Protein AF-A0A9D4YRJ3-F1 (afdb_monomer_lite)

Secondary structure (DSSP, 8-state):
-------SEEEEEEE-TTT--EEEEEEEES--HHHHHSPPTTSTTHHHHHHH--------S-HHHHHHHHHHHHHHHHHHHHS----EEEESS-HHHHHHHHHTTTTTT-PPEEEE-HHHHHHHHHHHHHHHHHHS-SS-S--TTSBPPP-----------HHHHHHTT---SEEEEEEEEEE--GGGGGGTHHHHHHHHHHHHT--GGGEEEEEE--SBHHHHHHHHHHHT--GGGBSTT--HHHH---TTTHHHHHHHHHHHHSPTT-EEEEEEEETTTEEEEEEEEE---TT-S----EEEEEE-SS-HHHHHHHHHTTTTGGGSEEEEEETTSTT-HHHHHHHTTT-SEEEETTEEEEESS--HHHHHHHHHHHHH--

Sequence (382 aa):
MTQGRSSHIGVGCIIELYTGLVIDHVVYSNFCLGCALGPQPQDERYTDWLATHECQRNIECNSGRMEVEAALTMFQRSWAKHGLRYTTVLSDGDIRTFHALSEAEVYGFIQIDKKDCINHVHKRMDAALRNLVAKKKAQGTITAANASTLNDGAAACVLMTRQAADRLGVKPIARIVGFGDAAVEPVHFSIAPAYAMPKVLKAAGLKIEDVSMFEINEAFSSVVLCNMKHLKLDHSKVNIHGGAVSLGHPIGMSGARITGRMAMHLQPGQYGLAGICNGGGGASAILIQKLHTRESERSLPVLTLYTKHPCPLCDVAKDQLRELLPRVHLVEVDIEKPGNEAWRQCYRHDIPVFHLNGQFLMKHKANPHLLEERLAALASAS

InterPro domains:
  IPR002155 Thiolase [cd00751] (137-290)
  IPR008554 Glutaredoxin-like [PF05768] (303-375)
  IPR016039 Thiolase-like [G3DSA:3.40.47.10] (103-302)
  IPR016039 Thiolase-like [SSF53901] (132-169)
  IPR016039 Thiolase-like [SSF53901] (168-288)
  IPR020610 Thiolase, active site [PS00099] (272-285)
  IPR020613 Thiolase, conserved site [PS00737] (239-255)
  IPR020617 Thiolase, C-terminal [PF02803] (171-290)
  IPR036249 Thioredoxin-like superfamily [SSF52833] (296-377)
  IPR049012 Mutator-like transposase domain [PF20700] (3-139)

pLDDT: mean 87.42, std 11.52, range [29.67, 98.69]

Structure (mmCIF, N/CA/C/O backbone):
data_AF-A0A9D4YRJ3-F1
#
_entry.id   AF-A0A9D4YRJ3-F1
#
loop_
_atom_site.group_PDB
_atom_site.id
_atom_site.type_symbol
_atom_site.label_atom_id
_atom_site.label_alt_id
_atom_site.label_comp_id
_atom_site.label_asym_id
_atom_site.label_entity_id
_atom_site.label_seq_id
_atom_site.pdbx_PDB_ins_code
_atom_site.Cartn_x
_atom_site.Cartn_y
_atom_site.Cartn_z
_atom_site.occupancy
_atom_site.B_iso_or_equiv
_atom_site.auth_seq_id
_atom_site.auth_comp_id
_atom_site.auth_asym_id
_atom_site.auth_atom_id
_atom_site.pdbx_PDB_model_num
ATOM 1 N N . MET A 1 1 ? 18.822 20.285 -27.457 1.00 31.97 1 MET A N 1
ATOM 2 C CA . MET A 1 1 ? 19.786 19.362 -28.089 1.00 31.97 1 MET A CA 1
ATOM 3 C C . MET A 1 1 ? 20.952 19.150 -27.131 1.00 31.97 1 MET A C 1
ATOM 5 O O . MET A 1 1 ? 21.902 19.913 -27.162 1.00 31.97 1 MET A O 1
ATOM 9 N N . THR A 1 2 ? 20.874 18.164 -26.242 1.00 29.67 2 THR A N 1
ATOM 10 C CA . THR A 1 2 ? 22.047 17.649 -25.520 1.00 29.67 2 THR A CA 1
ATOM 11 C C . THR A 1 2 ? 22.409 16.336 -26.197 1.00 29.67 2 THR A C 1
ATOM 13 O O . THR A 1 2 ? 21.840 15.293 -25.892 1.00 29.67 2 THR A O 1
ATOM 16 N N . GLN A 1 3 ? 23.265 16.407 -27.218 1.00 34.56 3 GLN A N 1
ATOM 17 C CA . GLN A 1 3 ? 23.845 15.207 -27.815 1.00 34.56 3 GLN A CA 1
ATOM 18 C C . GLN A 1 3 ? 24.561 14.436 -26.701 1.00 34.56 3 GLN A C 1
ATOM 20 O O . GLN A 1 3 ? 25.446 14.981 -26.038 1.00 34.56 3 GLN A O 1
ATOM 25 N N . GLY A 1 4 ? 24.114 13.204 -26.450 1.00 40.56 4 GLY A N 1
ATOM 26 C CA . GLY A 1 4 ? 24.719 12.310 -25.475 1.00 40.56 4 GLY A CA 1
ATOM 27 C C . GLY A 1 4 ? 26.178 12.086 -25.838 1.00 40.56 4 GLY A C 1
ATOM 28 O O . GLY A 1 4 ? 26.477 11.465 -26.854 1.00 40.56 4 GLY A O 1
ATOM 29 N N . ARG A 1 5 ? 27.088 12.614 -25.020 1.00 45.50 5 ARG A N 1
ATOM 30 C CA . ARG A 1 5 ? 28.490 12.212 -25.085 1.00 45.50 5 ARG A CA 1
ATOM 31 C C . ARG A 1 5 ? 28.541 10.740 -24.682 1.00 45.50 5 ARG A C 1
ATOM 33 O O . ARG A 1 5 ? 28.083 10.389 -23.598 1.00 45.50 5 ARG A O 1
ATOM 40 N N . SER A 1 6 ? 29.046 9.882 -25.560 1.00 62.94 6 SER A N 1
ATOM 41 C CA . SER A 1 6 ? 29.358 8.498 -25.218 1.00 62.94 6 SER A CA 1
ATOM 42 C C . SER A 1 6 ? 30.490 8.503 -24.195 1.00 62.94 6 SER A C 1
ATOM 44 O O . SER A 1 6 ? 31.618 8.868 -24.521 1.00 62.94 6 SER A O 1
ATOM 46 N N . SER A 1 7 ? 30.188 8.149 -22.948 1.00 75.19 7 SER A N 1
ATOM 47 C CA . SER A 1 7 ? 31.211 8.008 -21.914 1.00 75.19 7 SER A CA 1
ATOM 48 C C . SER A 1 7 ? 32.045 6.761 -22.183 1.00 75.19 7 SER A C 1
ATOM 50 O O . SER A 1 7 ? 31.511 5.666 -22.328 1.00 75.19 7 SER A O 1
ATOM 52 N N . HIS A 1 8 ? 33.362 6.921 -22.242 1.00 86.50 8 HIS A N 1
ATOM 53 C CA . HIS A 1 8 ? 34.286 5.800 -22.411 1.00 86.50 8 HIS A CA 1
ATOM 54 C C . HIS A 1 8 ? 34.575 5.045 -21.113 1.00 86.50 8 HIS A C 1
ATOM 56 O O . HIS A 1 8 ? 35.042 3.910 -21.150 1.00 86.50 8 HIS A O 1
ATOM 62 N N . ILE A 1 9 ? 34.279 5.685 -19.980 1.00 86.44 9 ILE A N 1
ATOM 63 C CA . ILE A 1 9 ? 34.475 5.161 -18.635 1.00 86.44 9 ILE A CA 1
ATOM 64 C C . ILE A 1 9 ? 33.134 5.229 -17.902 1.00 86.44 9 ILE A C 1
ATOM 66 O O . ILE A 1 9 ? 32.451 6.257 -17.950 1.00 86.44 9 ILE A O 1
ATOM 70 N N . GLY A 1 10 ? 32.765 4.143 -17.233 1.00 86.75 10 GLY A N 1
ATOM 71 C CA . GLY A 1 10 ? 31.584 4.031 -16.385 1.00 86.75 10 GLY A CA 1
ATOM 72 C C . GLY A 1 10 ? 31.965 3.517 -15.002 1.00 86.75 10 GLY A C 1
ATOM 73 O O . GLY A 1 10 ? 32.812 2.635 -14.874 1.00 86.75 10 GLY A O 1
ATOM 74 N N . VAL A 1 11 ? 31.336 4.062 -13.964 1.00 88.88 11 VAL A N 1
ATOM 75 C CA . VAL A 1 11 ? 31.482 3.577 -12.588 1.00 88.88 11 VAL A CA 1
ATOM 76 C C . VAL A 1 11 ? 30.116 3.114 -12.108 1.00 88.88 11 VAL A C 1
ATOM 78 O O . VAL A 1 11 ? 29.157 3.883 -12.148 1.00 88.88 11 VAL A O 1
ATOM 81 N N . GLY A 1 12 ? 30.030 1.861 -11.673 1.00 89.31 12 GLY A N 1
ATOM 82 C CA . GLY A 1 12 ? 28.865 1.322 -10.978 1.00 89.31 12 GLY A CA 1
ATOM 83 C C . GLY A 1 12 ? 29.179 1.143 -9.500 1.00 89.31 12 GLY A C 1
ATOM 84 O O . GLY A 1 12 ? 30.267 0.679 -9.166 1.00 89.31 12 GLY A O 1
ATOM 85 N N . CYS A 1 13 ? 28.231 1.485 -8.628 1.00 91.44 13 CYS A N 1
ATOM 86 C CA . CYS A 1 13 ? 28.361 1.331 -7.178 1.00 91.44 13 CYS A CA 1
ATOM 87 C C . CYS A 1 13 ? 27.107 0.680 -6.583 1.00 91.44 13 CYS A C 1
ATOM 89 O O . CYS A 1 13 ? 25.993 0.973 -7.015 1.00 91.44 13 CYS A O 1
ATOM 91 N N . ILE A 1 14 ? 27.290 -0.139 -5.548 1.00 90.25 14 ILE A N 1
ATOM 92 C CA . ILE A 1 14 ? 26.230 -0.590 -4.640 1.00 90.25 14 ILE A CA 1
ATOM 93 C C . ILE A 1 14 ? 26.332 0.227 -3.360 1.00 90.25 14 ILE A C 1
ATOM 95 O O . ILE A 1 14 ? 27.360 0.197 -2.684 1.00 90.25 14 ILE A O 1
ATOM 99 N N . ILE A 1 15 ? 25.261 0.943 -3.034 1.00 89.50 15 ILE A N 1
ATOM 100 C CA . ILE A 1 15 ? 25.165 1.778 -1.838 1.00 89.50 15 ILE A CA 1
ATOM 101 C C . ILE A 1 15 ? 24.088 1.187 -0.934 1.00 89.50 15 ILE A C 1
ATOM 103 O O . ILE A 1 15 ? 22.972 0.920 -1.381 1.00 89.50 15 ILE A O 1
ATOM 107 N N . GLU A 1 16 ? 24.429 0.970 0.329 1.00 86.31 16 GLU A N 1
ATOM 108 C CA . GLU A 1 16 ? 23.490 0.498 1.339 1.00 86.31 16 GLU A CA 1
ATOM 109 C C . GLU A 1 16 ? 22.488 1.609 1.691 1.00 86.31 16 GLU A C 1
ATOM 111 O O . GLU A 1 16 ? 22.870 2.758 1.916 1.00 86.31 16 GLU A O 1
ATOM 116 N N . LEU A 1 17 ? 21.198 1.273 1.717 1.00 77.81 17 LEU A N 1
ATOM 117 C CA . LEU A 1 17 ? 20.117 2.256 1.779 1.00 77.81 17 LEU A CA 1
ATOM 118 C C . LEU A 1 17 ? 20.065 3.016 3.112 1.00 77.81 17 LEU A C 1
ATOM 120 O O . LEU A 1 17 ? 19.706 4.193 3.118 1.00 77.81 17 LEU A O 1
ATOM 124 N N . TYR A 1 18 ? 20.378 2.361 4.230 1.00 77.12 18 TYR A N 1
ATOM 125 C CA . TYR A 1 18 ? 20.191 2.930 5.568 1.00 77.12 18 TYR A CA 1
ATOM 126 C C . TYR A 1 18 ? 21.415 3.696 6.084 1.00 77.12 18 TYR A C 1
ATOM 128 O O . TYR A 1 18 ? 21.275 4.697 6.782 1.00 77.12 18 TYR A O 1
ATOM 136 N N . THR A 1 19 ? 22.611 3.242 5.734 1.00 84.88 19 THR A N 1
ATOM 137 C CA . THR A 1 19 ? 23.905 3.769 6.183 1.00 84.88 19 THR A CA 1
ATOM 138 C C . THR A 1 19 ? 24.561 4.664 5.138 1.00 84.88 19 THR A C 1
ATOM 140 O O . THR A 1 19 ? 25.441 5.448 5.485 1.00 84.88 19 THR A O 1
ATOM 143 N N . GLY A 1 20 ? 24.166 4.559 3.864 1.00 85.12 20 GLY A N 1
ATOM 144 C CA . GLY A 1 20 ? 24.782 5.299 2.760 1.00 85.12 20 GLY A CA 1
ATOM 145 C C . GLY A 1 20 ? 26.194 4.827 2.404 1.00 85.12 20 GLY A C 1
ATOM 146 O O . GLY A 1 20 ? 26.893 5.499 1.645 1.00 85.12 20 GLY A O 1
ATOM 147 N N . LEU A 1 21 ? 26.636 3.688 2.943 1.00 87.88 21 LEU A N 1
ATOM 148 C CA . LEU A 1 21 ? 27.966 3.146 2.685 1.00 87.88 21 LEU A CA 1
ATOM 149 C C . LEU A 1 21 ? 28.038 2.486 1.307 1.00 87.88 21 LEU A C 1
ATOM 151 O O . LEU A 1 21 ? 27.146 1.736 0.910 1.00 87.88 21 LEU A O 1
ATOM 155 N N . VAL A 1 22 ? 29.140 2.725 0.594 1.00 91.50 22 VAL A N 1
ATOM 156 C CA . VAL A 1 22 ? 29.460 2.004 -0.643 1.00 91.50 22 VAL A CA 1
ATOM 157 C C . VAL A 1 22 ? 29.941 0.603 -0.268 1.00 91.50 22 VAL A C 1
ATOM 159 O O . VAL A 1 22 ? 31.029 0.446 0.282 1.00 91.50 22 VAL A O 1
ATOM 162 N N . ILE A 1 23 ? 29.128 -0.411 -0.559 1.00 91.00 23 ILE A N 1
ATOM 163 C CA . ILE A 1 23 ? 29.449 -1.818 -0.285 1.00 91.00 23 ILE A CA 1
ATOM 164 C C . ILE A 1 23 ? 30.369 -2.369 -1.374 1.00 91.00 23 ILE A C 1
ATOM 166 O O . ILE A 1 23 ? 31.343 -3.064 -1.086 1.00 91.00 23 ILE A O 1
ATOM 170 N N . ASP A 1 24 ? 30.063 -2.055 -2.633 1.00 94.12 24 ASP A N 1
ATOM 171 C CA . ASP A 1 24 ? 30.800 -2.562 -3.783 1.00 94.12 24 ASP A CA 1
ATOM 172 C C . ASP A 1 24 ? 30.852 -1.529 -4.911 1.00 94.12 24 ASP A C 1
ATOM 174 O O . ASP A 1 24 ? 30.002 -0.643 -4.997 1.00 94.12 24 ASP A O 1
ATOM 178 N N . HIS A 1 25 ? 31.855 -1.641 -5.777 1.00 94.31 25 HIS A N 1
ATOM 179 C CA . HIS A 1 25 ? 31.975 -0.820 -6.975 1.00 94.31 25 HIS A CA 1
ATOM 180 C C . HIS A 1 25 ? 32.721 -1.548 -8.093 1.00 94.31 25 HIS A C 1
ATOM 182 O O . HIS A 1 25 ? 33.559 -2.425 -7.860 1.00 94.31 25 HIS A O 1
ATOM 188 N N . VAL A 1 26 ? 32.457 -1.146 -9.328 1.00 94.56 26 VAL A N 1
ATOM 189 C CA . VAL A 1 26 ? 33.199 -1.579 -10.509 1.00 94.56 26 VAL A CA 1
ATOM 190 C C . VAL A 1 26 ? 33.446 -0.385 -11.416 1.00 94.56 26 VAL A C 1
ATOM 192 O O . VAL A 1 26 ? 32.598 0.496 -11.556 1.00 94.56 26 VAL A O 1
ATOM 195 N N . VAL A 1 27 ? 34.631 -0.354 -12.016 1.00 92.75 27 VAL A N 1
ATOM 196 C CA . VAL A 1 27 ? 35.017 0.655 -12.998 1.00 92.75 27 VAL A CA 1
ATOM 197 C C . VAL A 1 27 ? 35.204 -0.050 -14.326 1.00 92.75 27 VAL A C 1
ATOM 199 O O . VAL A 1 27 ? 36.031 -0.956 -14.442 1.00 92.75 27 VAL A O 1
ATOM 202 N N . TYR A 1 28 ? 34.445 0.377 -15.324 1.00 92.94 28 TYR A N 1
ATOM 203 C CA . TYR A 1 28 ? 34.584 -0.091 -16.689 1.00 92.94 28 TYR A CA 1
ATOM 204 C C . TYR A 1 28 ? 35.144 0.989 -17.589 1.00 92.94 28 TYR A C 1
ATOM 206 O O . TYR A 1 28 ? 34.758 2.150 -17.494 1.00 92.94 28 TYR A O 1
ATOM 214 N N . SER A 1 29 ? 36.018 0.582 -18.497 1.00 91.44 29 SER A N 1
ATOM 215 C CA . SER A 1 29 ? 36.537 1.392 -19.582 1.00 91.44 29 SER A CA 1
ATOM 216 C C . SER A 1 29 ? 36.445 0.602 -20.879 1.00 91.44 29 SER A C 1
ATOM 218 O O . SER A 1 29 ? 37.017 -0.485 -20.993 1.00 91.44 29 SER A O 1
ATOM 220 N N . ASN A 1 30 ? 35.748 1.153 -21.874 1.00 90.25 30 ASN A N 1
ATOM 221 C CA . ASN A 1 30 ? 35.784 0.622 -23.241 1.00 90.25 30 ASN A CA 1
ATOM 222 C C . ASN A 1 30 ? 36.881 1.265 -24.100 1.00 90.25 30 ASN A C 1
ATOM 224 O O . ASN A 1 30 ? 36.963 1.004 -25.300 1.00 90.25 30 ASN A O 1
ATOM 228 N N . PHE A 1 31 ? 37.718 2.103 -23.489 1.00 89.94 31 PHE A N 1
ATOM 229 C CA . PHE A 1 31 ? 38.742 2.880 -24.163 1.00 89.94 31 PHE A CA 1
ATOM 230 C C . PHE A 1 31 ? 40.110 2.659 -23.526 1.00 89.94 31 PHE A C 1
ATOM 232 O O . PHE A 1 31 ? 40.252 2.571 -22.306 1.00 89.94 31 PHE A O 1
ATOM 239 N N . CYS A 1 32 ? 41.133 2.632 -24.369 1.00 88.62 32 CYS A N 1
ATOM 240 C CA . CYS A 1 32 ? 42.517 2.701 -23.943 1.00 88.62 32 CYS A CA 1
ATOM 241 C C . CYS A 1 32 ? 43.241 3.706 -24.836 1.00 88.62 32 CYS A C 1
ATOM 243 O O . CYS A 1 32 ? 43.242 3.560 -26.059 1.00 88.62 32 CYS A O 1
ATOM 245 N N . LEU A 1 33 ? 43.869 4.715 -24.224 1.00 86.69 33 LEU A N 1
ATOM 246 C CA . LEU A 1 33 ? 44.618 5.736 -24.957 1.00 86.69 33 LEU A CA 1
ATOM 247 C C . LEU A 1 33 ? 45.793 5.123 -25.730 1.00 86.69 33 LEU A C 1
ATOM 249 O O . LEU A 1 33 ? 46.049 5.514 -26.864 1.00 86.69 33 LEU A O 1
ATOM 253 N N . GLY A 1 34 ? 46.462 4.133 -25.130 1.00 86.50 34 GLY A N 1
ATOM 254 C CA . GLY A 1 34 ? 47.543 3.386 -25.768 1.00 86.50 34 GLY A CA 1
ATOM 255 C C . GLY A 1 34 ? 47.071 2.673 -27.032 1.00 86.50 34 GLY A C 1
ATOM 256 O O . GLY A 1 34 ? 47.678 2.860 -28.074 1.00 86.50 34 GLY A O 1
ATOM 257 N N . CYS A 1 35 ? 45.950 1.947 -26.988 1.00 86.69 35 CYS A N 1
ATOM 258 C CA . CYS A 1 35 ? 45.383 1.334 -28.195 1.00 86.69 35 CYS A CA 1
ATOM 259 C C . CYS A 1 35 ? 44.922 2.359 -29.240 1.00 86.69 35 CYS A C 1
ATOM 261 O O . CYS A 1 35 ? 44.971 2.076 -30.432 1.00 86.69 35 CYS A O 1
ATOM 263 N N . ALA A 1 36 ? 44.443 3.529 -28.810 1.00 87.06 36 ALA A N 1
ATOM 264 C CA . ALA A 1 36 ? 43.927 4.552 -29.717 1.00 87.06 36 ALA A CA 1
ATOM 265 C C . ALA A 1 36 ? 45.033 5.325 -30.456 1.00 87.06 36 ALA A C 1
ATOM 267 O O . ALA A 1 36 ? 44.820 5.748 -31.589 1.00 87.06 36 ALA A O 1
ATOM 268 N N . LEU A 1 37 ? 46.187 5.535 -29.813 1.00 87.38 37 LEU A N 1
ATOM 269 C CA . LEU A 1 37 ? 47.311 6.316 -30.352 1.00 87.38 37 LEU A CA 1
ATOM 270 C C . LEU A 1 37 ? 48.529 5.466 -30.738 1.00 87.38 37 LEU A C 1
ATOM 272 O O . LEU A 1 37 ? 49.475 5.984 -31.328 1.00 87.38 37 LEU A O 1
ATOM 276 N N . GLY A 1 38 ? 48.536 4.192 -30.353 1.00 85.88 38 GLY A N 1
ATOM 277 C CA . GLY A 1 38 ? 49.623 3.259 -30.605 1.00 85.88 38 GLY A CA 1
ATOM 278 C C . GLY A 1 38 ? 49.745 2.852 -32.076 1.00 85.88 38 GLY A C 1
ATOM 279 O O . GLY A 1 38 ? 48.857 3.145 -32.887 1.00 85.88 38 GLY A O 1
ATOM 280 N N . PRO A 1 39 ? 50.850 2.167 -32.422 1.00 86.88 39 PRO A N 1
ATOM 281 C CA . PRO A 1 39 ? 51.030 1.590 -33.747 1.00 86.88 39 PRO A CA 1
ATOM 282 C C . PRO A 1 39 ? 49.848 0.681 -34.103 1.00 86.88 39 PRO A C 1
ATOM 284 O O . PRO A 1 39 ? 49.278 0.007 -33.244 1.00 86.88 39 PRO A O 1
ATOM 287 N N . GLN A 1 40 ? 49.463 0.691 -35.371 1.00 88.25 40 GLN A N 1
ATOM 288 C CA . GLN A 1 40 ? 48.408 -0.161 -35.907 1.00 88.25 40 GLN A CA 1
ATOM 289 C C . GLN A 1 40 ? 48.976 -1.528 -36.301 1.00 88.25 40 GLN A C 1
ATOM 291 O O . GLN A 1 40 ? 50.179 -1.631 -36.516 1.00 88.25 40 GLN A O 1
ATOM 296 N N . PRO A 1 41 ? 48.144 -2.575 -36.464 1.00 88.06 41 PRO A N 1
ATOM 297 C CA . PRO A 1 41 ? 48.621 -3.915 -36.826 1.00 88.06 41 PRO A CA 1
ATOM 298 C C . PRO A 1 41 ? 49.504 -3.981 -38.084 1.00 88.06 41 PRO A C 1
ATOM 300 O O . PRO A 1 41 ? 50.289 -4.911 -38.229 1.00 88.06 41 PRO A O 1
ATOM 303 N N . GLN A 1 42 ? 49.383 -3.001 -38.985 1.00 89.19 42 GLN A N 1
ATOM 304 C CA . GLN A 1 42 ? 50.221 -2.863 -40.180 1.00 89.19 42 GLN A CA 1
ATOM 305 C C . GLN A 1 42 ? 51.606 -2.222 -39.950 1.00 89.19 42 GLN A C 1
ATOM 307 O O . GLN A 1 42 ? 52.412 -2.201 -40.877 1.00 89.19 42 GLN A O 1
ATOM 312 N N . ASP A 1 43 ? 51.892 -1.682 -38.764 1.00 87.94 43 ASP A N 1
ATOM 313 C CA . ASP A 1 43 ? 53.161 -1.015 -38.464 1.00 87.94 43 ASP A CA 1
ATOM 314 C C . ASP A 1 43 ? 54.223 -2.016 -37.984 1.00 87.94 43 ASP A C 1
ATOM 316 O O . ASP A 1 43 ? 53.960 -2.851 -37.121 1.00 87.94 43 ASP A O 1
ATOM 320 N N . GLU A 1 44 ? 55.470 -1.871 -38.444 1.00 87.25 44 GLU A N 1
ATOM 321 C CA . GLU A 1 44 ? 56.586 -2.766 -38.070 1.00 87.25 44 GLU A CA 1
ATOM 322 C C . GLU A 1 44 ? 56.838 -2.830 -36.552 1.00 87.25 44 GLU A C 1
ATOM 324 O O . GLU A 1 44 ? 57.248 -3.858 -36.024 1.00 87.25 44 GLU A O 1
ATOM 329 N N . ARG A 1 45 ? 56.541 -1.741 -35.831 1.00 88.56 45 ARG A N 1
ATOM 330 C CA . ARG A 1 45 ? 56.712 -1.632 -34.370 1.00 88.56 45 ARG A CA 1
ATOM 331 C C . ARG A 1 45 ? 55.531 -2.191 -33.569 1.00 88.56 45 ARG A C 1
ATOM 333 O O . ARG A 1 45 ? 55.559 -2.131 -32.341 1.00 88.56 45 ARG A O 1
ATOM 340 N N . TYR A 1 46 ? 54.480 -2.680 -34.229 1.00 89.31 46 TYR A N 1
ATOM 341 C CA . TYR A 1 46 ? 53.264 -3.142 -33.561 1.00 89.31 46 TYR A CA 1
ATOM 342 C C . TYR A 1 46 ? 53.519 -4.332 -32.644 1.00 89.31 46 TYR A C 1
ATOM 344 O O . TYR A 1 46 ? 53.059 -4.328 -31.509 1.00 89.31 46 TYR A O 1
ATOM 352 N N . THR A 1 47 ? 54.278 -5.323 -33.111 1.00 88.50 47 THR A N 1
ATOM 353 C CA . THR A 1 47 ? 54.536 -6.561 -32.363 1.00 88.50 47 THR A CA 1
ATOM 354 C C . THR A 1 47 ? 55.293 -6.287 -31.062 1.00 88.50 47 THR A C 1
ATOM 356 O O . THR A 1 47 ? 54.902 -6.782 -30.006 1.00 88.50 47 THR A O 1
ATOM 359 N N . ASP A 1 48 ? 56.314 -5.428 -31.117 1.00 89.75 48 ASP A N 1
ATOM 360 C CA . ASP A 1 48 ? 57.108 -5.037 -29.945 1.00 89.75 48 ASP A CA 1
ATOM 361 C C . ASP A 1 48 ? 56.305 -4.155 -28.978 1.00 89.75 48 ASP A C 1
ATOM 363 O O . ASP A 1 48 ? 56.391 -4.291 -27.753 1.00 89.75 48 ASP A O 1
ATOM 367 N N . TRP A 1 49 ? 55.473 -3.261 -29.521 1.00 91.38 49 TRP A N 1
ATOM 368 C CA . TRP A 1 49 ? 54.574 -2.433 -28.724 1.00 91.38 49 TRP A CA 1
ATOM 369 C C . TRP A 1 49 ? 53.497 -3.276 -28.033 1.00 91.38 49 TRP A C 1
ATOM 371 O O . TRP A 1 49 ? 53.288 -3.123 -26.834 1.00 91.38 49 TRP A O 1
ATOM 381 N N . LEU A 1 50 ? 52.858 -4.209 -28.744 1.00 88.50 50 LEU A N 1
ATOM 382 C CA . LEU A 1 50 ? 51.829 -5.095 -28.198 1.00 88.50 50 LEU A CA 1
ATOM 383 C C . LEU A 1 50 ? 52.386 -5.968 -27.067 1.00 88.50 50 LEU A C 1
ATOM 385 O O . LEU A 1 50 ? 51.701 -6.176 -26.071 1.00 88.50 50 LEU A O 1
ATOM 389 N N . ALA A 1 51 ? 53.636 -6.427 -27.189 1.00 88.00 51 ALA A N 1
ATOM 390 C CA . ALA A 1 51 ? 54.306 -7.213 -26.154 1.00 88.00 51 ALA A CA 1
ATOM 391 C C . ALA A 1 51 ? 54.554 -6.432 -24.849 1.00 88.00 51 ALA A C 1
ATOM 393 O O . ALA A 1 51 ? 54.688 -7.037 -23.787 1.00 88.00 51 ALA A O 1
ATOM 394 N N . THR A 1 52 ? 54.615 -5.099 -24.916 1.00 90.38 52 THR A N 1
ATOM 395 C CA . THR A 1 52 ? 54.879 -4.220 -23.762 1.00 90.38 52 THR A CA 1
ATOM 396 C C . THR A 1 52 ? 53.664 -3.394 -23.331 1.00 90.38 52 THR A C 1
ATOM 398 O O . THR A 1 52 ? 53.710 -2.718 -22.303 1.00 90.38 52 THR A O 1
ATOM 401 N N . HIS A 1 53 ? 52.565 -3.442 -24.086 1.00 90.25 53 HIS A N 1
ATOM 402 C CA . HIS A 1 53 ? 51.378 -2.636 -23.842 1.00 90.25 53 HIS A CA 1
ATOM 403 C C . HIS A 1 53 ? 50.403 -3.303 -22.865 1.00 90.25 53 HIS A C 1
ATOM 405 O O . HIS A 1 53 ? 49.845 -4.364 -23.135 1.00 90.25 53 HIS A O 1
ATOM 411 N N . GLU A 1 54 ? 50.102 -2.611 -21.766 1.00 89.00 54 GLU A N 1
ATOM 412 C CA . GLU A 1 54 ? 49.012 -2.975 -20.863 1.00 89.00 54 GLU A CA 1
ATOM 413 C C . GLU A 1 54 ? 47.714 -2.261 -21.271 1.00 89.00 54 GLU A C 1
ATOM 415 O O . GLU A 1 54 ? 47.543 -1.049 -21.090 1.00 89.00 54 GLU A O 1
ATOM 420 N N . CYS A 1 55 ? 46.790 -3.018 -21.862 1.00 87.50 55 CYS A N 1
ATOM 421 C CA . CYS A 1 55 ? 45.512 -2.483 -22.310 1.00 87.50 55 CYS A CA 1
ATOM 422 C C . CYS A 1 55 ? 44.611 -2.135 -21.115 1.00 87.50 55 CYS A C 1
ATOM 424 O O . CYS A 1 55 ? 44.257 -2.988 -20.307 1.00 87.50 55 CYS A O 1
ATOM 426 N N . GLN A 1 56 ? 44.173 -0.876 -21.045 1.00 87.31 56 GLN A N 1
ATOM 427 C CA . GLN A 1 56 ? 43.264 -0.388 -19.997 1.00 87.31 56 GLN A CA 1
ATOM 428 C C . GLN A 1 56 ? 41.781 -0.642 -20.306 1.00 87.31 56 GLN A C 1
ATOM 430 O O . GLN A 1 56 ? 40.912 -0.350 -19.482 1.00 87.31 56 GLN A O 1
ATOM 435 N N . ARG A 1 57 ? 41.467 -1.152 -21.503 1.00 90.31 57 ARG A N 1
ATOM 436 C CA . ARG A 1 57 ? 40.101 -1.528 -21.867 1.00 90.31 57 ARG A CA 1
ATOM 437 C C . ARG A 1 57 ? 39.753 -2.828 -21.151 1.00 90.31 57 ARG A C 1
ATOM 439 O O . ARG A 1 57 ? 40.404 -3.841 -21.369 1.00 90.31 57 ARG A O 1
ATOM 446 N N . ASN A 1 58 ? 38.699 -2.804 -20.344 1.00 91.25 58 ASN A N 1
ATOM 447 C CA . ASN A 1 58 ? 38.236 -3.968 -19.584 1.00 91.25 58 ASN A CA 1
ATOM 448 C C . ASN A 1 58 ? 36.781 -4.357 -19.898 1.00 91.25 58 ASN A C 1
ATOM 450 O O . ASN A 1 58 ? 36.253 -5.291 -19.300 1.00 91.25 58 ASN A O 1
ATOM 454 N N . ILE A 1 59 ? 36.133 -3.654 -20.833 1.00 89.38 59 ILE A N 1
ATOM 455 C CA . ILE A 1 59 ? 34.811 -4.012 -21.340 1.00 89.38 59 ILE A CA 1
ATOM 456 C C . ILE A 1 59 ? 34.686 -3.699 -22.831 1.00 89.38 59 ILE A C 1
ATOM 458 O O . ILE A 1 59 ? 35.295 -2.759 -23.355 1.00 89.38 59 ILE A O 1
ATOM 462 N N . GLU A 1 60 ? 33.860 -4.472 -23.532 1.00 87.31 60 GLU A N 1
ATOM 463 C CA . GLU A 1 60 ? 33.625 -4.261 -24.960 1.00 87.31 60 GLU A CA 1
ATOM 464 C C . GLU A 1 60 ? 32.355 -3.473 -25.279 1.00 87.31 60 GLU A C 1
ATOM 466 O O . GLU A 1 60 ? 32.225 -2.944 -26.382 1.00 87.31 60 GLU A O 1
ATOM 471 N N . CYS A 1 61 ? 31.430 -3.361 -24.326 1.00 84.69 61 CYS A N 1
ATOM 472 C CA . CYS A 1 61 ? 30.130 -2.762 -24.570 1.00 84.69 61 CYS A CA 1
ATOM 473 C C . CYS A 1 61 ? 30.178 -1.225 -24.669 1.00 84.69 61 CYS A C 1
ATOM 475 O O . CYS A 1 61 ? 31.104 -0.543 -24.218 1.00 84.6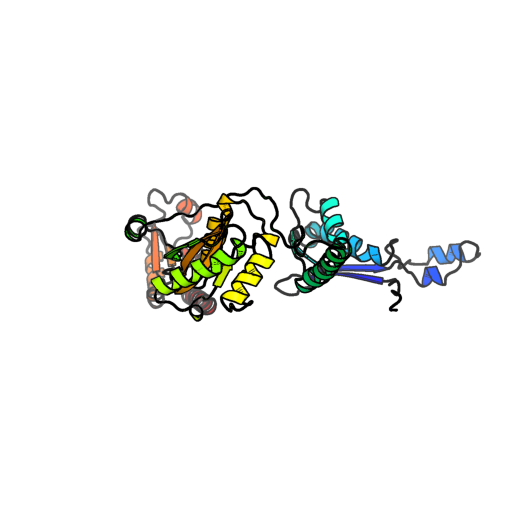9 61 CYS A O 1
ATOM 477 N N . ASN A 1 62 ? 29.125 -0.656 -25.258 1.00 85.00 62 ASN A N 1
ATOM 478 C CA . ASN A 1 62 ? 28.930 0.790 -25.273 1.00 85.00 62 ASN A CA 1
ATOM 479 C C . ASN A 1 62 ? 28.522 1.317 -23.885 1.00 85.00 62 ASN A C 1
ATOM 481 O O . ASN A 1 62 ? 28.110 0.559 -23.004 1.00 85.00 62 ASN A O 1
ATOM 485 N N . SER A 1 63 ? 28.586 2.638 -23.720 1.00 80.00 63 SER A N 1
ATOM 486 C CA . SER A 1 63 ? 28.260 3.324 -22.464 1.00 80.00 63 SER A CA 1
ATOM 487 C C . SER A 1 63 ? 26.845 3.032 -21.954 1.00 80.00 63 SER A C 1
ATOM 489 O O . SER A 1 63 ? 26.628 2.990 -20.751 1.00 80.00 63 SER A O 1
ATOM 491 N N . GLY A 1 64 ? 25.886 2.795 -22.857 1.00 76.69 64 GLY A N 1
ATOM 492 C CA . GLY A 1 64 ? 24.498 2.490 -22.502 1.00 76.69 64 GLY A CA 1
ATOM 493 C C . GLY A 1 64 ? 24.289 1.090 -21.919 1.00 76.69 64 GLY A C 1
ATOM 494 O O . GLY A 1 64 ? 23.267 0.857 -21.284 1.00 76.69 64 GLY A O 1
ATOM 495 N N . ARG A 1 65 ? 25.233 0.161 -22.123 1.00 84.94 65 ARG A N 1
ATOM 496 C CA . ARG A 1 65 ? 25.208 -1.182 -21.517 1.00 84.94 65 ARG A CA 1
ATOM 497 C C . ARG A 1 65 ? 26.102 -1.322 -20.289 1.00 84.94 65 ARG A C 1
ATOM 499 O O . ARG A 1 65 ? 25.868 -2.236 -19.509 1.00 84.94 65 ARG A O 1
ATOM 506 N N . MET A 1 66 ? 27.069 -0.423 -20.084 1.00 88.06 66 MET A N 1
ATOM 507 C CA . MET A 1 66 ? 27.997 -0.500 -18.944 1.00 88.06 66 MET A CA 1
ATOM 508 C C . MET A 1 66 ? 27.280 -0.522 -17.590 1.00 88.06 66 MET A C 1
ATOM 510 O O . MET A 1 66 ? 27.753 -1.182 -16.675 1.00 88.06 66 MET A O 1
ATOM 514 N N . GLU A 1 67 ? 26.140 0.165 -17.465 1.00 86.12 67 GLU A N 1
ATOM 515 C CA . GLU A 1 67 ? 25.322 0.145 -16.246 1.00 86.12 67 GLU A CA 1
ATOM 516 C C . GLU A 1 67 ? 24.806 -1.267 -15.925 1.00 86.12 67 GLU A C 1
ATOM 518 O O . GLU A 1 67 ? 24.940 -1.744 -14.798 1.00 86.12 67 GLU A O 1
ATOM 523 N N . VAL A 1 68 ? 24.266 -1.952 -16.935 1.00 88.94 68 VAL A N 1
ATOM 524 C CA . VAL A 1 68 ? 23.703 -3.299 -16.801 1.00 88.94 68 VAL A CA 1
ATOM 525 C C . VAL A 1 68 ? 24.797 -4.303 -16.444 1.00 88.94 68 VAL A C 1
ATOM 527 O O . VAL A 1 68 ? 24.646 -5.072 -15.496 1.00 88.94 68 VAL A O 1
ATOM 530 N N . GLU A 1 69 ? 25.925 -4.256 -17.157 1.00 91.38 69 GLU A N 1
ATOM 531 C CA . GLU A 1 69 ? 27.071 -5.141 -16.903 1.00 91.38 69 GLU A CA 1
ATOM 532 C C . GLU A 1 69 ? 27.677 -4.901 -15.510 1.00 91.38 69 GLU A C 1
ATOM 534 O O . GLU A 1 69 ? 28.103 -5.840 -14.832 1.00 91.38 69 GLU A O 1
ATOM 539 N N . ALA A 1 70 ? 27.667 -3.646 -15.045 1.00 91.31 70 ALA A N 1
ATOM 540 C CA . ALA A 1 70 ? 28.165 -3.293 -13.720 1.00 91.31 70 ALA A CA 1
ATOM 541 C C . ALA A 1 70 ? 27.284 -3.877 -12.623 1.00 91.31 70 ALA A C 1
ATOM 543 O O . ALA A 1 70 ? 27.798 -4.472 -11.672 1.00 91.31 70 ALA A O 1
ATOM 544 N N . ALA A 1 71 ? 25.965 -3.754 -12.773 1.00 90.81 71 ALA A N 1
ATOM 545 C CA . ALA A 1 71 ? 25.020 -4.360 -11.851 1.00 90.81 71 ALA A CA 1
ATOM 546 C C . ALA A 1 71 ? 25.169 -5.886 -11.827 1.00 90.81 71 ALA A C 1
ATOM 548 O O . ALA A 1 71 ? 25.347 -6.449 -10.750 1.00 90.81 71 ALA A O 1
ATOM 549 N N . LEU A 1 72 ? 25.182 -6.550 -12.988 1.00 92.50 72 LEU A N 1
ATOM 550 C CA . LEU A 1 72 ? 25.360 -8.004 -13.075 1.00 92.50 72 LEU A CA 1
ATOM 551 C C . LEU A 1 72 ? 26.626 -8.463 -12.348 1.00 92.50 72 LEU A C 1
ATOM 553 O O . LEU A 1 72 ? 26.555 -9.330 -11.478 1.00 92.50 72 LEU A O 1
ATOM 557 N N . THR A 1 73 ? 27.762 -7.824 -12.626 1.00 94.25 73 THR A N 1
ATOM 558 C CA . THR A 1 73 ? 29.049 -8.183 -12.017 1.00 94.25 73 THR A CA 1
ATOM 559 C C . THR A 1 73 ? 29.040 -8.021 -10.501 1.00 94.25 73 THR A C 1
ATOM 561 O O . THR A 1 73 ? 29.498 -8.911 -9.781 1.00 94.25 73 THR A O 1
ATOM 564 N N . MET A 1 74 ? 28.510 -6.905 -9.990 1.00 94.50 74 MET A N 1
ATOM 565 C CA . MET A 1 74 ? 28.445 -6.658 -8.545 1.00 94.50 74 MET A CA 1
ATOM 566 C C . MET A 1 74 ? 27.466 -7.609 -7.840 1.00 94.50 74 MET A C 1
ATOM 568 O O . MET A 1 74 ? 27.761 -8.065 -6.736 1.00 94.50 74 MET A O 1
ATOM 572 N N . PHE A 1 75 ? 26.337 -7.955 -8.467 1.00 94.00 75 PHE A N 1
ATOM 573 C CA . PHE A 1 75 ? 25.353 -8.887 -7.903 1.00 94.00 75 PHE A CA 1
ATOM 574 C C . PHE A 1 75 ? 25.861 -10.328 -7.898 1.00 94.00 75 PHE A C 1
ATOM 576 O O . PHE A 1 75 ? 25.768 -11.001 -6.874 1.00 94.00 75 PHE A O 1
ATOM 583 N N . GLN A 1 76 ? 26.458 -10.789 -8.999 1.00 94.12 76 GLN A N 1
ATOM 584 C CA . GLN A 1 76 ? 26.996 -12.149 -9.111 1.00 94.12 76 GLN A CA 1
ATOM 585 C C . GLN A 1 76 ? 28.108 -12.413 -8.091 1.00 94.12 76 GLN A C 1
ATOM 587 O O . GLN A 1 76 ? 28.161 -13.484 -7.486 1.00 94.12 76 GLN A O 1
ATOM 592 N N . ARG A 1 77 ? 28.986 -11.431 -7.848 1.00 95.00 77 ARG A N 1
ATOM 593 C CA . ARG A 1 77 ? 30.085 -11.584 -6.882 1.00 95.00 77 ARG A CA 1
ATOM 594 C C . ARG A 1 77 ? 29.708 -11.236 -5.444 1.00 95.00 77 ARG A C 1
ATOM 596 O O . ARG A 1 77 ? 30.535 -11.438 -4.556 1.00 95.00 77 ARG A O 1
ATOM 603 N N . SER A 1 78 ? 28.504 -10.714 -5.190 1.00 94.19 78 SER A N 1
ATOM 604 C CA . SER A 1 78 ? 28.132 -10.167 -3.877 1.00 94.19 78 SER A CA 1
ATOM 605 C C . SER A 1 78 ? 28.255 -11.200 -2.758 1.00 94.19 78 SER A C 1
ATOM 607 O O . SER A 1 78 ? 28.766 -10.897 -1.680 1.00 94.19 78 SER A O 1
ATOM 609 N N . TRP A 1 79 ? 27.841 -12.441 -3.027 1.00 90.75 79 TRP A N 1
ATOM 610 C CA . TRP A 1 79 ? 27.899 -13.524 -2.052 1.00 90.75 79 TRP A CA 1
ATOM 611 C C . TRP A 1 79 ? 29.344 -13.904 -1.731 1.00 90.75 79 TRP A C 1
ATOM 613 O O . TRP A 1 79 ? 29.720 -13.965 -0.566 1.00 90.75 79 TRP A O 1
ATOM 623 N N . ALA A 1 80 ? 30.169 -14.097 -2.760 1.00 92.81 80 ALA A N 1
ATOM 624 C CA . ALA A 1 80 ? 31.568 -14.475 -2.587 1.00 92.81 80 ALA A CA 1
ATOM 625 C C . ALA A 1 80 ? 32.397 -13.365 -1.922 1.00 92.81 80 ALA A C 1
ATOM 627 O O . ALA A 1 80 ? 33.269 -13.652 -1.107 1.00 92.81 80 ALA A O 1
ATOM 628 N N . LYS A 1 81 ? 32.127 -12.099 -2.261 1.00 93.25 81 LYS A N 1
ATOM 629 C CA . LYS A 1 81 ? 32.912 -10.951 -1.794 1.00 93.25 81 LYS A CA 1
ATOM 630 C C . LYS A 1 81 ? 32.461 -10.425 -0.431 1.00 93.25 81 LYS A C 1
ATOM 632 O O . LYS A 1 81 ? 33.299 -9.995 0.355 1.00 93.25 81 LYS A O 1
ATOM 637 N N . HIS A 1 82 ? 31.158 -10.438 -0.156 1.00 90.06 82 HIS A N 1
ATOM 638 C CA . HIS A 1 82 ? 30.582 -9.774 1.017 1.00 90.06 82 HIS A CA 1
ATOM 639 C C . HIS A 1 82 ? 29.717 -10.690 1.890 1.00 90.06 82 HIS A C 1
ATOM 641 O O . HIS A 1 82 ? 29.316 -10.276 2.973 1.00 90.06 82 HIS A O 1
ATOM 647 N N . GLY A 1 83 ? 29.391 -11.910 1.447 1.00 90.81 83 GLY A N 1
ATOM 648 C CA . GLY A 1 83 ? 28.426 -12.771 2.143 1.00 90.81 83 GLY A CA 1
ATOM 649 C C . GLY A 1 83 ? 26.993 -12.227 2.110 1.00 90.81 83 GLY A C 1
ATOM 650 O O . GLY A 1 83 ? 26.163 -12.620 2.926 1.00 90.81 83 GLY A O 1
ATOM 651 N N . LEU A 1 84 ? 26.697 -11.306 1.184 1.00 89.81 84 LEU A N 1
ATOM 652 C CA . LEU A 1 84 ? 25.414 -10.611 1.084 1.00 89.81 84 LEU A CA 1
ATOM 653 C C . LEU A 1 84 ? 24.699 -10.957 -0.222 1.00 89.81 84 LEU A C 1
ATOM 655 O O . LEU A 1 84 ? 25.323 -11.138 -1.270 1.00 89.81 84 LEU A O 1
ATOM 659 N N . ARG A 1 85 ? 23.366 -10.998 -0.162 1.00 91.25 85 ARG A N 1
ATOM 660 C CA . ARG A 1 85 ? 22.485 -11.016 -1.336 1.00 91.25 85 ARG A CA 1
ATOM 661 C C . ARG A 1 85 ? 21.709 -9.710 -1.372 1.00 91.25 85 ARG A C 1
ATOM 663 O O . ARG A 1 85 ? 21.072 -9.352 -0.384 1.00 91.25 85 ARG A O 1
ATOM 670 N N . TYR A 1 86 ? 21.759 -9.007 -2.493 1.00 90.50 86 TYR A N 1
ATOM 671 C CA . TYR A 1 86 ? 21.055 -7.741 -2.661 1.00 90.50 86 TYR A CA 1
ATOM 672 C C . TYR A 1 86 ? 19.630 -8.018 -3.150 1.00 90.50 86 TYR A C 1
ATOM 674 O O . TYR A 1 86 ? 19.370 -8.116 -4.344 1.00 90.50 86 TYR A O 1
ATOM 682 N N . THR A 1 87 ? 18.696 -8.198 -2.220 1.00 88.19 87 THR A N 1
ATOM 683 C CA . THR A 1 87 ? 17.309 -8.584 -2.541 1.00 88.19 87 THR A CA 1
ATOM 684 C C . THR A 1 87 ? 16.399 -7.397 -2.845 1.00 88.19 87 THR A C 1
ATOM 686 O O . THR A 1 87 ? 15.246 -7.591 -3.210 1.00 88.19 87 THR A O 1
ATOM 689 N N . THR A 1 88 ? 16.877 -6.159 -2.710 1.00 86.56 88 THR A N 1
ATOM 690 C CA . THR A 1 88 ? 16.109 -4.956 -3.048 1.00 86.56 88 THR A CA 1
ATOM 691 C C . THR A 1 88 ? 16.980 -3.964 -3.804 1.00 86.56 88 THR A C 1
ATOM 693 O O . THR A 1 88 ? 18.063 -3.607 -3.343 1.00 86.56 88 THR A O 1
ATOM 696 N N . VAL A 1 89 ? 16.484 -3.482 -4.941 1.00 84.88 89 VAL A N 1
ATOM 697 C CA . VAL A 1 89 ? 17.158 -2.504 -5.802 1.00 84.88 89 VAL A CA 1
ATOM 698 C C . VAL A 1 89 ? 16.332 -1.238 -5.890 1.00 84.88 89 VAL A C 1
ATOM 700 O O . VAL A 1 89 ? 15.181 -1.276 -6.315 1.00 84.88 89 VAL A O 1
ATOM 703 N N . LEU A 1 90 ? 16.940 -0.109 -5.530 1.00 80.69 90 LEU A N 1
ATOM 704 C CA . LEU A 1 90 ? 16.409 1.220 -5.807 1.00 80.69 90 LEU A CA 1
ATOM 705 C C . LEU A 1 90 ? 17.177 1.802 -6.997 1.00 80.69 90 LEU A C 1
ATOM 707 O O . LEU A 1 90 ? 18.345 2.150 -6.850 1.00 80.69 90 LEU A O 1
ATOM 711 N N . SER A 1 91 ? 16.545 1.897 -8.168 1.00 71.75 91 SER A N 1
ATOM 712 C CA . SER A 1 91 ? 17.184 2.453 -9.369 1.00 71.75 91 SER A CA 1
ATOM 713 C C . SER A 1 91 ? 16.374 3.586 -9.992 1.00 71.75 91 SER A C 1
ATOM 715 O O . SER A 1 91 ? 15.147 3.671 -9.857 1.00 71.75 91 SER A O 1
ATOM 717 N N . ASP A 1 92 ? 17.081 4.484 -10.680 1.00 66.62 92 ASP A N 1
ATOM 718 C CA . ASP A 1 92 ? 16.484 5.537 -11.494 1.00 66.62 92 ASP A CA 1
ATOM 719 C C . ASP A 1 92 ? 15.928 4.940 -12.790 1.00 66.62 92 ASP A C 1
ATOM 721 O O . ASP A 1 92 ? 16.529 5.027 -13.854 1.00 66.62 92 ASP A O 1
ATOM 725 N N . GLY A 1 93 ? 14.780 4.278 -12.674 1.00 56.31 93 GLY A N 1
ATOM 726 C CA . GLY A 1 93 ? 13.839 4.032 -13.756 1.00 56.31 93 GLY A CA 1
ATOM 727 C C . GLY A 1 93 ? 14.285 3.241 -14.987 1.00 56.31 93 GLY A C 1
ATOM 728 O O . GLY A 1 93 ? 13.403 2.858 -15.762 1.00 56.31 93 GLY A O 1
ATOM 729 N N . ASP A 1 94 ? 15.560 2.919 -15.178 1.00 64.75 94 ASP A N 1
ATOM 730 C CA . ASP A 1 94 ? 15.972 2.032 -16.254 1.00 64.75 94 ASP A CA 1
ATOM 731 C C . ASP A 1 94 ? 15.585 0.599 -15.879 1.00 64.75 94 ASP A C 1
ATOM 733 O O . ASP A 1 94 ? 16.083 -0.026 -14.940 1.00 64.75 94 ASP A O 1
ATOM 737 N N . ILE A 1 95 ? 14.579 0.111 -16.596 1.00 72.12 95 ILE A N 1
ATOM 738 C CA . ILE A 1 95 ? 14.013 -1.223 -16.445 1.00 72.12 95 ILE A CA 1
ATOM 739 C C . ILE A 1 95 ? 15.015 -2.294 -16.903 1.00 72.12 95 ILE A C 1
ATOM 741 O O . ILE A 1 95 ? 14.922 -3.438 -16.467 1.00 72.12 95 ILE A O 1
ATOM 745 N N . ARG A 1 96 ? 15.998 -1.925 -17.740 1.00 81.81 96 ARG A N 1
ATOM 746 C CA . ARG A 1 96 ? 16.947 -2.860 -18.360 1.00 81.81 96 ARG A CA 1
ATOM 747 C C . ARG A 1 96 ? 17.863 -3.521 -17.343 1.00 81.81 96 ARG A C 1
ATOM 749 O O . ARG A 1 96 ? 18.038 -4.730 -17.405 1.00 81.81 96 ARG A O 1
ATOM 756 N N . THR A 1 97 ? 18.382 -2.758 -16.384 1.00 84.75 97 THR A N 1
ATOM 757 C CA . THR A 1 97 ? 19.244 -3.286 -15.319 1.00 84.75 97 THR A CA 1
ATOM 758 C C . THR A 1 97 ? 18.494 -4.301 -14.458 1.00 84.75 97 THR A C 1
ATOM 760 O O . THR A 1 97 ? 19.000 -5.387 -14.196 1.00 84.75 97 THR A O 1
ATOM 763 N N . PHE A 1 98 ? 17.253 -3.986 -14.070 1.00 87.00 98 PHE A N 1
ATOM 764 C CA . PHE A 1 98 ? 16.427 -4.902 -13.284 1.00 87.00 98 PHE A CA 1
ATOM 765 C C . PHE A 1 98 ? 16.078 -6.178 -14.058 1.00 87.00 98 PHE A C 1
ATOM 767 O O . PHE A 1 98 ? 16.269 -7.269 -13.531 1.00 87.00 98 PHE A O 1
ATOM 774 N N . HIS A 1 99 ? 15.633 -6.053 -15.312 1.00 87.81 99 HIS A N 1
ATOM 775 C CA . HIS A 1 99 ? 15.334 -7.218 -16.146 1.00 87.81 99 HIS A CA 1
ATOM 776 C C . HIS A 1 99 ? 16.551 -8.112 -16.338 1.00 87.81 99 HIS A C 1
ATOM 778 O O . HIS A 1 99 ? 16.430 -9.313 -16.146 1.00 87.81 99 HIS A O 1
ATOM 784 N N . ALA A 1 100 ? 17.723 -7.541 -16.619 1.00 89.44 100 ALA A N 1
ATOM 785 C CA . ALA A 1 100 ? 18.945 -8.320 -16.761 1.00 89.44 100 ALA A CA 1
ATOM 786 C C . ALA A 1 100 ? 19.301 -9.087 -15.477 1.00 89.44 100 ALA A C 1
ATOM 788 O O . ALA A 1 100 ? 19.679 -10.250 -15.550 1.00 89.44 100 ALA A O 1
ATOM 789 N N . LEU A 1 101 ? 19.146 -8.469 -14.300 1.00 89.69 101 LEU A N 1
ATOM 790 C CA . LEU A 1 101 ? 19.367 -9.139 -13.013 1.00 89.69 101 LEU A CA 1
ATOM 791 C C . LEU A 1 101 ? 18.377 -10.288 -12.776 1.00 89.69 101 LEU A C 1
ATOM 793 O O . LEU A 1 101 ? 18.774 -11.337 -12.269 1.00 89.69 101 LEU A O 1
ATOM 797 N N . SER A 1 102 ? 17.103 -10.090 -13.129 1.00 87.31 102 SER A N 1
ATOM 798 C CA . SER A 1 102 ? 16.067 -11.120 -13.010 1.00 87.31 102 SER A CA 1
ATOM 799 C C . SER A 1 102 ? 16.278 -12.268 -13.998 1.00 87.31 102 SER A C 1
ATOM 801 O O . SER A 1 102 ? 16.203 -13.423 -13.600 1.00 87.31 102 SER A O 1
ATOM 803 N N . GLU A 1 103 ? 16.571 -11.962 -15.262 1.00 90.44 103 GLU A N 1
ATOM 804 C CA . GLU A 1 103 ? 16.817 -12.944 -16.327 1.00 90.44 103 GLU A CA 1
ATOM 805 C C . GLU A 1 103 ? 18.093 -13.753 -16.089 1.00 90.44 103 GLU A C 1
ATOM 807 O O . GLU A 1 103 ? 18.141 -14.935 -16.410 1.00 90.44 103 GLU A O 1
ATOM 812 N N . ALA A 1 104 ? 19.122 -13.135 -15.506 1.00 90.19 104 ALA A N 1
ATOM 813 C CA . ALA A 1 104 ? 20.363 -13.818 -15.160 1.00 90.19 104 ALA A CA 1
ATOM 814 C C . ALA A 1 104 ? 20.245 -14.707 -13.909 1.00 90.19 104 ALA A C 1
ATOM 816 O O . ALA A 1 104 ? 21.229 -15.359 -13.562 1.00 90.19 104 ALA A O 1
ATOM 817 N N . GLU A 1 105 ? 19.099 -14.696 -13.213 1.00 89.12 105 GLU A N 1
ATOM 818 C CA . GLU A 1 105 ? 18.837 -15.480 -11.998 1.00 89.12 105 GLU A CA 1
ATOM 819 C C . GLU A 1 105 ? 20.014 -15.444 -11.004 1.00 89.12 105 GLU A C 1
ATOM 821 O O . GLU A 1 105 ? 20.436 -16.464 -10.458 1.00 89.12 105 GLU A O 1
ATOM 826 N N . VAL A 1 106 ? 20.574 -14.252 -10.757 1.00 90.38 106 VAL A N 1
ATOM 827 C CA . VAL A 1 106 ? 21.845 -14.085 -10.016 1.00 90.38 106 VAL A CA 1
ATOM 828 C C . VAL A 1 106 ? 21.838 -14.689 -8.602 1.00 90.38 106 VAL A C 1
ATOM 830 O O . VAL A 1 106 ? 22.899 -14.978 -8.050 1.00 90.38 106 VAL A O 1
ATOM 833 N N . TYR A 1 107 ? 20.655 -14.915 -8.021 1.00 91.81 107 TYR A N 1
ATOM 834 C CA . TYR A 1 107 ? 20.460 -15.591 -6.734 1.00 91.81 107 TYR A CA 1
ATOM 835 C C . TYR A 1 107 ? 19.534 -16.821 -6.822 1.00 91.81 107 TYR A C 1
ATOM 837 O O . TYR A 1 107 ? 18.945 -17.230 -5.816 1.00 91.81 107 TYR A O 1
ATOM 845 N N . GLY A 1 108 ? 19.401 -17.421 -8.008 1.00 88.62 108 GLY A N 1
ATOM 846 C CA . GLY A 1 108 ? 18.516 -18.554 -8.276 1.00 88.62 108 GLY A CA 1
ATOM 847 C C . GLY A 1 108 ? 17.050 -18.199 -8.028 1.00 88.62 108 GLY A C 1
ATOM 848 O O . GLY A 1 108 ? 16.519 -17.260 -8.607 1.00 88.62 108 GLY A O 1
ATOM 849 N N . PHE A 1 109 ? 16.401 -18.925 -7.116 1.00 87.00 109 PHE A N 1
ATOM 850 C CA . PHE A 1 109 ? 14.981 -18.741 -6.788 1.00 87.00 109 PHE A CA 1
ATOM 851 C C . PHE A 1 109 ? 14.680 -17.508 -5.917 1.00 87.00 109 PHE A C 1
ATOM 853 O O . PHE A 1 109 ? 13.513 -17.214 -5.652 1.00 87.00 109 PHE A O 1
ATOM 860 N N . ILE A 1 110 ? 15.703 -16.811 -5.412 1.00 85.62 110 ILE A N 1
ATOM 861 C CA . ILE A 1 110 ? 15.504 -15.625 -4.574 1.00 85.62 110 ILE A CA 1
ATOM 862 C C . ILE A 1 110 ? 15.190 -14.438 -5.481 1.00 85.62 110 ILE A C 1
ATOM 864 O O . ILE A 1 110 ? 16.046 -13.973 -6.232 1.00 85.62 110 ILE A O 1
ATOM 868 N N . GLN A 1 111 ? 13.963 -13.930 -5.376 1.00 83.69 111 GLN A N 1
ATOM 869 C CA . GLN A 1 111 ? 13.532 -12.766 -6.138 1.00 83.69 111 GLN A CA 1
ATOM 870 C C . GLN A 1 111 ? 14.229 -11.491 -5.657 1.00 83.69 111 GLN A C 1
ATOM 872 O O . GLN A 1 111 ? 14.461 -11.284 -4.464 1.00 83.69 111 GLN A O 1
ATOM 877 N N . ILE A 1 112 ? 14.556 -10.634 -6.621 1.00 88.56 112 ILE A N 1
ATOM 878 C CA . ILE A 1 112 ? 15.041 -9.281 -6.378 1.00 88.56 112 ILE A CA 1
ATOM 879 C C . ILE A 1 112 ? 13.840 -8.353 -6.515 1.00 88.56 112 ILE A C 1
ATOM 881 O O . ILE A 1 112 ? 13.190 -8.329 -7.559 1.00 88.56 112 ILE A O 1
ATOM 885 N N . ASP A 1 113 ? 13.566 -7.570 -5.479 1.00 86.81 113 ASP A N 1
ATOM 886 C CA . ASP A 1 113 ? 12.511 -6.567 -5.493 1.00 86.81 113 ASP A CA 1
ATOM 887 C C . ASP A 1 113 ? 13.029 -5.253 -6.066 1.00 86.81 113 ASP A C 1
ATOM 889 O O . ASP A 1 113 ? 14.012 -4.679 -5.586 1.00 86.81 113 ASP A O 1
ATOM 893 N N . LYS A 1 114 ? 12.326 -4.715 -7.061 1.00 84.50 114 LYS A N 1
ATOM 894 C CA . LYS A 1 114 ? 12.589 -3.366 -7.558 1.00 84.50 114 LYS A CA 1
ATOM 895 C C . LYS A 1 114 ? 11.749 -2.345 -6.803 1.00 84.50 114 LYS A C 1
ATOM 897 O O . LYS A 1 114 ? 10.525 -2.447 -6.745 1.00 84.50 114 LYS A O 1
ATOM 902 N N . LYS A 1 115 ? 12.399 -1.298 -6.310 1.00 81.62 115 LYS A N 1
ATOM 903 C CA . LYS A 1 115 ? 11.760 -0.059 -5.866 1.00 81.62 115 LYS A CA 1
ATOM 904 C C . LYS A 1 115 ? 12.121 1.044 -6.855 1.00 81.62 115 LYS A C 1
ATOM 906 O O . LYS A 1 115 ? 13.283 1.227 -7.200 1.00 81.62 115 LYS A O 1
ATOM 911 N N . ASP A 1 116 ? 11.122 1.774 -7.331 1.00 73.06 116 ASP A N 1
ATOM 912 C CA . ASP A 1 116 ? 11.326 2.925 -8.210 1.00 73.06 116 ASP A CA 1
ATOM 913 C C . ASP A 1 116 ? 11.193 4.231 -7.414 1.00 73.06 116 ASP A C 1
ATOM 915 O O . ASP A 1 116 ? 10.365 4.359 -6.509 1.00 73.06 116 ASP A O 1
ATOM 919 N N . CYS A 1 117 ? 11.986 5.238 -7.783 1.00 70.88 117 CYS A N 1
ATOM 920 C CA . CYS A 1 117 ? 11.832 6.590 -7.254 1.00 70.88 117 CYS A CA 1
ATOM 921 C C . CYS A 1 117 ? 10.482 7.190 -7.684 1.00 70.88 117 CYS A C 1
ATOM 923 O O . CYS A 1 117 ? 10.173 7.233 -8.878 1.00 70.88 117 CYS A O 1
ATOM 925 N N . ILE A 1 118 ? 9.718 7.735 -6.730 1.00 68.31 118 ILE A N 1
ATOM 926 C CA . ILE A 1 118 ? 8.393 8.332 -6.974 1.00 68.31 118 ILE A CA 1
ATOM 927 C C . ILE A 1 118 ? 8.412 9.397 -8.083 1.00 68.31 118 ILE A C 1
ATOM 929 O O . ILE A 1 118 ? 7.549 9.397 -8.958 1.00 68.31 118 ILE A O 1
ATOM 933 N N . ASN A 1 119 ? 9.451 10.236 -8.130 1.00 69.31 119 ASN A N 1
ATOM 934 C CA . ASN A 1 119 ? 9.596 11.278 -9.151 1.00 69.31 119 ASN A CA 1
ATOM 935 C C . ASN A 1 119 ? 9.774 10.686 -10.557 1.00 69.31 119 ASN A C 1
ATOM 937 O O . ASN A 1 119 ? 9.213 11.191 -11.532 1.00 69.31 119 ASN A O 1
ATOM 941 N N . HIS A 1 120 ? 10.514 9.581 -10.667 1.00 67.38 120 HIS A N 1
ATOM 942 C CA . HIS A 1 120 ? 10.737 8.887 -11.934 1.00 67.38 120 HIS A CA 1
ATOM 943 C C . HIS A 1 120 ? 9.522 8.085 -12.391 1.00 67.38 120 HIS A C 1
ATOM 945 O O . HIS A 1 120 ? 9.286 7.982 -13.599 1.00 67.38 120 HIS A O 1
ATOM 951 N N . VAL A 1 121 ? 8.733 7.548 -11.457 1.00 67.44 121 VAL A N 1
ATOM 952 C CA . VAL A 1 121 ? 7.418 6.964 -11.759 1.00 67.44 121 VAL A CA 1
ATOM 953 C C . VAL A 1 121 ? 6.480 8.048 -12.284 1.00 67.44 121 VAL A C 1
ATOM 955 O O . VAL A 1 121 ? 5.946 7.896 -13.380 1.00 67.44 121 VAL A O 1
ATOM 958 N N . HIS A 1 122 ? 6.355 9.180 -11.583 1.00 67.50 122 HIS A N 1
ATOM 959 C CA . HIS A 1 122 ? 5.493 10.294 -11.993 1.00 67.50 122 HIS A CA 1
ATOM 960 C C . HIS A 1 122 ? 5.836 10.811 -13.394 1.00 67.50 122 HIS A C 1
ATOM 962 O O . HIS A 1 122 ? 4.951 10.927 -14.240 1.00 67.50 122 HIS A O 1
ATOM 968 N N . LYS A 1 123 ? 7.121 11.061 -13.679 1.00 70.00 123 LYS A N 1
ATOM 969 C CA . LYS A 1 123 ? 7.569 11.564 -14.988 1.00 70.00 123 LYS A CA 1
ATOM 970 C C . LYS A 1 123 ? 7.245 10.598 -16.132 1.00 70.00 123 LYS A C 1
ATOM 972 O O . LYS A 1 123 ? 6.790 11.027 -17.192 1.00 70.00 123 LYS A O 1
ATOM 977 N N . ARG A 1 124 ? 7.474 9.294 -15.933 1.00 68.88 124 ARG A N 1
ATOM 978 C CA . ARG A 1 124 ? 7.179 8.261 -16.943 1.00 68.88 124 ARG A CA 1
ATOM 979 C C . ARG A 1 124 ? 5.679 8.070 -17.136 1.00 68.88 124 ARG A C 1
ATOM 981 O O . ARG A 1 124 ? 5.222 8.020 -18.278 1.00 68.88 124 ARG A O 1
ATOM 988 N N . MET A 1 125 ? 4.921 8.001 -16.043 1.00 71.38 125 MET A N 1
ATOM 989 C CA . MET A 1 125 ? 3.469 7.853 -16.093 1.00 71.38 125 MET A CA 1
ATOM 990 C C . MET A 1 125 ? 2.804 9.042 -16.778 1.00 71.38 125 MET A C 1
ATOM 992 O O . MET A 1 125 ? 1.941 8.822 -17.619 1.00 71.38 125 MET A O 1
ATOM 996 N N . ASP A 1 126 ? 3.228 10.277 -16.502 1.00 73.44 126 ASP A N 1
ATOM 997 C CA . ASP A 1 126 ? 2.674 11.468 -17.157 1.00 73.44 126 ASP A CA 1
ATOM 998 C C . ASP A 1 126 ? 2.866 11.413 -18.683 1.00 73.44 126 ASP A C 1
ATOM 1000 O O . ASP A 1 126 ? 1.910 11.560 -19.446 1.00 73.44 126 ASP A O 1
ATOM 1004 N N . ALA A 1 127 ? 4.074 11.084 -19.156 1.00 74.94 127 ALA A N 1
ATOM 1005 C CA . ALA A 1 127 ? 4.332 10.926 -20.588 1.00 74.94 127 ALA A CA 1
ATOM 1006 C C . ALA A 1 127 ? 3.491 9.797 -21.221 1.00 74.94 127 ALA A C 1
ATOM 1008 O O . ALA A 1 127 ? 2.907 9.977 -22.294 1.00 74.94 127 ALA A O 1
ATOM 1009 N N . ALA A 1 128 ? 3.393 8.642 -20.557 1.00 73.88 128 ALA A N 1
ATOM 1010 C CA . ALA A 1 128 ? 2.598 7.509 -21.027 1.00 73.88 128 ALA A CA 1
ATOM 1011 C C . ALA A 1 128 ? 1.092 7.831 -21.071 1.00 73.88 128 ALA A C 1
ATOM 1013 O O . ALA A 1 128 ? 0.426 7.530 -22.065 1.00 73.88 128 ALA A O 1
ATOM 1014 N N . LEU A 1 129 ? 0.568 8.498 -20.039 1.00 75.56 129 LEU A N 1
ATOM 1015 C CA . LEU A 1 129 ? -0.825 8.938 -19.944 1.00 75.56 129 LEU A CA 1
ATOM 1016 C C . LEU A 1 129 ? -1.164 9.951 -21.038 1.00 75.56 129 LEU A C 1
ATOM 1018 O O . LEU A 1 129 ? -2.160 9.776 -21.741 1.00 75.56 129 LEU A O 1
ATOM 1022 N N . ARG A 1 130 ? -0.319 10.968 -21.248 1.00 77.25 130 ARG A N 1
ATOM 1023 C CA . ARG A 1 130 ? -0.504 11.954 -22.327 1.00 77.25 130 ARG A CA 1
ATOM 1024 C C . ARG A 1 130 ? -0.549 11.287 -23.697 1.00 77.25 130 ARG A C 1
ATOM 1026 O O . ARG A 1 130 ? -1.422 11.607 -24.499 1.00 77.25 130 ARG A O 1
ATOM 1033 N N . ASN A 1 131 ? 0.334 10.321 -23.945 1.00 78.94 131 ASN A N 1
ATOM 1034 C CA . ASN A 1 131 ? 0.337 9.556 -25.191 1.00 78.94 131 ASN A CA 1
ATOM 1035 C C . ASN A 1 131 ? -0.932 8.710 -25.360 1.00 78.94 131 ASN A C 1
ATOM 1037 O O . ASN A 1 131 ? -1.463 8.620 -26.467 1.00 78.94 131 ASN A O 1
ATOM 1041 N N . LEU A 1 132 ? -1.440 8.104 -24.283 1.00 75.69 132 LEU A N 1
ATOM 1042 C CA . LEU A 1 132 ? -2.676 7.320 -24.312 1.00 75.69 132 LEU A CA 1
ATOM 1043 C C . LEU A 1 132 ? -3.896 8.197 -24.632 1.00 75.69 132 LEU A C 1
ATOM 1045 O O . LEU A 1 132 ? -4.710 7.828 -25.479 1.00 75.69 132 LEU A O 1
ATOM 1049 N N . VAL A 1 133 ? -3.988 9.376 -24.009 1.00 73.69 133 VAL A N 1
ATOM 1050 C CA . VAL A 1 133 ? -5.041 10.369 -24.281 1.00 73.69 133 VAL A CA 1
ATOM 1051 C C . VAL A 1 133 ? -4.935 10.894 -25.714 1.00 73.69 133 VAL A C 1
ATOM 1053 O O . VAL A 1 133 ? -5.933 10.930 -26.429 1.00 73.69 133 VAL A O 1
ATOM 1056 N N . ALA A 1 134 ? -3.726 11.230 -26.173 1.00 76.06 134 ALA A N 1
ATOM 1057 C CA . ALA A 1 134 ? -3.491 11.718 -27.531 1.00 76.06 134 ALA A CA 1
ATOM 1058 C C . ALA A 1 134 ? -3.820 10.673 -28.612 1.00 76.06 134 ALA A C 1
ATOM 1060 O O . ALA A 1 134 ? -4.258 11.044 -29.700 1.00 76.06 134 ALA A O 1
ATOM 1061 N N . LYS A 1 135 ? -3.633 9.375 -28.325 1.00 73.88 135 LYS A N 1
ATOM 1062 C CA . LYS A 1 135 ? -4.023 8.269 -29.217 1.00 73.88 135 LYS A CA 1
ATOM 1063 C C . LYS A 1 135 ? -5.537 8.050 -29.254 1.00 73.88 135 LYS A C 1
ATOM 1065 O O . LYS A 1 135 ? -6.069 7.750 -30.318 1.00 73.88 135 LYS A O 1
ATOM 1070 N N . LYS A 1 136 ? -6.244 8.232 -28.134 1.00 67.56 136 LYS A N 1
ATOM 1071 C CA . LYS A 1 136 ? -7.713 8.128 -28.049 1.00 67.56 136 LYS A CA 1
ATOM 1072 C C . LYS A 1 136 ? -8.420 9.418 -28.496 1.00 67.56 136 LYS A C 1
ATOM 1074 O O . LYS A 1 136 ? -9.282 9.935 -27.786 1.00 67.56 136 LYS A O 1
ATOM 1079 N N . LYS A 1 137 ? -8.059 9.952 -29.672 1.00 54.56 137 LYS A N 1
ATOM 1080 C CA . LYS A 1 137 ? -8.736 11.118 -30.268 1.00 54.56 137 LYS A CA 1
ATOM 1081 C C . LYS A 1 137 ? -10.251 10.860 -30.334 1.00 54.56 137 LYS A C 1
ATOM 1083 O O . LYS A 1 137 ? -10.687 10.032 -31.121 1.00 54.56 137 LYS A O 1
ATOM 1088 N N . ALA A 1 138 ? -10.999 11.621 -29.530 1.00 54.88 138 ALA A N 1
ATOM 1089 C CA . ALA A 1 138 ? -12.460 11.691 -29.427 1.00 54.88 138 ALA A CA 1
ATOM 1090 C C . ALA A 1 138 ? -13.168 10.468 -28.797 1.00 54.88 138 ALA A C 1
ATOM 1092 O O . ALA A 1 138 ? -13.307 9.440 -29.443 1.00 54.88 138 ALA A O 1
ATOM 1093 N N . GLN A 1 139 ? -13.655 10.630 -27.549 1.00 64.06 139 GLN A N 1
ATOM 1094 C CA . GLN A 1 139 ? -14.972 10.178 -27.016 1.00 64.06 139 GLN A CA 1
ATOM 1095 C C . GLN A 1 139 ? -15.018 9.939 -25.485 1.00 64.06 139 GLN A C 1
ATOM 1097 O O . GLN A 1 139 ? -16.068 9.579 -24.962 1.00 64.06 139 GLN A O 1
ATOM 1102 N N . GLY A 1 140 ? -13.950 10.192 -24.715 1.00 72.81 140 GLY A N 1
ATOM 1103 C CA . GLY A 1 140 ? -14.044 10.111 -23.248 1.00 72.81 140 GLY A CA 1
ATOM 1104 C C . GLY A 1 140 ? -12.754 10.421 -22.491 1.00 72.81 140 GLY A C 1
ATOM 1105 O O . GLY A 1 140 ? -11.663 10.367 -23.052 1.00 72.81 140 GLY A O 1
ATOM 1106 N N . THR A 1 141 ? -12.886 10.745 -21.203 1.00 81.50 141 THR A N 1
ATOM 1107 C CA . THR A 1 141 ? -11.765 11.042 -20.286 1.00 81.50 141 THR A CA 1
ATOM 1108 C C . THR A 1 141 ? -11.307 9.822 -19.475 1.00 81.50 141 THR A C 1
ATOM 1110 O O . THR A 1 141 ? -10.245 9.853 -18.849 1.00 81.50 141 THR A O 1
ATOM 1113 N N . ILE A 1 142 ? -12.079 8.731 -19.500 1.00 86.88 142 ILE A N 1
ATOM 1114 C CA . ILE A 1 142 ? -11.757 7.471 -18.822 1.00 86.88 142 ILE A CA 1
ATOM 1115 C C . ILE A 1 142 ? -10.916 6.575 -19.740 1.00 86.88 142 ILE A C 1
ATOM 1117 O O . ILE A 1 142 ? -11.239 6.346 -20.908 1.00 86.88 142 ILE A O 1
ATOM 1121 N N . THR A 1 143 ? -9.816 6.056 -19.206 1.00 85.12 143 THR A N 1
ATOM 1122 C CA . THR A 1 143 ? -8.852 5.192 -19.891 1.00 85.12 143 THR A CA 1
ATOM 1123 C C . THR A 1 143 ? -8.486 4.012 -18.995 1.00 85.12 143 THR A C 1
ATOM 1125 O O . THR A 1 143 ? -8.657 4.076 -17.784 1.00 85.12 143 THR A O 1
ATOM 1128 N N . ALA A 1 144 ? -7.916 2.948 -19.567 1.00 82.81 144 ALA A N 1
ATOM 1129 C CA . ALA A 1 144 ? -7.435 1.810 -18.778 1.00 82.81 144 ALA A CA 1
ATOM 1130 C C . ALA A 1 144 ? -6.376 2.207 -17.730 1.00 82.81 144 ALA A C 1
ATOM 1132 O O . ALA A 1 144 ? -6.228 1.532 -16.725 1.00 82.81 144 ALA A O 1
ATOM 1133 N N . ALA A 1 145 ? -5.661 3.316 -17.947 1.00 83.69 145 ALA A N 1
ATOM 1134 C CA . ALA A 1 145 ? -4.631 3.794 -17.033 1.00 83.69 145 ALA A CA 1
ATOM 1135 C C . ALA A 1 145 ? -5.178 4.627 -15.856 1.00 83.69 145 ALA A C 1
ATOM 1137 O O . ALA A 1 145 ? -4.443 4.881 -14.908 1.00 83.69 145 ALA A O 1
ATOM 1138 N N . ASN A 1 146 ? -6.437 5.080 -15.915 1.00 86.88 146 ASN A N 1
ATOM 1139 C CA . ASN A 1 146 ? -7.101 5.816 -14.829 1.00 86.88 146 ASN A CA 1
ATOM 1140 C C . ASN A 1 146 ? -8.373 5.106 -14.325 1.00 86.88 146 ASN A C 1
ATOM 1142 O O . ASN A 1 146 ? -9.191 5.695 -13.617 1.00 86.88 146 ASN A O 1
ATOM 1146 N N . ALA A 1 147 ? -8.534 3.840 -14.703 1.00 88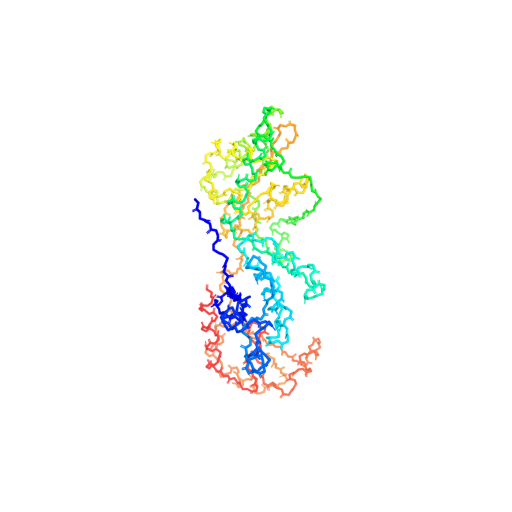.25 147 ALA A N 1
ATOM 1147 C CA . ALA A 1 147 ? -9.553 2.928 -14.218 1.00 88.25 147 ALA A CA 1
ATOM 1148 C C . ALA A 1 147 ? -8.883 1.853 -13.362 1.00 88.25 147 ALA A C 1
ATOM 1150 O O . ALA A 1 147 ? -7.733 1.489 -13.606 1.00 88.25 147 ALA A O 1
ATOM 1151 N N . SER A 1 148 ? -9.601 1.339 -12.370 1.00 89.31 148 SER A N 1
ATOM 1152 C CA . SER A 1 148 ? -9.166 0.118 -11.694 1.00 89.31 148 SER A CA 1
ATOM 1153 C C . SER A 1 148 ? -9.134 -1.068 -12.660 1.00 89.31 148 SER A C 1
ATOM 1155 O O . SER A 1 148 ? -9.879 -1.119 -13.643 1.00 89.31 148 SER A O 1
ATOM 1157 N N . THR A 1 149 ? -8.239 -2.015 -12.387 1.00 84.69 149 THR A N 1
ATOM 1158 C CA . THR A 1 149 ? -8.136 -3.257 -13.157 1.00 84.69 149 THR A CA 1
ATOM 1159 C C . THR A 1 149 ? -9.095 -4.317 -12.609 1.00 84.69 149 THR A C 1
ATOM 1161 O O . THR A 1 149 ? -9.629 -4.192 -11.505 1.00 84.69 149 THR A O 1
ATOM 1164 N N . LEU A 1 150 ? -9.360 -5.350 -13.412 1.00 83.75 150 LEU A N 1
ATOM 1165 C CA . LEU A 1 150 ? -9.985 -6.575 -12.920 1.00 83.75 150 LEU A CA 1
ATOM 1166 C C . LEU A 1 150 ? -8.907 -7.390 -12.215 1.00 83.75 150 LEU A C 1
ATOM 1168 O O . LEU A 1 150 ? -7.850 -7.645 -12.793 1.00 83.75 150 LEU A O 1
ATOM 1172 N N . ASN A 1 151 ? -9.163 -7.775 -10.971 1.00 86.31 151 ASN A N 1
ATOM 1173 C CA . ASN A 1 151 ? -8.190 -8.485 -10.156 1.00 86.31 151 ASN A CA 1
ATOM 1174 C C . ASN A 1 151 ? -8.875 -9.550 -9.315 1.00 86.31 151 ASN A C 1
ATOM 1176 O O . ASN A 1 151 ? -10.022 -9.383 -8.891 1.00 86.31 151 ASN A O 1
ATOM 1180 N N . ASP A 1 152 ? -8.093 -10.567 -8.982 1.00 87.62 152 ASP A N 1
ATOM 1181 C CA . ASP A 1 152 ? -8.448 -11.587 -8.012 1.00 87.62 152 ASP A CA 1
ATOM 1182 C C . ASP A 1 152 ? -7.813 -11.251 -6.661 1.00 87.62 152 ASP A C 1
ATOM 1184 O O . ASP A 1 152 ? -6.664 -10.812 -6.579 1.00 87.62 152 ASP A O 1
ATOM 1188 N N . GLY A 1 153 ? -8.567 -11.426 -5.578 1.00 88.69 153 GLY A N 1
ATOM 1189 C CA . GLY A 1 153 ? -8.052 -11.194 -4.233 1.00 88.69 153 GLY A CA 1
ATOM 1190 C C . GLY A 1 153 ? -9.106 -11.360 -3.148 1.00 88.69 153 GLY A C 1
ATOM 1191 O O . GLY A 1 153 ? -10.302 -11.192 -3.384 1.00 88.69 153 GLY A O 1
ATOM 1192 N N . ALA A 1 154 ? -8.640 -11.661 -1.937 1.00 91.75 154 ALA A N 1
ATOM 1193 C CA . ALA A 1 154 ? -9.462 -11.839 -0.745 1.00 91.75 154 ALA A CA 1
ATOM 1194 C C . ALA A 1 154 ? -8.903 -11.013 0.423 1.00 91.75 154 ALA A C 1
ATOM 1196 O O . ALA A 1 154 ? -7.702 -10.767 0.512 1.00 91.75 154 ALA A O 1
ATOM 1197 N N . ALA A 1 155 ? -9.787 -10.586 1.321 1.00 93.50 155 ALA A N 1
ATOM 1198 C CA . ALA A 1 155 ? -9.433 -9.907 2.559 1.00 93.50 155 ALA A CA 1
ATOM 1199 C C . ALA A 1 155 ? -10.396 -10.355 3.656 1.00 93.50 155 ALA A C 1
ATOM 1201 O O . ALA A 1 155 ? -11.578 -10.584 3.399 1.00 93.50 155 ALA A O 1
ATOM 1202 N N . ALA A 1 156 ? -9.883 -10.464 4.878 1.00 94.94 156 ALA A N 1
ATOM 1203 C CA . ALA A 1 156 ? -10.657 -10.849 6.046 1.00 94.94 156 ALA A CA 1
ATOM 1204 C C . ALA A 1 156 ? -10.391 -9.871 7.190 1.00 94.94 156 ALA A C 1
ATOM 1206 O O . ALA A 1 156 ? -9.261 -9.433 7.411 1.00 94.94 156 ALA A O 1
ATOM 1207 N N . CYS A 1 157 ? -11.443 -9.536 7.932 1.00 93.06 157 CYS A N 1
ATOM 1208 C CA . CYS A 1 157 ? -11.358 -8.754 9.157 1.00 93.06 157 CYS A CA 1
ATOM 1209 C C . CYS A 1 157 ? -12.085 -9.510 10.266 1.00 93.06 157 CYS A C 1
ATOM 1211 O O . CYS A 1 157 ? -13.209 -9.970 10.070 1.00 93.06 157 CYS A O 1
ATOM 1213 N N . VAL A 1 158 ? -11.453 -9.624 11.434 1.00 95.19 158 VAL A N 1
ATOM 1214 C CA . VAL A 1 158 ? -12.076 -10.225 12.616 1.00 95.19 158 VAL A CA 1
ATOM 1215 C C . VAL A 1 158 ? -12.750 -9.119 13.416 1.00 95.19 158 VAL A C 1
ATOM 1217 O O . VAL A 1 158 ? -12.097 -8.168 13.846 1.00 95.19 158 VAL A O 1
ATOM 1220 N N . LEU A 1 159 ? -14.061 -9.241 13.608 1.00 95.88 159 LEU A N 1
ATOM 1221 C CA . LEU A 1 159 ? -14.856 -8.316 14.407 1.00 95.88 159 LEU A CA 1
ATOM 1222 C C . LEU A 1 159 ? -15.264 -8.988 15.709 1.00 95.88 159 LEU A C 1
ATOM 1224 O O . LEU A 1 159 ? -15.665 -10.149 15.731 1.00 95.88 159 LEU A O 1
ATOM 1228 N N . MET A 1 160 ? -15.164 -8.242 16.802 1.00 94.06 160 MET A N 1
ATOM 1229 C CA . MET A 1 160 ? -15.496 -8.731 18.133 1.00 94.06 160 MET A CA 1
ATOM 1230 C C . MET A 1 160 ? -16.182 -7.622 18.914 1.00 94.06 160 MET A C 1
ATOM 1232 O O . MET A 1 160 ? -15.863 -6.442 18.759 1.00 94.06 160 MET A O 1
ATOM 1236 N N . THR A 1 161 ? -17.102 -8.001 19.796 1.00 94.69 161 THR A N 1
ATOM 1237 C CA . THR A 1 161 ? -17.553 -7.079 20.837 1.00 94.69 161 THR A CA 1
ATOM 1238 C C . THR A 1 161 ? -16.405 -6.818 21.806 1.00 94.69 161 THR A C 1
ATOM 1240 O O . THR A 1 161 ? -15.530 -7.669 21.996 1.00 94.69 161 THR A O 1
ATOM 1243 N N . ARG A 1 162 ? -16.424 -5.658 22.472 1.00 88.56 162 ARG A N 1
ATOM 1244 C CA . ARG A 1 162 ? -15.421 -5.335 23.494 1.00 88.56 162 ARG A CA 1
ATOM 1245 C C . ARG A 1 162 ? -15.331 -6.428 24.566 1.00 88.56 162 ARG A C 1
ATOM 1247 O O . ARG A 1 162 ? -14.240 -6.880 24.885 1.00 88.56 162 ARG A O 1
ATOM 1254 N N . GLN A 1 163 ? -16.482 -6.910 25.033 1.00 89.88 163 GLN A N 1
ATOM 1255 C CA . GLN A 1 163 ? -16.573 -7.966 26.040 1.00 89.88 163 GLN A CA 1
ATOM 1256 C C . GLN A 1 163 ? -15.945 -9.290 25.576 1.00 89.88 163 GLN A C 1
ATOM 1258 O O . GLN A 1 163 ? -15.273 -9.958 26.358 1.00 89.88 163 GLN A O 1
ATOM 1263 N N . ALA A 1 164 ? -16.145 -9.685 24.313 1.00 88.94 164 ALA A N 1
ATOM 1264 C CA . ALA A 1 164 ? -15.541 -10.902 23.776 1.00 88.94 164 ALA A CA 1
ATOM 1265 C C . ALA A 1 164 ? -14.020 -10.765 23.626 1.00 88.94 164 ALA A C 1
ATOM 1267 O O . ALA A 1 164 ? -13.300 -11.715 23.929 1.00 88.94 164 ALA A O 1
ATOM 1268 N N . ALA A 1 165 ? -13.544 -9.590 23.199 1.00 88.44 165 ALA A N 1
ATOM 1269 C CA . ALA A 1 165 ? -12.118 -9.298 23.109 1.00 88.44 165 ALA A CA 1
ATOM 1270 C C . ALA A 1 165 ? -11.441 -9.353 24.490 1.00 88.44 165 ALA A C 1
ATOM 1272 O O . ALA A 1 165 ? -10.409 -10.005 24.631 1.00 88.44 165 ALA A O 1
ATOM 1273 N N . ASP A 1 166 ? -12.069 -8.763 25.516 1.00 84.12 166 ASP A N 1
ATOM 1274 C CA . ASP A 1 166 ? -11.579 -8.809 26.900 1.00 84.12 166 ASP A CA 1
ATOM 1275 C C . ASP A 1 166 ? -11.556 -10.243 27.448 1.00 84.12 166 ASP A C 1
ATOM 1277 O O . ASP A 1 166 ? -10.549 -10.674 28.005 1.00 84.12 166 ASP A O 1
ATOM 1281 N N . ARG A 1 167 ? -12.632 -11.016 27.236 1.00 87.50 167 ARG A N 1
ATOM 1282 C CA . ARG A 1 167 ? -12.722 -12.421 27.672 1.00 87.50 167 ARG A CA 1
ATOM 1283 C C . ARG A 1 167 ? -11.631 -13.302 27.060 1.00 87.50 167 ARG A C 1
ATOM 1285 O O . ARG A 1 167 ? -11.184 -14.243 27.703 1.00 87.50 167 ARG A O 1
ATOM 1292 N N . LEU A 1 168 ? -11.246 -13.028 25.815 1.00 88.06 168 LEU A N 1
ATOM 1293 C CA . LEU A 1 168 ? -10.239 -13.795 25.078 1.00 88.06 168 LEU A CA 1
ATOM 1294 C C . LEU A 1 168 ? -8.826 -13.199 25.189 1.00 88.06 168 LEU A C 1
ATOM 1296 O O . LEU A 1 168 ? -7.897 -13.751 24.609 1.00 88.06 168 LEU A O 1
ATOM 1300 N N . GLY A 1 169 ? -8.652 -12.084 25.909 1.00 85.50 169 GLY A N 1
ATOM 1301 C CA . GLY A 1 169 ? -7.354 -11.433 26.099 1.00 85.50 169 GLY A CA 1
ATOM 1302 C C . GLY A 1 169 ? -6.728 -10.865 24.819 1.00 85.50 169 GLY A C 1
ATOM 1303 O O . GLY A 1 169 ? -5.521 -10.627 24.784 1.00 85.50 169 GLY A O 1
ATOM 1304 N N . VAL A 1 170 ? -7.512 -10.647 23.759 1.00 88.56 170 VAL A N 1
ATOM 1305 C CA . VAL A 1 170 ? -7.007 -10.131 22.477 1.00 88.56 170 VAL A CA 1
ATOM 1306 C C . VAL A 1 170 ? -7.038 -8.605 22.443 1.00 88.56 170 VAL A C 1
ATOM 1308 O O . VAL A 1 170 ? -7.961 -7.969 22.953 1.00 88.56 170 VAL A O 1
ATOM 1311 N N . LYS A 1 171 ? -6.025 -7.994 21.818 1.00 86.94 171 LYS A N 1
ATOM 1312 C CA . LYS A 1 171 ? -5.900 -6.534 21.711 1.00 86.94 171 LYS A CA 1
ATOM 1313 C C . LYS A 1 171 ? -6.582 -6.027 20.427 1.00 86.94 171 LYS A C 1
ATOM 1315 O O . LYS A 1 171 ? -6.057 -6.268 19.340 1.00 86.94 171 LYS A O 1
ATOM 1320 N N . PRO A 1 172 ? -7.719 -5.311 20.502 1.00 92.06 172 PRO A N 1
ATOM 1321 C CA . PRO A 1 172 ? -8.333 -4.718 19.318 1.00 92.06 172 PRO A CA 1
ATOM 1322 C C . PRO A 1 172 ? -7.484 -3.551 18.790 1.00 92.06 172 PRO A C 1
ATOM 1324 O O . PRO A 1 172 ? -7.024 -2.712 19.562 1.00 92.06 172 PRO A O 1
ATOM 1327 N N . ILE A 1 173 ? -7.311 -3.471 17.468 1.00 94.06 173 ILE A N 1
ATOM 1328 C CA . ILE A 1 173 ? -6.494 -2.426 16.822 1.00 94.06 173 ILE A CA 1
ATOM 1329 C C . ILE A 1 173 ? -7.278 -1.144 16.510 1.00 94.06 173 ILE A C 1
ATOM 1331 O O . ILE A 1 173 ? -6.703 -0.062 16.429 1.00 94.06 173 ILE A O 1
ATOM 1335 N N . ALA A 1 174 ? -8.590 -1.252 16.318 1.00 96.19 174 ALA A N 1
ATOM 1336 C CA . ALA A 1 174 ? -9.477 -0.150 15.970 1.00 96.19 174 ALA A CA 1
ATOM 1337 C C . ALA A 1 174 ? -10.899 -0.452 16.459 1.00 96.19 174 ALA A C 1
ATOM 1339 O O . ALA A 1 174 ? -11.243 -1.608 16.715 1.00 96.19 174 ALA A O 1
ATOM 1340 N N . ARG A 1 175 ? -11.733 0.584 16.564 1.00 96.25 175 ARG A N 1
ATOM 1341 C CA . ARG A 1 175 ? -13.177 0.459 16.794 1.00 96.25 175 ARG A CA 1
ATOM 1342 C C . ARG A 1 175 ? -13.959 1.039 15.625 1.00 96.25 175 ARG A C 1
ATOM 1344 O O . ARG A 1 175 ? -13.566 2.064 15.075 1.00 96.25 175 ARG A O 1
ATOM 1351 N N . ILE A 1 176 ? -15.082 0.413 15.287 1.00 98.06 176 ILE A N 1
ATOM 1352 C CA . ILE A 1 176 ? -16.067 0.989 14.367 1.00 98.06 176 ILE A CA 1
ATOM 1353 C C . ILE A 1 176 ? -16.861 2.032 15.156 1.00 98.06 176 ILE A C 1
ATOM 1355 O O . ILE A 1 176 ? -17.457 1.706 16.181 1.00 98.06 176 ILE A O 1
ATOM 1359 N N . VAL A 1 177 ? -16.822 3.285 14.708 1.00 97.81 177 VAL A N 1
ATOM 1360 C CA . VAL A 1 177 ? -17.533 4.410 15.339 1.00 97.81 177 VAL A CA 1
ATOM 1361 C C . VAL A 1 177 ? -18.924 4.555 14.735 1.00 97.81 177 VAL A C 1
ATOM 1363 O O . VAL A 1 177 ? -19.891 4.803 15.447 1.00 97.81 177 VAL A O 1
ATOM 1366 N N . GLY A 1 178 ? -19.029 4.367 13.421 1.00 97.56 178 GLY A N 1
ATOM 1367 C CA . GLY A 1 178 ? -20.288 4.422 12.698 1.00 97.56 178 GLY A CA 1
ATOM 1368 C C . GLY A 1 178 ? -20.120 3.946 11.265 1.00 97.56 178 GLY A C 1
ATOM 1369 O O . GLY A 1 178 ? -19.014 3.900 10.730 1.00 97.56 178 GLY A O 1
ATOM 1370 N N . PHE A 1 179 ? -21.229 3.591 10.639 1.00 98.06 179 PHE A N 1
ATOM 1371 C CA . PHE A 1 179 ? -21.293 3.251 9.226 1.00 98.06 179 PHE A CA 1
ATOM 1372 C C . PHE A 1 179 ? -22.645 3.688 8.676 1.00 98.06 179 PHE A C 1
ATOM 1374 O O . PHE A 1 179 ? -23.575 3.975 9.435 1.00 98.06 179 PHE A O 1
ATOM 1381 N N . GLY A 1 180 ? -22.757 3.773 7.360 1.00 97.50 180 GLY A N 1
ATOM 1382 C CA . GLY A 1 180 ? -24.014 4.139 6.743 1.00 97.50 180 GLY A CA 1
ATOM 1383 C C . GLY A 1 180 ? -23.951 4.151 5.234 1.00 97.50 180 GLY A C 1
ATOM 1384 O O . GLY A 1 180 ? -22.892 4.327 4.633 1.00 97.50 180 GLY A O 1
ATOM 1385 N N . ASP A 1 181 ? -25.135 4.016 4.656 1.00 97.88 181 ASP A N 1
ATOM 1386 C CA . ASP A 1 181 ? -25.320 3.971 3.218 1.00 97.88 181 ASP A CA 1
ATOM 1387 C C . ASP A 1 181 ? -26.051 5.217 2.717 1.00 97.88 181 ASP A C 1
ATOM 1389 O O . ASP A 1 181 ? -26.854 5.846 3.433 1.00 97.88 181 ASP A O 1
ATOM 1393 N N . ALA A 1 182 ? -25.782 5.551 1.461 1.00 96.88 182 ALA A N 1
ATOM 1394 C CA . ALA A 1 182 ? -26.531 6.521 0.681 1.00 96.88 182 ALA A CA 1
ATOM 1395 C C . ALA A 1 182 ? -26.688 6.014 -0.752 1.00 96.88 182 ALA A C 1
ATOM 1397 O O . ALA A 1 182 ? -25.902 5.194 -1.224 1.00 96.88 182 ALA A O 1
ATOM 1398 N N . ALA A 1 183 ? -27.696 6.526 -1.443 1.00 96.06 183 ALA A N 1
ATOM 1399 C CA . ALA A 1 183 ? -27.915 6.254 -2.849 1.00 96.06 183 ALA A CA 1
ATOM 1400 C C . ALA A 1 183 ? -28.229 7.553 -3.587 1.00 96.06 183 ALA A C 1
ATOM 1402 O O . ALA A 1 183 ? -28.788 8.492 -3.017 1.00 96.06 183 ALA A O 1
ATOM 1403 N N . VAL A 1 184 ? -27.853 7.576 -4.854 1.00 95.44 184 VAL A N 1
ATOM 1404 C CA . VAL A 1 184 ? -28.181 8.599 -5.845 1.00 95.44 184 VAL A CA 1
ATOM 1405 C C . VAL A 1 184 ? -28.684 7.891 -7.100 1.00 95.44 184 VAL A C 1
ATOM 1407 O O . VAL A 1 184 ? -28.754 6.661 -7.147 1.00 95.44 184 VAL A O 1
ATOM 1410 N N . GLU A 1 185 ? -29.037 8.649 -8.133 1.00 94.75 185 GLU A N 1
ATOM 1411 C CA . GLU A 1 185 ? -29.398 8.051 -9.417 1.00 94.75 185 GLU A CA 1
ATOM 1412 C C . GLU A 1 185 ? -28.278 7.124 -9.931 1.00 94.75 185 GLU A C 1
ATOM 1414 O O . GLU A 1 185 ? -27.101 7.484 -9.830 1.00 94.75 185 GLU A O 1
ATOM 1419 N N . PRO A 1 186 ? -28.598 5.953 -10.515 1.00 93.38 186 PRO A N 1
ATOM 1420 C CA . PRO A 1 186 ? -27.593 4.964 -10.912 1.00 93.38 186 PRO A CA 1
ATOM 1421 C C . PRO A 1 186 ? -26.476 5.512 -11.807 1.00 93.38 186 PRO A C 1
ATOM 1423 O O . PRO A 1 186 ? -25.317 5.130 -11.655 1.00 93.38 186 PRO A O 1
ATOM 1426 N N . VAL A 1 187 ? -26.799 6.455 -12.696 1.00 92.12 187 VAL A N 1
ATOM 1427 C CA . VAL A 1 187 ? -25.830 7.123 -13.585 1.00 92.12 187 VAL A CA 1
ATOM 1428 C C . VAL A 1 187 ? -24.818 7.998 -12.831 1.00 92.12 187 VAL A C 1
ATOM 1430 O O . VAL A 1 187 ? -23.740 8.291 -13.344 1.00 92.12 187 VAL A O 1
ATOM 1433 N N . HIS A 1 188 ? -25.136 8.378 -11.594 1.00 92.38 188 HIS A N 1
ATOM 1434 C CA . HIS A 1 188 ? -24.340 9.222 -10.709 1.00 92.38 188 HIS A CA 1
ATOM 1435 C C . HIS A 1 188 ? -23.698 8.444 -9.551 1.00 92.38 188 HIS A C 1
ATOM 1437 O O . HIS A 1 188 ? -23.196 9.057 -8.611 1.00 92.38 188 HIS A O 1
ATOM 1443 N N . PHE A 1 189 ? -23.636 7.108 -9.611 1.00 92.50 189 PHE A N 1
ATOM 1444 C CA . PHE A 1 189 ? -23.051 6.279 -8.544 1.00 92.50 189 PHE A CA 1
ATOM 1445 C C . PHE A 1 189 ? -21.652 6.743 -8.086 1.00 92.50 189 PHE A C 1
ATOM 1447 O O . PHE A 1 189 ? -21.288 6.591 -6.922 1.00 92.50 189 PHE A O 1
ATOM 1454 N N . SER A 1 190 ? -20.869 7.350 -8.985 1.00 92.69 190 SER A N 1
ATOM 1455 C CA . SER A 1 190 ? -19.526 7.860 -8.703 1.00 92.69 190 SER A CA 1
ATOM 1456 C C . SER A 1 190 ? -19.492 8.933 -7.611 1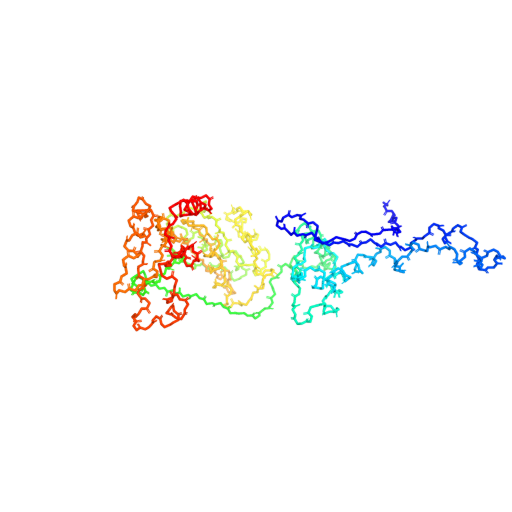.00 92.69 190 SER A C 1
ATOM 1458 O O . SER A 1 190 ? -18.488 9.025 -6.910 1.00 92.69 190 SER A O 1
ATOM 1460 N N . ILE A 1 191 ? -20.560 9.715 -7.421 1.00 95.62 191 ILE A N 1
ATOM 1461 C CA . ILE A 1 191 ? -20.644 10.754 -6.377 1.00 95.62 191 ILE A CA 1
ATOM 1462 C C . ILE A 1 191 ? -21.381 10.287 -5.118 1.00 95.62 191 ILE A C 1
ATOM 1464 O O . ILE A 1 191 ? -21.444 11.028 -4.142 1.00 95.62 191 ILE A O 1
ATOM 1468 N N . ALA A 1 192 ? -21.912 9.062 -5.099 1.00 96.81 192 ALA A N 1
ATOM 1469 C CA . ALA A 1 192 ? -22.633 8.518 -3.949 1.00 96.81 192 ALA A CA 1
ATOM 1470 C C . ALA A 1 192 ? -21.833 8.561 -2.620 1.00 96.81 192 ALA A C 1
ATOM 1472 O O . ALA A 1 192 ? -22.438 8.872 -1.586 1.00 96.81 192 ALA A O 1
ATOM 1473 N N . PRO A 1 193 ? -20.496 8.339 -2.587 1.00 97.38 193 PRO A N 1
ATOM 1474 C CA . PRO A 1 193 ? -19.723 8.464 -1.348 1.00 97.38 193 PRO A CA 1
ATOM 1475 C C . PRO A 1 193 ? -19.804 9.860 -0.711 1.00 97.38 193 PRO A C 1
ATOM 1477 O O . PRO A 1 193 ? -19.855 9.959 0.515 1.00 97.38 193 PRO A O 1
ATOM 1480 N N . ALA A 1 194 ? -19.919 10.926 -1.511 1.00 96.75 194 ALA A N 1
ATOM 1481 C CA . ALA A 1 194 ? -20.100 12.295 -1.026 1.00 96.75 194 ALA A CA 1
ATOM 1482 C C . ALA A 1 194 ? -21.425 12.511 -0.276 1.00 96.75 194 ALA A C 1
ATOM 1484 O O . ALA A 1 194 ? -21.556 13.499 0.441 1.00 96.75 194 ALA A O 1
ATOM 1485 N N . TYR A 1 195 ? -22.383 11.587 -0.384 1.00 97.25 195 TYR A N 1
ATOM 1486 C CA . TYR A 1 195 ? -23.622 11.589 0.398 1.00 97.25 195 TYR A CA 1
ATOM 1487 C C . TYR A 1 195 ? -23.531 10.658 1.614 1.00 97.25 195 TYR A C 1
ATOM 1489 O O . TYR A 1 195 ? -24.011 11.003 2.696 1.00 97.25 195 TYR A O 1
ATOM 1497 N N . ALA A 1 196 ? -22.887 9.496 1.469 1.00 98.00 196 ALA A N 1
ATOM 1498 C CA . ALA A 1 196 ? -22.737 8.526 2.555 1.00 98.00 196 ALA A CA 1
ATOM 1499 C C . ALA A 1 196 ? -21.791 9.033 3.659 1.00 98.00 196 ALA A C 1
ATOM 1501 O O . ALA A 1 196 ? -22.114 8.955 4.845 1.00 98.00 196 ALA A O 1
ATOM 1502 N N . MET A 1 197 ? -20.644 9.606 3.287 1.00 98.19 197 MET A N 1
ATOM 1503 C CA . MET A 1 197 ? -19.605 10.031 4.233 1.00 98.19 197 MET A CA 1
ATOM 1504 C C . MET A 1 197 ? -20.083 11.135 5.201 1.00 98.19 197 MET A C 1
ATOM 1506 O O . MET A 1 197 ? -19.945 10.943 6.413 1.00 98.19 197 MET A O 1
ATOM 1510 N N . PRO A 1 198 ? -20.721 12.240 4.751 1.00 97.56 198 PRO A N 1
ATOM 1511 C CA . PRO A 1 198 ? -21.257 13.249 5.668 1.00 97.56 198 PRO A CA 1
ATOM 1512 C C . PRO A 1 198 ? -22.348 12.713 6.595 1.00 97.56 198 PRO A C 1
ATOM 1514 O O . PRO A 1 198 ? -22.452 13.157 7.737 1.00 97.56 198 PRO A O 1
ATOM 1517 N N . LYS A 1 199 ? -23.155 11.749 6.132 1.00 97.38 199 LYS A N 1
ATOM 1518 C CA . LYS A 1 199 ? -24.199 11.114 6.948 1.00 97.38 199 LYS A CA 1
ATOM 1519 C C . LYS A 1 199 ? -23.592 10.363 8.135 1.00 97.38 199 LYS A C 1
ATOM 1521 O O . LYS A 1 199 ? -24.083 10.517 9.252 1.00 97.38 199 LYS A O 1
ATOM 1526 N N . VAL A 1 200 ? -22.512 9.611 7.909 1.00 98.25 200 VAL A N 1
ATOM 1527 C CA . VAL A 1 200 ? -21.787 8.901 8.977 1.00 98.25 200 VAL A CA 1
ATOM 1528 C C . VAL A 1 200 ? -21.140 9.882 9.954 1.00 98.25 200 VAL A C 1
ATOM 1530 O O . VAL A 1 200 ? -21.286 9.716 11.163 1.00 98.25 200 VAL A O 1
ATOM 1533 N N . LEU A 1 201 ? -20.488 10.936 9.453 1.00 98.06 201 LEU A N 1
ATOM 1534 C CA . LEU A 1 201 ? -19.879 11.968 10.303 1.00 98.06 201 LEU A CA 1
ATOM 1535 C C . LEU A 1 201 ? -20.915 12.682 11.175 1.00 98.06 201 LEU A C 1
ATOM 1537 O O . LEU A 1 201 ? -20.730 12.794 12.385 1.00 98.06 201 LEU A O 1
ATOM 1541 N N . LYS A 1 202 ? -22.050 13.075 10.585 1.00 97.50 202 LYS A N 1
ATOM 1542 C CA . LYS A 1 202 ? -23.161 13.704 11.307 1.00 97.50 202 LYS A CA 1
ATOM 1543 C C . LYS A 1 202 ? -23.707 12.795 12.408 1.00 97.50 202 LYS A C 1
ATOM 1545 O O . LYS A 1 202 ? -23.951 13.273 13.511 1.00 97.50 202 LYS A O 1
ATOM 1550 N N . ALA A 1 203 ? -23.886 11.503 12.126 1.00 96.62 203 ALA A N 1
ATOM 1551 C CA . ALA A 1 203 ? -24.351 10.531 13.115 1.00 96.62 203 ALA A CA 1
ATOM 1552 C C . ALA A 1 203 ? -23.340 10.316 14.256 1.00 96.62 203 ALA A C 1
ATOM 1554 O O . ALA A 1 203 ? -23.743 10.089 15.392 1.00 96.62 203 ALA A O 1
ATOM 1555 N N . ALA A 1 204 ? -22.041 10.427 13.966 1.00 97.06 204 ALA A N 1
ATOM 1556 C CA . ALA A 1 204 ? -20.969 10.341 14.956 1.00 97.06 204 ALA A CA 1
ATOM 1557 C C . ALA A 1 204 ? -20.710 11.661 15.712 1.00 97.06 204 ALA A C 1
ATOM 1559 O O . ALA A 1 204 ? -19.885 11.681 16.622 1.00 97.06 204 ALA A O 1
ATOM 1560 N N . GLY A 1 205 ? -21.379 12.760 15.339 1.00 97.12 205 GLY A N 1
ATOM 1561 C CA . GLY A 1 205 ? -21.129 14.086 15.909 1.00 97.12 205 GLY A CA 1
ATOM 1562 C C . GLY A 1 205 ? -19.751 14.661 15.562 1.00 97.12 205 GLY A C 1
ATOM 1563 O O . GLY A 1 205 ? -19.253 15.515 16.290 1.00 97.12 205 GLY A O 1
ATOM 1564 N N . LEU A 1 206 ? -19.133 14.192 14.474 1.00 97.81 206 LEU A N 1
ATOM 1565 C CA . LEU A 1 206 ? -17.819 14.635 14.008 1.00 97.81 206 LEU A CA 1
ATOM 1566 C C . LEU A 1 206 ? -17.942 15.527 12.778 1.00 97.81 206 LEU A C 1
ATOM 1568 O O . LEU A 1 206 ? -18.910 15.453 12.013 1.00 97.81 206 LEU A O 1
ATOM 1572 N N . LYS A 1 207 ? -16.923 16.350 12.564 1.00 96.88 207 LYS A N 1
ATOM 1573 C CA . LYS A 1 207 ? -16.747 17.140 11.352 1.00 96.88 207 LYS A CA 1
ATOM 1574 C C . LYS A 1 207 ? -15.746 16.465 10.420 1.00 96.88 207 LYS A C 1
ATOM 1576 O O . LYS A 1 207 ? -15.035 15.533 10.791 1.00 96.88 207 LYS A O 1
ATOM 1581 N N . ILE A 1 208 ? -15.699 16.929 9.176 1.00 95.81 208 ILE A N 1
ATOM 1582 C CA . ILE A 1 208 ? -14.809 16.348 8.167 1.00 95.81 208 ILE A CA 1
ATOM 1583 C C . ILE A 1 208 ? -13.335 16.626 8.482 1.00 95.81 208 ILE A C 1
ATOM 1585 O O . ILE A 1 208 ? -12.469 15.820 8.154 1.00 95.81 208 ILE A O 1
ATOM 1589 N N . GLU A 1 209 ? -13.056 17.726 9.181 1.00 96.06 209 GLU A N 1
ATOM 1590 C CA . GLU A 1 209 ? -11.718 18.130 9.608 1.00 96.06 209 GLU A CA 1
ATOM 1591 C C . GLU A 1 209 ? -11.142 17.214 10.699 1.00 96.06 209 GLU A C 1
ATOM 1593 O O . GLU A 1 209 ? -9.921 17.074 10.785 1.00 96.06 209 GLU A O 1
ATOM 1598 N N . ASP A 1 210 ? -12.007 16.546 11.475 1.00 96.62 210 ASP A N 1
ATOM 1599 C CA . ASP A 1 210 ? -11.616 15.603 12.534 1.00 96.62 210 ASP A CA 1
ATOM 1600 C C . ASP A 1 210 ? -11.055 14.287 11.963 1.00 96.62 210 ASP A C 1
ATOM 1602 O O . ASP A 1 210 ? -10.421 13.495 12.669 1.00 96.62 210 ASP A O 1
ATOM 1606 N N . VAL A 1 211 ? -11.273 14.035 10.669 1.00 98.00 211 VAL A N 1
ATOM 1607 C CA . VAL A 1 211 ? -10.785 12.840 9.985 1.00 98.00 211 VAL A CA 1
ATOM 1608 C C . VAL A 1 211 ? -9.330 13.038 9.554 1.00 98.00 211 VAL A C 1
ATOM 1610 O O . VAL A 1 211 ? -8.947 14.004 8.882 1.00 98.00 211 VAL A O 1
ATOM 1613 N N . SER A 1 212 ? -8.492 12.083 9.951 1.00 97.75 212 SER A N 1
ATOM 1614 C CA . SER A 1 212 ? -7.055 12.082 9.667 1.00 97.75 212 SER A CA 1
ATOM 1615 C C . SER A 1 212 ? -6.722 11.411 8.336 1.00 97.75 212 SER A C 1
ATOM 1617 O O . SER A 1 212 ? -5.764 11.807 7.682 1.00 97.75 212 SER A O 1
ATOM 1619 N N . MET A 1 213 ? -7.518 10.421 7.924 1.00 97.94 213 MET A N 1
ATOM 1620 C CA . MET A 1 213 ? -7.288 9.636 6.712 1.00 97.94 213 MET A CA 1
ATOM 1621 C C . MET A 1 213 ? -8.610 9.295 6.028 1.00 97.94 213 MET A C 1
ATOM 1623 O O . MET A 1 213 ? -9.564 8.860 6.678 1.00 97.94 213 MET A O 1
ATOM 1627 N N . PHE A 1 214 ? -8.644 9.456 4.710 1.00 98.44 214 PHE A N 1
ATOM 1628 C CA . PHE A 1 214 ? -9.764 9.079 3.863 1.00 98.44 214 PHE A CA 1
ATOM 1629 C C . PHE A 1 214 ? -9.338 7.978 2.900 1.00 98.44 214 PHE A C 1
ATOM 1631 O O . PHE A 1 214 ? -8.346 8.115 2.187 1.00 98.44 214 PHE A O 1
ATOM 1638 N N . GLU A 1 215 ? -10.123 6.911 2.850 1.00 98.00 215 GLU A N 1
ATOM 1639 C CA . GLU A 1 215 ? -9.946 5.822 1.890 1.00 98.00 215 GLU A CA 1
ATOM 1640 C C . GLU A 1 215 ? -11.184 5.751 0.990 1.00 98.00 215 GLU A C 1
ATOM 1642 O O . GLU A 1 215 ? -12.218 5.189 1.358 1.00 98.00 215 GLU A O 1
ATOM 1647 N N . ILE A 1 216 ? -11.104 6.364 -0.191 1.00 97.88 216 ILE A N 1
ATOM 1648 C CA . ILE A 1 216 ? -12.190 6.358 -1.176 1.00 97.88 216 ILE A CA 1
ATOM 1649 C C . ILE A 1 216 ? -11.820 5.380 -2.286 1.00 97.88 216 ILE A C 1
ATOM 1651 O O . ILE A 1 216 ? -10.780 5.524 -2.928 1.00 97.88 216 ILE A O 1
ATOM 1655 N N . ASN A 1 217 ? -12.663 4.374 -2.527 1.00 96.75 217 ASN A N 1
ATOM 1656 C CA . ASN A 1 217 ? -12.353 3.354 -3.526 1.00 96.75 217 ASN A CA 1
ATOM 1657 C C . ASN A 1 217 ? -12.209 3.961 -4.934 1.00 96.75 217 ASN A C 1
ATOM 1659 O O . ASN A 1 217 ? -13.144 4.557 -5.473 1.00 96.75 217 ASN A O 1
ATOM 1663 N N . GLU A 1 218 ? -11.050 3.745 -5.554 1.00 95.25 218 GLU A N 1
ATOM 1664 C CA . GLU A 1 218 ? -10.713 4.251 -6.889 1.00 95.25 218 GLU A CA 1
ATOM 1665 C C . GLU A 1 218 ? -11.236 3.330 -7.998 1.00 95.25 218 GLU A C 1
ATOM 1667 O O . GLU A 1 218 ? -10.457 2.792 -8.780 1.00 95.25 218 GLU A O 1
ATOM 1672 N N . ALA A 1 219 ? -12.556 3.143 -8.099 1.00 91.94 219 ALA A N 1
ATOM 1673 C CA . ALA A 1 219 ? -13.124 2.429 -9.252 1.00 91.94 219 ALA A CA 1
ATOM 1674 C C . ALA A 1 219 ? -12.650 3.075 -10.574 1.00 91.94 219 ALA A C 1
ATOM 1676 O O . ALA A 1 219 ? -12.218 2.387 -11.501 1.00 91.94 219 ALA A O 1
ATOM 1677 N N . PHE A 1 220 ? -12.626 4.412 -10.584 1.00 92.75 220 PHE A N 1
ATOM 1678 C CA . PHE A 1 220 ? -11.922 5.258 -11.546 1.00 92.75 220 PHE A CA 1
ATOM 1679 C C . PHE A 1 220 ? -11.262 6.421 -10.798 1.00 92.75 220 PHE A C 1
ATOM 1681 O O . PHE A 1 220 ? -11.796 6.873 -9.783 1.00 92.75 220 PHE A O 1
ATOM 1688 N N . SER A 1 221 ? -10.162 6.981 -11.308 1.00 93.50 221 SER A N 1
ATOM 1689 C CA . SER A 1 221 ? -9.523 8.163 -10.705 1.00 93.50 221 SER A CA 1
ATOM 1690 C C . SER A 1 221 ? -10.494 9.346 -10.588 1.00 93.50 221 SER A C 1
ATOM 1692 O O . SER A 1 221 ? -10.446 10.099 -9.618 1.00 93.50 221 SER A O 1
ATOM 1694 N N . SER A 1 222 ? -11.425 9.486 -11.540 1.00 93.31 222 SER A N 1
ATOM 1695 C CA . SER A 1 222 ? -12.468 10.519 -11.505 1.00 93.31 222 SER A CA 1
ATOM 1696 C C . SER A 1 222 ? -13.407 10.387 -10.304 1.00 93.31 222 SER A C 1
ATOM 1698 O O . SER A 1 222 ? -13.844 11.408 -9.787 1.00 93.31 222 SER A O 1
ATOM 1700 N N . VAL A 1 223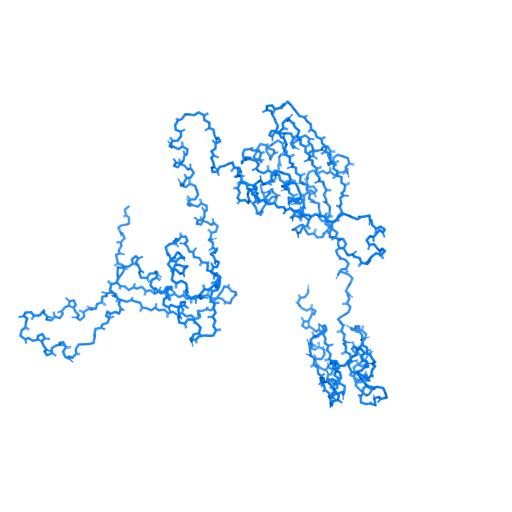 ? -13.682 9.169 -9.818 1.00 95.38 223 VAL A N 1
ATOM 1701 C CA . VAL A 1 223 ? -14.530 8.937 -8.636 1.00 95.38 223 VAL A CA 1
ATOM 1702 C C . VAL A 1 223 ? -13.927 9.639 -7.428 1.00 95.38 223 VAL A C 1
ATOM 1704 O O . VAL A 1 223 ? -14.602 10.427 -6.768 1.00 95.38 223 VAL A O 1
ATOM 1707 N N . VAL A 1 224 ? -12.641 9.411 -7.162 1.00 96.75 224 VAL A N 1
ATOM 1708 C CA . VAL A 1 224 ? -11.961 10.032 -6.022 1.00 96.75 224 VAL A CA 1
ATOM 1709 C C . VAL A 1 224 ? -11.894 11.545 -6.196 1.00 96.75 224 VAL A C 1
ATOM 1711 O O . VAL A 1 224 ? -12.319 12.268 -5.300 1.00 96.75 224 VAL A O 1
ATOM 1714 N N . LEU A 1 225 ? -11.488 12.036 -7.371 1.00 95.62 225 LEU A N 1
ATOM 1715 C CA . LEU A 1 225 ? -11.402 13.476 -7.642 1.00 95.62 225 LEU A CA 1
ATOM 1716 C C . LEU A 1 225 ? -12.752 14.197 -7.490 1.00 95.62 225 LEU A C 1
ATOM 1718 O O . LEU A 1 225 ? -12.811 15.288 -6.919 1.00 95.62 225 LEU A O 1
ATOM 1722 N N . CYS A 1 226 ? -13.849 13.597 -7.959 1.00 94.88 226 CYS A N 1
ATOM 1723 C CA . CYS A 1 226 ? -15.189 14.150 -7.789 1.00 94.88 226 CYS A CA 1
ATOM 1724 C C . CYS A 1 226 ? -15.574 14.222 -6.308 1.00 94.88 226 CYS A C 1
ATOM 1726 O O . CYS A 1 226 ? -15.964 15.289 -5.836 1.00 94.88 226 CYS A O 1
ATOM 1728 N N . ASN A 1 227 ? -15.427 13.126 -5.557 1.00 97.38 227 ASN A N 1
ATOM 1729 C CA . ASN A 1 227 ? -15.781 13.102 -4.134 1.00 97.38 227 ASN A CA 1
ATOM 1730 C C . ASN A 1 227 ? -14.906 14.058 -3.313 1.00 97.38 227 ASN A C 1
ATOM 1732 O O . ASN A 1 227 ? -15.433 14.780 -2.472 1.00 97.38 227 ASN A O 1
ATOM 1736 N N . MET A 1 228 ? -13.607 14.149 -3.610 1.00 97.19 228 MET A N 1
ATOM 1737 C CA . MET A 1 228 ? -12.711 15.135 -3.002 1.00 97.19 228 MET A CA 1
ATOM 1738 C C . MET A 1 228 ? -13.186 16.563 -3.249 1.00 97.19 228 MET A C 1
ATOM 1740 O O . MET A 1 228 ? -13.210 17.362 -2.318 1.00 97.19 228 MET A O 1
ATOM 1744 N N . LYS A 1 229 ? -13.618 16.883 -4.473 1.00 96.56 229 LYS A N 1
ATOM 1745 C CA . LYS A 1 229 ? -14.149 18.209 -4.807 1.00 96.56 229 LYS A CA 1
ATOM 1746 C C . LYS A 1 229 ? -15.466 18.504 -4.084 1.00 96.56 229 LYS A C 1
ATOM 1748 O O . LYS A 1 229 ? -15.625 19.601 -3.555 1.00 96.56 229 LYS A O 1
ATOM 1753 N N . HIS A 1 230 ? -16.395 17.548 -4.047 1.00 95.62 230 HIS A N 1
ATOM 1754 C CA . HIS A 1 230 ? -17.689 17.707 -3.371 1.00 95.62 230 HIS A CA 1
ATOM 1755 C C . HIS A 1 230 ? -17.537 17.895 -1.860 1.00 95.62 230 HIS A C 1
ATOM 1757 O O . HIS A 1 230 ? -18.205 18.742 -1.271 1.00 95.62 230 HIS A O 1
ATOM 1763 N N . LEU A 1 231 ? -16.638 17.126 -1.250 1.00 96.38 231 LEU A N 1
ATOM 1764 C CA . LEU A 1 231 ? -16.390 17.128 0.187 1.00 96.38 231 LEU A CA 1
ATOM 1765 C C . LEU A 1 231 ? -15.298 18.122 0.614 1.00 96.38 231 LEU A C 1
ATOM 1767 O O . LEU A 1 231 ? -15.087 18.303 1.806 1.00 96.38 231 LEU A O 1
ATOM 1771 N N . LYS A 1 232 ? -14.621 18.777 -0.339 1.00 96.94 232 LYS A N 1
ATOM 1772 C CA . LYS A 1 232 ? -13.474 19.673 -0.108 1.00 96.94 232 LYS A CA 1
ATOM 1773 C C . LYS A 1 232 ? -12.354 19.002 0.700 1.00 96.94 232 LYS A C 1
ATOM 1775 O O . LYS A 1 232 ? -11.817 19.583 1.639 1.00 96.94 232 LYS A O 1
ATOM 1780 N N . LEU A 1 233 ? -12.021 17.763 0.338 1.00 96.56 233 LEU A N 1
ATOM 1781 C CA . LEU A 1 233 ? -10.990 16.983 1.022 1.00 96.56 233 LEU A CA 1
ATOM 1782 C C . LEU A 1 233 ? -9.587 17.453 0.648 1.00 96.56 233 LEU A C 1
ATOM 1784 O O . LEU A 1 233 ? -9.304 17.749 -0.513 1.00 96.56 233 LEU A O 1
ATOM 1788 N N . ASP A 1 234 ? -8.694 17.431 1.633 1.00 93.19 234 ASP A N 1
ATOM 1789 C CA . ASP A 1 234 ? -7.268 17.619 1.406 1.00 93.19 234 ASP A CA 1
ATOM 1790 C C . ASP A 1 234 ? -6.678 16.401 0.679 1.00 93.19 234 ASP A C 1
ATOM 1792 O O . ASP A 1 234 ? -6.809 15.258 1.126 1.00 93.19 234 ASP A O 1
ATOM 1796 N N . HIS A 1 235 ? -5.984 16.664 -0.429 1.00 90.50 235 HIS A N 1
ATOM 1797 C CA . HIS A 1 235 ? -5.244 15.664 -1.193 1.00 90.50 235 HIS A CA 1
ATOM 1798 C C . HIS A 1 235 ? -4.226 14.911 -0.332 1.00 90.50 235 HIS A C 1
ATOM 1800 O O . HIS A 1 235 ? -4.001 13.726 -0.565 1.00 90.50 235 HIS A O 1
ATOM 1806 N N . SER A 1 236 ? -3.650 15.560 0.682 1.00 93.44 236 SER A N 1
ATOM 1807 C CA . SER A 1 236 ? -2.659 14.954 1.574 1.00 93.44 236 SER A CA 1
ATOM 1808 C C . SER A 1 236 ? -3.230 13.881 2.508 1.00 93.44 236 SER A C 1
ATOM 1810 O O . SER A 1 236 ? -2.458 13.188 3.165 1.00 93.44 236 SER A O 1
ATOM 1812 N N . LYS A 1 237 ? -4.562 13.728 2.575 1.00 95.81 237 LYS A N 1
ATOM 1813 C CA . LYS A 1 237 ? -5.253 12.782 3.466 1.00 95.81 237 LYS A CA 1
ATOM 1814 C C . LYS A 1 237 ? -6.016 11.679 2.735 1.00 95.81 237 LYS A C 1
ATOM 1816 O O . LYS A 1 237 ? -6.509 10.761 3.389 1.00 95.81 237 LYS A O 1
ATOM 1821 N N . VAL A 1 238 ? -6.158 11.767 1.413 1.00 97.31 238 VAL A N 1
ATOM 1822 C CA . VAL A 1 238 ? -6.979 10.847 0.613 1.00 97.31 238 VAL A CA 1
ATOM 1823 C C . VAL A 1 238 ? -6.076 9.842 -0.079 1.00 97.31 238 VAL A C 1
ATOM 1825 O O . VAL A 1 238 ? -5.206 10.232 -0.851 1.00 97.31 238 VAL A O 1
ATOM 1828 N N . ASN A 1 239 ? -6.294 8.552 0.184 1.00 95.94 239 ASN A N 1
ATOM 1829 C CA . ASN A 1 239 ? -5.598 7.442 -0.472 1.00 95.94 239 ASN A CA 1
ATOM 1830 C C . ASN A 1 239 ? -4.066 7.619 -0.489 1.00 95.94 239 ASN A C 1
ATOM 1832 O O . ASN A 1 239 ? -3.405 7.354 -1.493 1.00 95.94 239 ASN A O 1
ATOM 1836 N N . ILE A 1 240 ? -3.484 8.070 0.627 1.00 92.31 240 ILE A N 1
ATOM 1837 C CA . ILE A 1 240 ? -2.065 8.469 0.723 1.00 92.31 240 ILE A CA 1
ATOM 1838 C C . ILE A 1 240 ? -1.079 7.334 0.421 1.00 92.31 240 ILE A C 1
ATOM 1840 O O . ILE A 1 240 ? 0.096 7.562 0.149 1.00 92.31 240 ILE A O 1
ATOM 1844 N N . HIS A 1 241 ? -1.563 6.096 0.462 1.00 87.38 241 HIS A N 1
ATOM 1845 C CA . HIS A 1 241 ? -0.795 4.902 0.148 1.00 87.38 241 HIS A CA 1
ATOM 1846 C C . HIS A 1 241 ? -1.203 4.294 -1.217 1.00 87.38 241 HIS A C 1
ATOM 1848 O O . HIS A 1 241 ? -0.873 3.147 -1.517 1.00 87.38 241 HIS A O 1
ATOM 1854 N N . GLY A 1 242 ? -1.921 5.034 -2.064 1.00 89.00 242 GLY A N 1
ATOM 1855 C CA . GLY A 1 242 ? -2.495 4.564 -3.332 1.00 89.00 242 GLY A CA 1
ATOM 1856 C C . GLY A 1 242 ? -3.833 3.845 -3.146 1.00 89.00 242 GLY A C 1
ATOM 1857 O O . GLY A 1 242 ? -4.193 3.495 -2.027 1.00 89.00 242 GLY A O 1
ATOM 1858 N N . GLY A 1 243 ? -4.572 3.594 -4.223 1.00 92.44 243 GLY A N 1
ATOM 1859 C CA . GLY A 1 243 ? -5.880 2.943 -4.160 1.00 92.44 243 GLY A CA 1
ATOM 1860 C C . GLY A 1 243 ? -6.082 1.913 -5.264 1.00 92.44 243 GLY A C 1
ATOM 1861 O O . GLY A 1 243 ? -5.147 1.269 -5.727 1.00 92.44 243 GLY A O 1
ATOM 1862 N N . ALA A 1 244 ? -7.332 1.689 -5.653 1.00 92.62 244 ALA A N 1
ATOM 1863 C CA . ALA A 1 244 ? -7.702 0.609 -6.562 1.00 92.62 244 ALA A CA 1
ATOM 1864 C C . ALA A 1 244 ? -7.187 0.768 -8.009 1.00 92.62 244 ALA A C 1
ATOM 1866 O O . ALA A 1 244 ? -7.097 -0.235 -8.716 1.00 92.62 244 ALA A O 1
ATOM 1867 N N . VAL A 1 245 ? -6.797 1.972 -8.450 1.00 90.25 245 VAL A N 1
ATOM 1868 C CA . VAL A 1 245 ? -6.164 2.147 -9.773 1.00 90.25 245 VAL A CA 1
ATOM 1869 C C . VAL A 1 245 ? -4.766 1.523 -9.797 1.00 90.25 245 VAL A C 1
ATOM 1871 O O . VAL A 1 245 ? -4.380 0.944 -10.809 1.00 90.25 245 VAL A O 1
ATOM 1874 N N . SER A 1 246 ? -4.023 1.577 -8.687 1.00 87.12 246 SER A N 1
ATOM 1875 C CA . SER A 1 246 ? -2.680 0.986 -8.586 1.00 87.12 246 SER A CA 1
ATOM 1876 C C . SER A 1 246 ? -2.665 -0.408 -7.956 1.00 87.12 246 SER A C 1
ATOM 1878 O O . SER A 1 246 ? -1.863 -1.248 -8.351 1.00 87.12 246 SER A O 1
ATOM 1880 N N . LEU A 1 247 ? -3.540 -0.666 -6.983 1.00 86.75 247 LEU A N 1
ATOM 1881 C CA . LEU A 1 247 ? -3.583 -1.906 -6.197 1.00 86.75 247 LEU A CA 1
ATOM 1882 C C . LEU A 1 247 ? -4.606 -2.924 -6.712 1.00 86.75 247 LEU A C 1
ATOM 1884 O O . LEU A 1 247 ? -4.660 -4.044 -6.208 1.00 86.75 247 LEU A O 1
ATOM 1888 N N . GLY A 1 248 ? -5.456 -2.526 -7.658 1.00 87.81 248 GLY A N 1
ATOM 1889 C CA . GLY A 1 248 ? -6.515 -3.365 -8.202 1.00 87.81 248 GLY A CA 1
ATOM 1890 C C . GLY A 1 248 ? -7.845 -3.318 -7.441 1.00 87.81 248 GLY A C 1
ATOM 1891 O O . GLY A 1 248 ? -7.945 -2.743 -6.349 1.00 87.81 248 GLY A O 1
ATOM 1892 N N . HIS A 1 249 ? -8.887 -3.919 -8.023 1.00 91.75 249 HIS A N 1
ATOM 1893 C CA . HIS A 1 249 ? -10.258 -3.893 -7.502 1.00 91.75 249 HIS A CA 1
ATOM 1894 C C . HIS A 1 249 ? -11.002 -5.243 -7.584 1.00 91.75 249 HIS A C 1
ATOM 1896 O O . HIS A 1 249 ? -11.977 -5.373 -8.327 1.00 91.75 249 HIS A O 1
ATOM 1902 N N . PRO A 1 250 ? -10.646 -6.249 -6.764 1.00 91.50 250 PRO A N 1
ATOM 1903 C CA . PRO A 1 250 ? -11.537 -7.386 -6.551 1.00 91.50 250 PRO A CA 1
ATOM 1904 C C . PRO A 1 250 ? -12.800 -6.898 -5.817 1.00 91.50 250 PRO A C 1
ATOM 1906 O O . PRO A 1 250 ? -12.731 -6.415 -4.678 1.00 91.50 250 PRO A O 1
ATOM 1909 N N . ILE A 1 251 ? -13.946 -6.958 -6.504 1.00 88.69 251 ILE A N 1
ATOM 1910 C CA . ILE A 1 251 ? -15.156 -6.168 -6.199 1.00 88.69 251 ILE A CA 1
ATOM 1911 C C . ILE A 1 251 ? -15.623 -6.351 -4.748 1.00 88.69 251 ILE A C 1
ATOM 1913 O O . ILE A 1 251 ? -15.668 -5.386 -3.986 1.00 88.69 251 ILE A O 1
ATOM 1917 N N . GLY A 1 252 ? -15.918 -7.590 -4.339 1.00 90.06 252 GLY A N 1
ATOM 1918 C CA . GLY A 1 252 ? -16.431 -7.887 -2.994 1.00 90.06 252 GLY A CA 1
ATOM 1919 C C . GLY A 1 252 ? -15.389 -7.764 -1.876 1.00 90.06 252 GLY A C 1
ATOM 1920 O O . GLY A 1 252 ? -15.740 -7.652 -0.707 1.00 90.06 252 GLY A O 1
ATOM 1921 N N . MET A 1 253 ? -14.103 -7.754 -2.224 1.00 94.81 253 MET A N 1
ATOM 1922 C CA . MET A 1 253 ? -12.996 -7.704 -1.268 1.00 94.81 253 MET A CA 1
ATOM 1923 C C . MET A 1 253 ? -12.609 -6.268 -0.899 1.00 94.81 253 MET A C 1
ATOM 1925 O O . MET A 1 253 ? -12.197 -5.990 0.229 1.00 94.81 253 MET A O 1
ATOM 1929 N N . SER A 1 254 ? -12.747 -5.342 -1.848 1.00 95.25 254 SER A N 1
ATOM 1930 C CA . SER A 1 254 ? -12.129 -4.016 -1.765 1.00 95.25 254 SER A CA 1
ATOM 1931 C C . SER A 1 254 ? -12.588 -3.196 -0.561 1.00 95.25 254 SER A C 1
ATOM 1933 O O . SER A 1 254 ? -11.772 -2.471 0.003 1.00 95.25 254 SER A O 1
ATOM 1935 N N . GLY A 1 255 ? -13.840 -3.357 -0.118 1.00 96.12 255 GLY A N 1
ATOM 1936 C CA . GLY A 1 255 ? -14.341 -2.727 1.108 1.00 96.12 255 GLY A CA 1
ATOM 1937 C C . GLY A 1 255 ? -13.549 -3.151 2.351 1.00 96.12 255 GLY A C 1
ATOM 1938 O O . GLY A 1 255 ? -13.041 -2.304 3.084 1.00 96.12 255 GLY A O 1
ATOM 1939 N N . ALA A 1 256 ? -13.352 -4.458 2.541 1.00 96.38 256 ALA A N 1
ATOM 1940 C CA . ALA A 1 256 ? -12.566 -4.983 3.656 1.00 96.38 256 ALA A CA 1
ATOM 1941 C C . ALA A 1 256 ? -11.095 -4.543 3.578 1.00 96.38 256 ALA A C 1
ATOM 1943 O O . ALA A 1 256 ? -10.515 -4.167 4.596 1.00 96.38 256 ALA A O 1
ATOM 1944 N N . ARG A 1 257 ? -10.501 -4.507 2.376 1.00 96.31 257 ARG A N 1
ATOM 1945 C CA . ARG A 1 257 ? -9.126 -4.016 2.188 1.00 96.31 257 ARG A CA 1
ATOM 1946 C C . ARG A 1 257 ? -8.970 -2.566 2.613 1.00 96.31 257 ARG A C 1
ATOM 1948 O O . ARG A 1 257 ? -8.064 -2.279 3.389 1.00 96.31 257 ARG A O 1
ATOM 1955 N N . ILE A 1 258 ? -9.805 -1.655 2.106 1.00 96.94 258 ILE A N 1
ATOM 1956 C CA . ILE A 1 258 ? -9.640 -0.227 2.412 1.00 96.94 258 ILE A CA 1
ATOM 1957 C C . ILE A 1 258 ? -9.856 0.046 3.905 1.00 96.94 258 ILE A C 1
ATOM 1959 O O . ILE A 1 258 ? -9.093 0.793 4.509 1.00 96.94 258 ILE A O 1
ATOM 1963 N N . THR A 1 259 ? -10.812 -0.635 4.546 1.00 96.94 259 THR A N 1
ATOM 1964 C CA . THR A 1 259 ? -11.034 -0.513 5.995 1.00 96.94 259 THR A CA 1
ATOM 1965 C C . THR A 1 259 ? -9.887 -1.104 6.813 1.00 96.94 259 THR A C 1
ATOM 1967 O O . THR A 1 259 ? -9.381 -0.446 7.722 1.00 96.94 259 THR A O 1
ATOM 1970 N N . GLY A 1 260 ? -9.453 -2.328 6.501 1.00 94.94 260 GLY A N 1
ATOM 1971 C CA . GLY A 1 260 ? -8.374 -3.001 7.224 1.00 94.94 260 GLY A CA 1
ATOM 1972 C C . GLY A 1 260 ? -7.047 -2.261 7.089 1.00 94.94 260 GLY A C 1
ATOM 1973 O O . GLY A 1 260 ? -6.352 -2.036 8.079 1.00 94.94 260 GLY A O 1
ATOM 1974 N N . ARG A 1 261 ? -6.732 -1.791 5.881 1.00 93.81 261 ARG A N 1
ATOM 1975 C CA . ARG A 1 261 ? -5.545 -0.978 5.624 1.00 93.81 261 ARG A CA 1
ATOM 1976 C C . ARG A 1 261 ? -5.578 0.336 6.395 1.00 93.81 261 ARG A C 1
ATOM 1978 O O . ARG A 1 261 ? -4.587 0.667 7.044 1.00 93.81 261 ARG A O 1
ATOM 1985 N N . MET A 1 262 ? -6.701 1.052 6.366 1.00 95.50 262 MET A N 1
ATOM 1986 C CA . MET A 1 262 ? -6.885 2.280 7.141 1.00 95.50 262 MET A CA 1
ATOM 1987 C C . MET A 1 262 ? -6.645 2.026 8.634 1.00 95.50 262 MET A C 1
ATOM 1989 O O . MET A 1 262 ? -5.904 2.763 9.281 1.00 95.50 262 MET A O 1
ATOM 1993 N N . ALA A 1 263 ? -7.180 0.926 9.172 1.00 95.56 263 ALA A N 1
ATOM 1994 C CA . ALA A 1 263 ? -6.962 0.538 10.564 1.00 95.56 263 ALA A CA 1
ATOM 1995 C C . ALA A 1 263 ? -5.482 0.277 10.893 1.00 95.56 263 ALA A C 1
ATOM 1997 O O . ALA A 1 263 ? -5.071 0.482 12.034 1.00 95.56 263 ALA A O 1
ATOM 1998 N N . MET A 1 264 ? -4.670 -0.170 9.932 1.00 92.19 264 MET A N 1
ATOM 1999 C CA . MET A 1 264 ? -3.234 -0.400 10.130 1.00 92.19 264 MET A CA 1
ATOM 2000 C C . MET A 1 264 ? -2.413 0.897 10.126 1.00 92.19 264 MET A C 1
ATOM 2002 O O . MET A 1 264 ? -1.453 0.975 10.884 1.00 92.19 264 MET A O 1
ATOM 2006 N N . HIS A 1 265 ? -2.801 1.902 9.333 1.00 93.00 265 HIS A N 1
ATOM 2007 C CA . HIS A 1 265 ? -1.985 3.104 9.095 1.00 93.00 265 HIS A CA 1
ATOM 2008 C C . HIS A 1 265 ? -2.388 4.328 9.932 1.00 93.00 265 HIS A C 1
ATOM 2010 O O . HIS A 1 265 ? -1.575 5.234 10.113 1.00 93.00 265 HIS A O 1
ATOM 2016 N N . LEU A 1 266 ? -3.615 4.370 10.462 1.00 93.25 266 LEU A N 1
ATOM 2017 C CA . LEU A 1 266 ? -4.015 5.407 11.417 1.00 93.25 266 LEU A CA 1
ATOM 2018 C C . LEU A 1 266 ? -3.140 5.368 12.678 1.00 93.25 266 LEU A C 1
ATOM 2020 O O . LEU A 1 266 ? -2.851 4.293 13.214 1.00 93.25 266 LEU A O 1
ATOM 2024 N N . GLN A 1 267 ? -2.799 6.545 13.200 1.00 92.19 267 GLN A N 1
ATOM 2025 C CA . GLN A 1 267 ? -2.153 6.675 14.506 1.00 92.19 267 GLN A CA 1
ATOM 2026 C C . GLN A 1 267 ? -3.176 6.531 15.640 1.00 92.19 267 GLN A C 1
ATOM 2028 O O . GLN A 1 267 ? -4.355 6.841 15.439 1.00 92.19 267 GLN A O 1
ATOM 2033 N N . PRO A 1 268 ? -2.764 6.073 16.836 1.00 92.88 268 PRO A N 1
ATOM 2034 C CA . PRO A 1 268 ? -3.655 5.942 17.985 1.00 92.88 268 PRO A CA 1
ATOM 2035 C C . PRO A 1 268 ? -4.508 7.192 18.240 1.00 92.88 268 PRO A C 1
ATOM 2037 O O . PRO A 1 268 ? -4.004 8.312 18.239 1.00 92.88 268 PRO A O 1
ATOM 2040 N N . GLY A 1 269 ? -5.813 6.998 18.439 1.00 92.56 269 GLY A N 1
ATOM 2041 C CA . GLY A 1 269 ? -6.782 8.071 18.670 1.00 92.56 269 GLY A CA 1
ATOM 2042 C C . GLY A 1 269 ? -7.346 8.719 17.400 1.00 92.56 269 GLY A C 1
ATOM 2043 O O . GLY A 1 269 ? -8.422 9.317 17.470 1.00 92.56 269 GLY A O 1
ATOM 2044 N N . GLN A 1 270 ? -6.696 8.562 16.242 1.00 97.44 270 GLN A N 1
ATOM 2045 C CA . GLN A 1 270 ? -7.148 9.162 14.985 1.00 97.44 270 GLN A CA 1
ATOM 2046 C C . GLN A 1 270 ? -8.392 8.481 14.411 1.00 97.44 270 GLN A C 1
ATOM 2048 O O . GLN A 1 270 ? -8.575 7.262 14.519 1.00 97.44 270 GLN A O 1
ATOM 2053 N N . TYR A 1 271 ? -9.211 9.284 13.731 1.00 98.44 271 TYR A N 1
ATOM 2054 C CA . TYR A 1 271 ? -10.354 8.830 12.950 1.00 98.44 271 TYR A CA 1
ATOM 2055 C C . TYR A 1 271 ? -9.983 8.657 11.479 1.00 98.44 271 TYR A C 1
ATOM 2057 O O . TYR A 1 271 ? -9.311 9.509 10.891 1.00 98.44 271 TYR A O 1
ATOM 2065 N N . GLY A 1 272 ? -10.475 7.580 10.875 1.00 98.38 272 GLY A N 1
ATOM 2066 C CA . GLY A 1 272 ? -10.411 7.357 9.437 1.00 98.38 272 GLY A CA 1
ATOM 2067 C C . GLY A 1 272 ? -11.785 7.043 8.869 1.00 98.38 272 GLY A C 1
ATOM 2068 O O . GLY A 1 272 ? -12.575 6.333 9.496 1.00 98.38 272 GLY A O 1
ATOM 2069 N N . LEU A 1 273 ? -12.063 7.579 7.684 1.00 98.62 273 LEU A N 1
ATOM 2070 C CA . LEU A 1 273 ? -13.344 7.434 7.004 1.00 98.62 273 LEU A CA 1
ATOM 2071 C C . LEU A 1 273 ? -13.139 6.820 5.622 1.00 98.62 273 LEU A C 1
ATOM 2073 O O . LEU A 1 273 ? -12.540 7.434 4.739 1.00 98.62 273 LEU A O 1
ATOM 2077 N N . ALA A 1 274 ? -13.676 5.620 5.430 1.00 98.25 274 ALA A N 1
ATOM 2078 C CA . ALA A 1 274 ? -13.688 4.964 4.134 1.00 98.25 274 ALA A CA 1
ATOM 2079 C C . ALA A 1 274 ? -15.038 5.149 3.435 1.00 98.25 274 ALA A C 1
ATOM 2081 O O . ALA A 1 274 ? -16.082 5.147 4.092 1.00 98.25 274 ALA A O 1
ATOM 2082 N N . GLY A 1 275 ? -15.013 5.276 2.109 1.00 97.62 275 GLY A N 1
ATOM 2083 C CA . GLY A 1 275 ? -16.194 5.385 1.255 1.00 97.62 275 GLY A CA 1
ATOM 2084 C C . GLY A 1 275 ? -16.035 4.560 -0.020 1.00 97.62 275 GLY A C 1
ATOM 2085 O O . GLY A 1 275 ? -15.048 4.696 -0.743 1.00 97.62 275 GLY A O 1
ATOM 2086 N N . ILE A 1 276 ? -17.010 3.707 -0.324 1.00 97.31 276 ILE A N 1
ATOM 2087 C CA . ILE A 1 276 ? -17.002 2.872 -1.529 1.00 97.31 276 ILE A CA 1
ATOM 2088 C C . ILE A 1 276 ? -18.312 3.041 -2.290 1.00 97.31 276 ILE A C 1
ATOM 2090 O O . ILE A 1 276 ? -19.391 2.865 -1.730 1.00 97.31 276 ILE A O 1
ATOM 2094 N N . CYS A 1 277 ? -18.216 3.413 -3.568 1.00 95.62 277 CYS A N 1
ATOM 2095 C CA . CYS A 1 277 ? -19.360 3.396 -4.473 1.00 95.62 277 CYS A CA 1
ATOM 2096 C C . CYS A 1 277 ? -19.643 1.961 -4.930 1.00 95.62 277 CYS A C 1
ATOM 2098 O O . CYS A 1 277 ? -18.732 1.133 -4.998 1.00 95.62 277 CYS A O 1
ATOM 2100 N N . ASN A 1 278 ? -20.897 1.669 -5.253 1.00 92.00 278 ASN A N 1
ATOM 2101 C CA . ASN A 1 278 ? -21.305 0.393 -5.822 1.00 92.00 278 ASN A CA 1
ATOM 2102 C C . ASN A 1 278 ? -22.181 0.604 -7.067 1.00 92.00 278 ASN A C 1
ATOM 2104 O O . ASN A 1 278 ? -22.839 1.634 -7.241 1.00 92.00 278 ASN A O 1
ATOM 2108 N N . GLY A 1 279 ? -22.131 -0.370 -7.979 1.00 86.62 279 GLY A N 1
ATOM 2109 C CA . GLY A 1 279 ? -22.978 -0.368 -9.168 1.00 86.62 279 GLY A CA 1
ATOM 2110 C C . GLY A 1 279 ? -24.453 -0.380 -8.764 1.00 86.62 279 GLY A C 1
ATOM 2111 O O . GLY A 1 279 ? -24.838 -1.124 -7.868 1.00 86.62 279 GLY A O 1
ATOM 2112 N N . GLY A 1 280 ? -25.266 0.458 -9.411 1.00 87.94 280 GLY A N 1
ATOM 2113 C CA . GLY A 1 280 ? -26.678 0.648 -9.055 1.00 87.94 280 GLY A CA 1
ATOM 2114 C C . GLY A 1 280 ? -26.990 1.970 -8.347 1.00 87.94 280 GLY A C 1
ATOM 2115 O O . GLY A 1 280 ? -28.155 2.233 -8.075 1.00 87.94 280 GLY A O 1
ATOM 2116 N N . GLY A 1 281 ? -25.989 2.827 -8.105 1.00 90.88 281 GLY A N 1
ATOM 2117 C CA . GLY A 1 281 ? -26.197 4.182 -7.569 1.00 90.88 281 GLY A CA 1
ATOM 2118 C C . GLY A 1 281 ? -25.935 4.332 -6.073 1.00 90.88 281 GLY A C 1
ATOM 2119 O O . GLY A 1 281 ? -26.114 5.424 -5.540 1.00 90.88 281 GLY A O 1
ATOM 2120 N N . GLY A 1 282 ? -25.514 3.273 -5.383 1.00 94.81 282 GLY A N 1
ATOM 2121 C CA . GLY A 1 282 ? -25.274 3.298 -3.945 1.00 94.81 282 GLY A CA 1
ATOM 2122 C C . GLY A 1 282 ? -23.825 3.598 -3.558 1.00 94.81 282 GLY A C 1
ATOM 2123 O O . GLY A 1 282 ? -22.887 3.529 -4.356 1.00 94.81 282 GLY A O 1
ATOM 2124 N N . ALA A 1 283 ? -23.639 3.902 -2.279 1.00 97.19 283 ALA A N 1
ATOM 2125 C CA . ALA A 1 283 ? -22.353 3.887 -1.607 1.00 97.19 283 ALA A CA 1
ATOM 2126 C C . ALA A 1 283 ? -22.510 3.508 -0.138 1.00 97.19 283 ALA A C 1
ATOM 2128 O O . ALA A 1 283 ? -23.508 3.851 0.497 1.00 97.19 283 ALA A O 1
ATOM 2129 N N . SER A 1 284 ? -21.462 2.889 0.394 1.00 98.00 284 SER A N 1
ATOM 2130 C CA . SER A 1 284 ? -21.309 2.601 1.817 1.00 98.00 284 SER A CA 1
ATOM 2131 C C . SER A 1 284 ? -20.115 3.371 2.362 1.00 98.00 284 SER A C 1
ATOM 2133 O O . SER A 1 284 ? -19.068 3.459 1.712 1.00 98.00 284 SER A O 1
ATOM 2135 N N . ALA A 1 285 ? -20.264 3.922 3.561 1.00 98.44 285 ALA A N 1
ATOM 2136 C CA . ALA A 1 285 ? -19.193 4.583 4.290 1.00 98.44 285 ALA A CA 1
ATOM 2137 C C . ALA A 1 285 ? -19.023 3.970 5.681 1.00 98.44 285 ALA A C 1
ATOM 2139 O O . ALA A 1 285 ? -20.003 3.608 6.335 1.00 98.44 285 ALA A O 1
ATOM 2140 N N . ILE A 1 286 ? -17.778 3.880 6.148 1.00 98.50 286 ILE A N 1
ATOM 2141 C CA . ILE A 1 286 ? -17.442 3.396 7.489 1.00 98.50 286 ILE A CA 1
ATOM 2142 C C . ILE A 1 286 ? -16.405 4.305 8.139 1.00 98.50 286 ILE A C 1
ATOM 2144 O O . ILE A 1 286 ? -15.352 4.595 7.571 1.00 98.50 286 ILE A O 1
ATOM 2148 N N . LEU A 1 287 ? -16.723 4.746 9.349 1.00 98.69 287 LEU A N 1
ATOM 2149 C CA . LEU A 1 287 ? -15.861 5.524 10.220 1.00 98.69 287 LEU A CA 1
ATOM 2150 C C . LEU A 1 287 ? -15.271 4.596 11.278 1.00 98.69 287 LEU A C 1
ATOM 2152 O O . LEU A 1 287 ? -16.002 3.965 12.051 1.00 98.69 287 LEU A O 1
ATOM 2156 N N . ILE A 1 288 ? -13.947 4.553 11.349 1.00 98.44 288 ILE A N 1
ATOM 2157 C CA . ILE A 1 288 ? -13.222 3.834 12.393 1.00 98.44 288 ILE A CA 1
ATOM 2158 C C . ILE A 1 288 ? -12.352 4.797 13.189 1.00 98.44 288 ILE A C 1
ATOM 2160 O O . ILE A 1 288 ? -11.931 5.839 12.689 1.00 98.44 288 ILE A O 1
ATOM 2164 N N . GLN A 1 289 ? -12.040 4.414 14.419 1.00 98.12 289 GLN A N 1
ATOM 2165 C CA . GLN A 1 289 ? -11.025 5.076 15.222 1.00 98.12 289 GLN A CA 1
ATOM 2166 C C . GLN A 1 289 ? -9.951 4.071 15.609 1.00 98.12 289 GLN A C 1
ATOM 2168 O O . GLN A 1 289 ? -10.264 2.991 16.124 1.00 98.12 289 GLN A O 1
ATOM 2173 N N . LYS A 1 290 ? -8.687 4.433 15.398 1.00 96.75 290 LYS A N 1
ATOM 2174 C CA . LYS A 1 290 ? -7.557 3.646 15.890 1.00 96.75 290 LYS A CA 1
ATOM 2175 C C . LYS A 1 290 ? -7.559 3.676 17.412 1.00 96.75 290 LYS A C 1
ATOM 2177 O O . LYS A 1 290 ? -7.588 4.745 18.022 1.00 96.75 290 LYS A O 1
ATOM 2182 N N . LEU A 1 291 ? -7.534 2.503 18.031 1.00 92.38 291 LEU A N 1
ATOM 2183 C CA . LEU A 1 291 ? -7.439 2.424 19.481 1.00 92.38 291 LEU A CA 1
ATOM 2184 C C . LEU A 1 291 ? -5.990 2.650 19.902 1.00 92.38 291 LEU A C 1
ATOM 2186 O O . LEU A 1 291 ? -5.060 2.246 19.205 1.00 92.38 291 LEU A O 1
ATOM 2190 N N . HIS A 1 292 ? -5.806 3.256 21.070 1.00 78.38 292 HIS A N 1
ATOM 2191 C CA . HIS A 1 292 ? -4.541 3.127 21.774 1.00 78.38 292 HIS A CA 1
ATOM 2192 C C . HIS A 1 292 ? -4.381 1.647 22.114 1.00 78.38 292 HIS A C 1
ATOM 2194 O O . HIS A 1 292 ? -5.154 1.099 22.908 1.00 78.38 292 HIS A O 1
ATOM 2200 N N . THR A 1 293 ? -3.419 0.972 21.482 1.00 59.94 293 THR A N 1
ATOM 2201 C CA . THR A 1 293 ? -2.927 -0.278 22.046 1.00 59.94 293 THR A CA 1
ATOM 2202 C C . THR A 1 293 ? -2.469 0.061 23.459 1.00 59.94 293 THR A C 1
ATOM 2204 O O . THR A 1 293 ? -1.788 1.063 23.676 1.00 59.94 293 THR A O 1
ATOM 2207 N N . ARG A 1 294 ? -2.908 -0.725 24.448 1.00 48.81 294 ARG A N 1
ATOM 2208 C CA . ARG A 1 294 ? -2.398 -0.665 25.826 1.00 48.81 294 ARG A CA 1
ATOM 2209 C C . ARG A 1 294 ? -0.937 -1.134 25.842 1.00 48.81 294 ARG A C 1
ATOM 2211 O O . ARG A 1 294 ? -0.620 -2.211 26.329 1.00 48.81 294 ARG A O 1
ATOM 2218 N N . GLU A 1 295 ? -0.089 -0.367 25.183 1.00 46.94 295 GLU A N 1
ATOM 2219 C CA . GLU A 1 295 ? 1.370 -0.428 25.160 1.00 46.94 295 GLU A CA 1
ATOM 2220 C C . GLU A 1 295 ? 1.948 0.901 25.668 1.00 46.94 295 GLU A C 1
ATOM 2222 O O . GLU A 1 295 ? 3.143 0.991 25.911 1.00 46.94 295 GLU A O 1
ATOM 2227 N N . SER A 1 296 ? 1.100 1.917 25.903 1.00 40.09 296 SER A N 1
ATOM 2228 C CA . SER A 1 296 ? 1.507 3.234 26.407 1.00 40.09 296 SER A CA 1
ATOM 2229 C C . SER A 1 296 ? 1.300 3.450 27.913 1.00 40.09 296 SER A C 1
ATOM 2231 O O . SER A 1 296 ? 1.538 4.552 28.398 1.00 40.09 296 SER A O 1
ATOM 2233 N N . GLU A 1 297 ? 0.888 2.437 28.676 1.00 43.59 297 GLU A N 1
ATOM 2234 C CA . GLU A 1 297 ? 1.253 2.381 30.096 1.00 43.59 297 GLU A CA 1
ATOM 2235 C C . GLU A 1 297 ? 2.584 1.637 30.130 1.00 43.59 297 GLU A C 1
ATOM 2237 O O . GLU A 1 297 ? 2.605 0.456 29.799 1.00 43.59 297 GLU A O 1
ATOM 2242 N N . ARG A 1 298 ? 3.690 2.342 30.415 1.00 48.25 298 ARG A N 1
ATOM 2243 C CA . ARG A 1 298 ? 5.064 1.806 30.436 1.00 48.25 298 ARG A CA 1
ATOM 2244 C C . ARG A 1 298 ? 5.108 0.447 31.147 1.00 48.25 298 ARG A C 1
ATOM 2246 O O . ARG A 1 298 ? 5.233 0.396 32.369 1.00 48.25 298 ARG A O 1
ATOM 2253 N N . SER A 1 299 ? 5.026 -0.652 30.400 1.00 60.69 299 SER A N 1
ATOM 2254 C CA . SER A 1 299 ? 5.324 -1.967 30.951 1.00 60.69 299 SER A CA 1
ATOM 2255 C C . SER A 1 299 ? 6.819 -1.975 31.215 1.00 60.69 299 SER A C 1
ATOM 2257 O O . SER A 1 299 ? 7.607 -1.832 30.277 1.00 60.69 299 SER A O 1
ATOM 2259 N N . LEU A 1 300 ? 7.203 -2.074 32.487 1.00 74.81 300 LEU A N 1
ATOM 2260 C CA . LEU A 1 300 ? 8.601 -2.216 32.869 1.00 74.81 300 LEU A CA 1
ATOM 2261 C C . LEU A 1 300 ? 9.241 -3.340 32.026 1.00 74.81 300 LEU A C 1
ATOM 2263 O O . LEU A 1 300 ? 8.599 -4.381 31.851 1.00 74.81 300 LEU A O 1
ATOM 2267 N N . PRO A 1 301 ? 10.467 -3.160 31.496 1.00 83.81 301 PRO A N 1
ATOM 2268 C CA . PRO A 1 301 ? 11.171 -4.212 30.768 1.00 83.81 301 PRO A CA 1
ATOM 2269 C C . PRO A 1 301 ? 11.180 -5.522 31.559 1.00 83.81 301 PRO A C 1
ATOM 2271 O O . PRO A 1 301 ? 11.371 -5.514 32.775 1.00 83.81 301 PRO A O 1
ATOM 2274 N N . VAL A 1 302 ? 10.961 -6.651 30.890 1.00 86.75 302 VAL A N 1
ATOM 2275 C CA . VAL A 1 302 ? 10.876 -7.962 31.543 1.00 86.75 302 VAL A CA 1
ATOM 2276 C C . VAL A 1 302 ? 12.286 -8.500 31.750 1.00 86.75 302 VAL A C 1
ATOM 2278 O O . VAL A 1 302 ? 12.988 -8.794 30.783 1.00 86.75 302 VAL A O 1
ATOM 2281 N N . LEU A 1 303 ? 12.697 -8.659 33.005 1.00 92.88 303 LEU A N 1
ATOM 2282 C CA . LEU A 1 303 ? 13.948 -9.310 33.379 1.00 92.88 303 LEU A CA 1
ATOM 2283 C C . LEU A 1 303 ? 13.633 -10.752 33.790 1.00 92.88 303 LEU A C 1
ATOM 2285 O O . LEU A 1 303 ? 13.027 -10.985 34.827 1.00 92.88 303 LEU A O 1
ATOM 2289 N N . THR A 1 304 ? 14.018 -11.732 32.979 1.00 94.19 304 THR A N 1
ATOM 2290 C CA . THR A 1 304 ? 13.837 -13.156 33.298 1.00 94.19 304 THR A CA 1
ATOM 2291 C C . THR A 1 304 ? 15.089 -13.702 33.976 1.00 94.19 304 THR A C 1
ATOM 2293 O O . THR A 1 304 ? 16.162 -13.651 33.379 1.00 94.19 304 THR A O 1
ATOM 2296 N N . LEU A 1 305 ? 14.959 -14.231 35.192 1.00 95.62 305 LEU A N 1
ATOM 2297 C CA . LEU A 1 305 ? 16.000 -14.955 35.920 1.00 95.62 305 LEU A CA 1
ATOM 2298 C C . LEU A 1 305 ? 15.753 -16.460 35.794 1.00 95.62 305 LEU A C 1
ATOM 2300 O O . LEU A 1 305 ? 14.807 -16.993 36.371 1.00 95.62 305 LEU A O 1
ATOM 2304 N N . TYR A 1 306 ? 16.635 -17.154 35.084 1.00 94.62 306 TYR A N 1
ATOM 2305 C CA . TYR A 1 306 ? 16.683 -18.610 35.099 1.00 94.62 306 TYR A CA 1
ATOM 2306 C C . TYR A 1 306 ? 17.445 -19.077 36.341 1.00 94.62 306 TYR A C 1
ATOM 2308 O O . TYR A 1 306 ? 18.620 -18.745 36.540 1.00 94.62 306 TYR A O 1
ATOM 2316 N N . THR A 1 307 ? 16.752 -19.838 37.181 1.00 94.44 307 THR A N 1
ATOM 2317 C CA . THR A 1 307 ? 17.191 -20.284 38.507 1.00 94.44 307 THR A CA 1
ATOM 2318 C C . THR A 1 307 ? 17.010 -21.797 38.664 1.00 94.44 307 THR A C 1
ATOM 2320 O O . THR A 1 307 ? 16.468 -22.465 37.786 1.00 94.44 307 THR A O 1
ATOM 2323 N N . LYS A 1 308 ? 17.483 -22.334 39.789 1.00 91.56 308 LYS A N 1
ATOM 2324 C CA . LYS A 1 308 ? 17.187 -23.679 40.301 1.00 91.56 308 LYS A CA 1
ATOM 2325 C C . LYS A 1 308 ? 16.845 -23.545 41.780 1.00 91.56 308 LYS A C 1
ATOM 2327 O O . LYS A 1 308 ? 17.450 -22.711 42.451 1.00 91.56 308 LYS A O 1
ATOM 2332 N N . HIS A 1 309 ? 15.906 -24.311 42.317 1.00 85.00 309 HIS A N 1
ATOM 2333 C CA . HIS A 1 309 ? 15.585 -24.213 43.744 1.00 85.00 309 HIS A CA 1
ATOM 2334 C C . HIS A 1 309 ? 16.164 -25.388 44.543 1.00 85.00 309 HIS A C 1
ATOM 2336 O O . HIS A 1 309 ? 15.792 -26.528 44.280 1.00 85.00 309 HIS A O 1
ATOM 2342 N N . PRO A 1 310 ? 17.015 -25.134 45.563 1.00 86.69 310 PRO A N 1
ATOM 2343 C CA . PRO A 1 310 ? 17.525 -23.837 46.047 1.00 86.69 310 PRO A CA 1
ATOM 2344 C C . PRO A 1 310 ? 18.746 -23.301 45.259 1.00 86.69 310 PRO A C 1
ATOM 2346 O O . PRO A 1 310 ? 19.585 -24.074 44.796 1.00 86.69 310 PRO A O 1
ATOM 2349 N N . CYS A 1 311 ? 18.902 -21.971 45.169 1.00 89.50 311 CYS A N 1
ATOM 2350 C CA . CYS A 1 311 ? 20.054 -21.326 44.515 1.00 89.50 311 CYS A CA 1
ATOM 2351 C C . CYS A 1 311 ? 20.569 -20.098 45.293 1.00 89.50 311 CYS A C 1
ATOM 2353 O O . CYS A 1 311 ? 20.152 -18.973 45.015 1.00 89.50 311 CYS A O 1
ATOM 2355 N N . PRO A 1 312 ? 21.572 -20.278 46.174 1.00 91.19 312 PRO A N 1
ATOM 2356 C CA . PRO A 1 312 ? 22.186 -19.170 46.911 1.00 91.19 312 PRO A CA 1
ATOM 2357 C C . PRO A 1 312 ? 22.818 -18.099 46.008 1.00 91.19 312 PRO A C 1
ATOM 2359 O O . PRO A 1 312 ? 22.784 -16.914 46.317 1.00 91.19 312 PRO A O 1
ATOM 2362 N N . LEU A 1 313 ? 23.375 -18.498 44.857 1.00 90.88 313 LEU A N 1
ATOM 2363 C CA . LEU A 1 313 ? 23.950 -17.556 43.886 1.00 90.88 313 LEU A CA 1
ATOM 2364 C C . LEU A 1 313 ? 22.886 -16.646 43.257 1.00 90.88 313 LEU A C 1
ATOM 2366 O O . LEU A 1 313 ? 23.176 -15.502 42.916 1.00 90.88 313 LEU A O 1
ATOM 2370 N N . CYS A 1 314 ? 21.661 -17.147 43.110 1.00 92.12 314 CYS A N 1
ATOM 2371 C CA . CYS A 1 314 ? 20.534 -16.405 42.567 1.00 92.12 314 CYS A CA 1
ATOM 2372 C C . CYS A 1 314 ? 20.023 -15.385 43.585 1.00 92.12 314 CYS A C 1
ATOM 2374 O O . CYS A 1 314 ? 19.686 -14.267 43.205 1.00 92.12 314 CYS A O 1
ATOM 2376 N N . ASP A 1 315 ? 20.036 -15.736 44.871 1.00 92.88 315 ASP A N 1
ATOM 2377 C CA . ASP A 1 315 ? 19.694 -14.815 45.955 1.00 92.88 315 ASP A CA 1
ATOM 2378 C C . ASP A 1 315 ? 20.718 -13.672 46.045 1.00 92.88 315 ASP A C 1
ATOM 2380 O O . ASP A 1 315 ? 20.338 -12.504 45.991 1.00 92.88 315 ASP A O 1
ATOM 2384 N N . VAL A 1 316 ? 22.020 -13.991 46.012 1.00 92.69 316 VAL A N 1
ATOM 2385 C CA . VAL A 1 316 ? 23.097 -12.982 45.951 1.00 92.69 316 VAL A CA 1
ATOM 2386 C C . VAL A 1 316 ? 22.962 -12.084 44.715 1.00 92.69 316 VAL A C 1
ATOM 2388 O O . VAL A 1 316 ? 23.168 -10.873 44.796 1.00 92.69 316 VAL A O 1
ATOM 2391 N N . ALA A 1 317 ? 22.608 -12.651 43.559 1.00 91.56 317 ALA A N 1
ATOM 2392 C CA . ALA A 1 317 ? 22.411 -11.887 42.331 1.00 91.56 317 ALA A CA 1
ATOM 2393 C C . ALA A 1 317 ? 21.188 -10.953 42.404 1.00 91.56 317 ALA A C 1
ATOM 2395 O O . ALA A 1 317 ? 21.252 -9.831 41.901 1.00 91.56 317 ALA A O 1
ATOM 2396 N N . LYS A 1 318 ? 20.092 -11.376 43.048 1.00 93.19 318 LYS A N 1
ATOM 2397 C CA . LYS A 1 318 ? 18.914 -10.526 43.290 1.00 93.19 318 LYS A CA 1
ATOM 2398 C C . LYS A 1 318 ? 19.241 -9.372 44.236 1.00 93.19 318 LYS A C 1
ATOM 2400 O O . LYS A 1 318 ? 18.859 -8.240 43.944 1.00 93.19 318 LYS A O 1
ATOM 2405 N N . ASP A 1 319 ? 20.012 -9.626 45.291 1.00 93.06 319 ASP A N 1
ATOM 2406 C CA . ASP A 1 319 ? 20.471 -8.580 46.211 1.00 93.06 319 ASP A CA 1
ATOM 2407 C C . ASP A 1 319 ? 21.371 -7.551 45.514 1.00 93.06 319 ASP A C 1
ATOM 2409 O O . ASP A 1 319 ? 21.206 -6.348 45.713 1.00 93.06 319 ASP A O 1
ATOM 2413 N N . GLN A 1 320 ? 22.267 -7.997 44.627 1.00 91.88 320 GLN A N 1
ATOM 2414 C CA . GLN A 1 320 ? 23.112 -7.106 43.821 1.00 91.88 320 GLN A CA 1
ATOM 2415 C C . GLN A 1 320 ? 22.307 -6.195 42.881 1.00 91.88 320 GLN A C 1
ATOM 2417 O O . GLN A 1 320 ? 22.757 -5.094 42.575 1.00 91.88 320 GLN A O 1
ATOM 2422 N N . LEU A 1 321 ? 21.131 -6.631 42.418 1.00 92.44 321 LEU A N 1
ATOM 2423 C CA . LEU A 1 321 ? 20.264 -5.871 41.507 1.00 92.44 321 LEU A CA 1
ATOM 2424 C C . LEU A 1 321 ? 19.127 -5.130 42.220 1.00 92.44 321 LEU A C 1
ATOM 2426 O O . LEU A 1 321 ? 18.293 -4.521 41.551 1.00 92.44 321 LEU A O 1
ATOM 2430 N N . ARG A 1 322 ? 19.077 -5.160 43.556 1.00 92.12 322 ARG A N 1
ATOM 2431 C CA . ARG A 1 322 ? 17.941 -4.694 44.366 1.00 92.12 322 ARG A CA 1
ATOM 2432 C C . ARG A 1 322 ? 17.458 -3.282 44.028 1.00 92.12 322 ARG A C 1
ATOM 2434 O O . ARG A 1 322 ? 16.253 -3.049 44.022 1.00 92.12 322 ARG A O 1
ATOM 2441 N N . GLU A 1 323 ? 18.369 -2.362 43.725 1.00 90.19 323 GLU A N 1
ATOM 2442 C CA . GLU A 1 323 ? 18.036 -0.972 43.371 1.00 90.19 323 GLU A CA 1
ATOM 2443 C C . GLU A 1 323 ? 17.422 -0.831 41.967 1.00 90.19 323 GLU A C 1
ATOM 2445 O O . GLU A 1 323 ? 16.684 0.115 41.698 1.00 90.19 323 GLU A O 1
ATOM 2450 N N . LEU A 1 324 ? 17.683 -1.792 41.076 1.00 90.62 324 LEU A N 1
ATOM 2451 C CA . LEU A 1 324 ? 17.227 -1.794 39.683 1.00 90.62 324 LEU A CA 1
ATOM 2452 C C . LEU A 1 324 ? 15.960 -2.622 39.471 1.00 90.62 324 LEU A C 1
ATOM 2454 O O . LEU A 1 324 ? 15.214 -2.361 38.528 1.00 90.62 324 LEU A O 1
ATOM 2458 N N . LEU A 1 325 ? 15.678 -3.582 40.358 1.00 88.56 325 LEU A N 1
ATOM 2459 C CA . LEU A 1 325 ? 14.478 -4.422 40.297 1.00 88.56 325 LEU A CA 1
ATOM 2460 C C . LEU A 1 325 ? 13.153 -3.634 40.220 1.00 88.56 325 LEU A C 1
ATOM 2462 O O . LEU A 1 325 ? 12.290 -4.063 39.461 1.00 88.56 325 LEU A O 1
ATOM 2466 N N . PRO A 1 326 ? 12.965 -2.471 40.883 1.00 89.06 326 PRO A N 1
ATOM 2467 C CA . PRO A 1 326 ? 11.742 -1.672 40.733 1.00 89.06 326 PRO A CA 1
ATOM 2468 C C . PRO A 1 326 ? 11.516 -1.100 39.324 1.00 89.06 326 PRO A C 1
ATOM 2470 O O . PRO A 1 326 ? 10.414 -0.655 39.014 1.00 89.06 326 PRO A O 1
ATOM 2473 N N . ARG A 1 327 ? 12.551 -1.079 38.473 1.00 88.06 327 ARG A N 1
ATOM 2474 C CA . ARG A 1 327 ? 12.505 -0.563 37.093 1.00 88.06 327 ARG A CA 1
ATOM 2475 C C . ARG A 1 327 ? 12.274 -1.660 36.054 1.00 88.06 327 ARG A C 1
ATOM 2477 O O . ARG A 1 327 ? 12.263 -1.365 34.862 1.00 88.06 327 ARG A O 1
ATOM 2484 N N . VAL A 1 328 ? 12.103 -2.906 36.482 1.00 88.88 328 VAL A N 1
ATOM 2485 C CA . VAL A 1 328 ? 11.883 -4.069 35.617 1.00 88.88 328 VAL A CA 1
ATOM 2486 C C . VAL A 1 328 ? 10.761 -4.940 36.171 1.00 88.88 328 VAL A C 1
ATOM 2488 O O . VAL A 1 328 ? 10.439 -4.902 37.354 1.00 88.88 328 VAL A O 1
ATOM 2491 N N . HIS A 1 329 ? 10.163 -5.759 35.317 1.00 88.50 329 HIS A N 1
ATOM 2492 C CA . HIS A 1 329 ? 9.306 -6.849 35.757 1.00 88.50 329 HIS A CA 1
ATOM 2493 C C . HIS A 1 329 ? 10.145 -8.127 35.875 1.00 88.50 329 HIS A C 1
ATOM 2495 O O . HIS A 1 329 ? 10.522 -8.710 34.858 1.00 88.50 329 HIS A O 1
ATOM 2501 N N . LEU A 1 330 ? 10.480 -8.538 37.104 1.00 90.75 330 LEU A N 1
ATOM 2502 C CA . LEU A 1 330 ? 11.261 -9.752 37.353 1.00 90.75 330 LEU A CA 1
ATOM 2503 C C . LEU A 1 330 ? 10.382 -11.003 37.216 1.00 90.75 330 LEU A C 1
ATOM 2505 O O . LEU A 1 330 ? 9.384 -11.145 37.920 1.00 90.75 330 LEU A O 1
ATOM 2509 N N . VAL A 1 331 ? 10.796 -11.930 36.355 1.00 91.62 331 VAL A N 1
ATOM 2510 C CA . VAL A 1 331 ? 10.174 -13.247 36.172 1.00 91.62 331 VAL A CA 1
ATOM 2511 C C . VAL A 1 331 ? 11.200 -14.320 36.518 1.00 91.62 331 VAL A C 1
ATOM 2513 O O . VAL A 1 331 ? 12.261 -14.372 35.905 1.00 91.62 331 VAL A O 1
ATOM 2516 N N . GLU A 1 332 ? 10.903 -15.188 37.483 1.00 93.12 332 GLU A N 1
ATOM 2517 C CA . GLU A 1 332 ? 11.785 -16.303 37.852 1.00 93.12 332 GLU A CA 1
ATOM 2518 C C . GLU A 1 332 ? 11.335 -17.595 37.155 1.00 93.12 332 GLU A C 1
ATOM 2520 O O . GLU A 1 332 ? 10.185 -18.022 37.280 1.00 93.12 332 GLU A O 1
ATOM 2525 N N . VAL A 1 333 ? 12.251 -18.225 36.420 1.00 91.94 333 VAL A N 1
ATOM 2526 C CA . VAL A 1 333 ? 12.034 -19.500 35.730 1.00 91.94 333 VAL A CA 1
ATOM 2527 C C . VAL A 1 333 ? 12.933 -20.548 36.366 1.00 91.94 333 VAL A C 1
ATOM 2529 O O . VAL A 1 333 ? 14.149 -20.539 36.188 1.00 91.94 333 VAL A O 1
ATOM 2532 N N . ASP A 1 334 ? 12.325 -21.467 37.108 1.00 92.75 334 ASP A N 1
ATOM 2533 C CA . ASP A 1 334 ? 13.024 -22.620 37.665 1.00 92.75 334 ASP A CA 1
ATOM 2534 C C . ASP A 1 334 ? 13.222 -23.682 36.577 1.00 92.75 334 ASP A C 1
ATOM 2536 O O . ASP A 1 334 ? 12.257 -24.292 36.101 1.00 92.75 334 ASP A O 1
ATOM 2540 N N . ILE A 1 335 ? 14.473 -23.889 36.170 1.00 90.94 335 ILE A N 1
ATOM 2541 C CA . ILE A 1 335 ? 14.815 -24.808 35.079 1.00 90.94 335 ILE A CA 1
ATOM 2542 C C . ILE A 1 335 ? 14.646 -26.282 35.468 1.00 90.94 335 ILE A C 1
ATOM 2544 O O . ILE A 1 335 ? 14.724 -27.148 34.598 1.00 90.94 335 ILE A O 1
ATOM 2548 N N . GLU A 1 336 ? 14.455 -26.597 36.751 1.00 90.38 336 GLU A N 1
ATOM 2549 C CA . GLU A 1 336 ? 14.265 -27.976 37.215 1.00 90.38 336 GLU A CA 1
ATOM 2550 C C . GLU A 1 336 ? 12.789 -28.400 37.222 1.00 90.38 336 GLU A C 1
ATOM 2552 O O . GLU A 1 336 ? 12.494 -29.587 37.383 1.00 90.38 336 GLU A O 1
ATOM 2557 N N . LYS A 1 337 ? 11.858 -27.465 36.984 1.00 90.38 337 LYS A N 1
ATOM 2558 C CA . LYS A 1 337 ? 10.425 -27.771 36.895 1.00 90.38 337 LYS A CA 1
ATOM 2559 C C . LYS A 1 337 ? 10.055 -28.486 35.583 1.00 90.38 337 LYS A C 1
ATOM 2561 O O . LYS A 1 337 ? 10.636 -28.179 34.539 1.00 90.38 337 LYS A O 1
ATOM 2566 N N . PRO A 1 338 ? 9.054 -29.392 35.612 1.00 84.94 338 PRO A N 1
ATOM 2567 C CA . PRO A 1 338 ? 8.524 -30.031 34.405 1.00 84.94 338 PRO A CA 1
ATOM 2568 C C . PRO A 1 338 ? 8.055 -28.993 33.373 1.00 84.94 338 PRO A C 1
ATOM 2570 O O . PRO A 1 338 ? 7.362 -28.043 33.743 1.00 84.94 338 PRO A O 1
ATOM 2573 N N . GLY A 1 339 ? 8.419 -29.174 32.099 1.00 83.62 339 GLY A N 1
ATOM 2574 C CA . GLY A 1 339 ? 8.094 -28.248 31.004 1.00 83.62 339 GLY A CA 1
ATOM 2575 C C . GLY A 1 339 ? 9.182 -27.217 30.664 1.00 83.62 339 GLY A C 1
ATOM 2576 O O . GLY A 1 339 ? 9.006 -26.447 29.721 1.00 83.62 339 GLY A O 1
ATOM 2577 N N . ASN A 1 340 ? 10.305 -27.199 31.394 1.00 88.00 340 ASN A N 1
ATOM 2578 C CA . ASN A 1 340 ? 11.453 -26.310 31.150 1.00 88.00 340 ASN A CA 1
ATOM 2579 C C . ASN A 1 340 ? 12.707 -27.057 30.647 1.00 88.00 340 ASN A C 1
ATOM 2581 O O . ASN A 1 340 ? 13.831 -26.570 30.797 1.00 88.00 340 ASN A O 1
ATOM 2585 N N . GLU A 1 341 ? 12.552 -28.234 30.037 1.00 88.44 341 GLU A N 1
ATOM 2586 C CA . GLU A 1 341 ? 13.657 -29.123 29.648 1.00 88.44 341 GLU A CA 1
ATOM 2587 C C . GLU A 1 341 ? 14.657 -28.446 28.697 1.00 88.44 341 GLU A C 1
ATOM 2589 O O . GLU A 1 341 ? 15.868 -28.632 28.838 1.00 88.44 341 GLU A O 1
ATOM 2594 N N . ALA A 1 342 ? 14.166 -27.602 27.783 1.00 82.44 342 ALA A N 1
ATOM 2595 C CA . ALA A 1 342 ? 15.002 -26.821 26.873 1.00 82.44 342 ALA A CA 1
ATOM 2596 C C . ALA A 1 342 ? 15.939 -25.866 27.636 1.00 82.44 342 ALA A C 1
ATOM 2598 O O . ALA A 1 342 ? 17.148 -25.845 27.402 1.00 82.44 342 ALA A O 1
ATOM 2599 N N . TRP A 1 343 ? 15.410 -25.134 28.619 1.00 86.88 343 TRP A N 1
ATOM 2600 C CA . TRP A 1 343 ? 16.201 -24.226 29.455 1.00 86.88 343 TRP A CA 1
ATOM 2601 C C . TRP A 1 343 ? 17.164 -24.977 30.365 1.00 86.88 343 TRP A C 1
ATOM 2603 O O . TRP A 1 343 ? 18.291 -24.527 30.584 1.00 86.88 343 TRP A O 1
ATOM 2613 N N . ARG A 1 344 ? 16.761 -26.158 30.844 1.00 87.06 344 ARG A N 1
ATOM 2614 C CA . ARG A 1 344 ? 17.635 -27.042 31.614 1.00 87.06 344 ARG A CA 1
ATOM 2615 C C . ARG A 1 344 ? 18.852 -27.472 30.806 1.00 87.06 344 ARG A C 1
ATOM 2617 O O . ARG A 1 344 ? 19.966 -27.442 31.327 1.00 87.06 344 ARG A O 1
ATOM 2624 N N . GLN A 1 345 ? 18.660 -27.844 29.543 1.00 84.44 345 GLN A N 1
ATOM 2625 C CA . GLN A 1 345 ? 19.759 -28.213 28.654 1.00 84.44 345 GLN A CA 1
ATOM 2626 C C . GLN A 1 345 ? 20.719 -27.039 28.424 1.00 84.44 345 GLN A C 1
ATOM 2628 O O . GLN A 1 345 ? 21.932 -27.240 28.444 1.00 84.44 345 GLN A O 1
ATOM 2633 N N . CYS A 1 346 ? 20.190 -25.824 28.262 1.00 84.25 346 CYS A N 1
ATOM 2634 C CA . CYS A 1 346 ? 20.994 -24.632 28.000 1.00 84.25 346 CYS A CA 1
ATOM 2635 C C . CYS A 1 346 ? 21.750 -24.109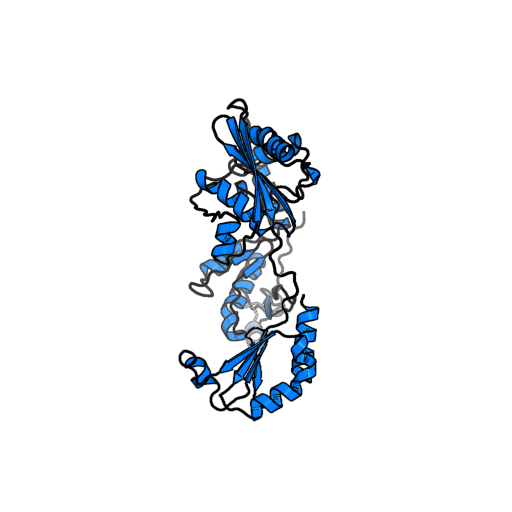 29.229 1.00 84.25 346 CYS A C 1
ATOM 2637 O O . CYS A 1 346 ? 22.907 -23.721 29.100 1.00 84.25 346 CYS A O 1
ATOM 2639 N N . TYR A 1 347 ? 21.119 -24.074 30.409 1.00 89.62 347 TYR A N 1
ATOM 2640 C CA . TYR A 1 347 ? 21.602 -23.255 31.532 1.00 89.62 347 TYR A CA 1
ATOM 2641 C C . TYR A 1 347 ? 21.936 -24.020 32.815 1.00 89.62 347 TYR A C 1
ATOM 2643 O O . TYR A 1 347 ? 22.359 -23.400 33.789 1.00 89.62 347 TYR A O 1
ATOM 2651 N N . ARG A 1 348 ? 21.838 -25.358 32.843 1.00 87.31 348 ARG A N 1
ATOM 2652 C CA . ARG A 1 348 ? 22.116 -26.172 34.052 1.00 87.31 348 ARG A CA 1
ATOM 2653 C C . ARG A 1 348 ? 23.453 -25.890 34.754 1.00 87.31 348 ARG A C 1
ATOM 2655 O O . ARG A 1 348 ? 23.545 -26.097 35.963 1.00 87.31 348 ARG A O 1
ATOM 2662 N N . HIS A 1 349 ? 24.475 -25.446 34.020 1.00 88.44 349 HIS A N 1
ATOM 2663 C CA . HIS A 1 349 ? 25.809 -25.136 34.554 1.00 88.44 349 HIS A CA 1
ATOM 2664 C C . HIS A 1 349 ? 26.081 -23.629 34.691 1.00 88.44 349 HIS A C 1
ATOM 2666 O O . HIS A 1 349 ? 27.101 -23.244 35.254 1.00 88.44 349 HIS A O 1
ATOM 2672 N N . ASP A 1 350 ? 25.153 -22.791 34.228 1.00 89.69 350 ASP A N 1
ATOM 2673 C CA . ASP A 1 350 ? 25.368 -21.356 34.031 1.00 89.69 350 ASP A CA 1
ATOM 2674 C C . ASP A 1 350 ? 24.554 -20.464 34.982 1.00 89.69 350 ASP A C 1
ATOM 2676 O O . ASP A 1 350 ? 24.735 -19.246 34.995 1.00 89.69 350 ASP A O 1
ATOM 2680 N N . ILE A 1 351 ? 23.682 -21.059 35.803 1.00 90.00 351 ILE A N 1
ATOM 2681 C CA . ILE A 1 351 ? 22.848 -20.343 36.779 1.00 90.00 351 ILE A CA 1
ATOM 2682 C C . ILE A 1 351 ? 23.704 -19.522 37.765 1.00 90.00 351 ILE A C 1
ATOM 2684 O O . ILE A 1 351 ? 24.666 -20.065 38.320 1.00 90.00 351 ILE A O 1
ATOM 2688 N N . PRO A 1 352 ? 23.310 -18.270 38.086 1.00 92.62 352 PRO A N 1
ATOM 2689 C CA . PRO A 1 352 ? 22.125 -17.546 37.597 1.00 92.62 352 PRO A CA 1
ATOM 2690 C C . PRO A 1 352 ? 22.299 -17.014 36.171 1.00 92.62 352 PRO A C 1
ATOM 2692 O O . PRO A 1 352 ? 23.365 -16.505 35.836 1.00 92.62 352 PRO A O 1
ATOM 2695 N N . VAL A 1 353 ? 21.242 -17.076 35.352 1.00 92.75 353 VAL A N 1
ATOM 2696 C CA . VAL A 1 353 ? 21.218 -16.495 33.994 1.00 92.75 353 VAL A CA 1
ATOM 2697 C C . VAL A 1 353 ? 20.085 -15.483 33.887 1.00 92.75 353 VAL A C 1
ATOM 2699 O O . VAL A 1 353 ? 18.958 -15.780 34.271 1.00 92.75 353 VAL A O 1
ATOM 2702 N N . PHE A 1 354 ? 20.369 -14.302 33.342 1.00 93.62 354 PHE A N 1
ATOM 2703 C CA . PHE A 1 354 ? 19.403 -13.221 33.169 1.00 93.62 354 PHE A CA 1
ATOM 2704 C C . PHE A 1 354 ? 19.183 -12.903 31.695 1.00 93.62 354 PHE A C 1
ATOM 2706 O O . PHE A 1 354 ? 20.143 -12.757 30.933 1.00 93.62 354 PHE A O 1
ATOM 2713 N N . HIS A 1 355 ? 17.921 -12.750 31.307 1.00 89.38 355 HIS A N 1
ATOM 2714 C CA . HIS A 1 355 ? 17.512 -12.237 30.003 1.00 89.38 355 HIS A CA 1
ATOM 2715 C C . HIS A 1 355 ? 16.695 -10.957 30.176 1.00 89.38 355 HIS A C 1
ATOM 2717 O O . HIS A 1 355 ? 15.823 -10.904 31.038 1.00 89.38 355 HIS A O 1
ATOM 2723 N N . LEU A 1 356 ? 16.927 -9.949 29.338 1.00 87.81 356 LEU A N 1
ATOM 2724 C CA . LEU A 1 356 ? 16.131 -8.723 29.284 1.00 87.81 356 LEU A CA 1
ATOM 2725 C C . LEU A 1 356 ? 15.285 -8.731 28.008 1.00 87.81 356 LEU A C 1
ATOM 2727 O O . LEU A 1 356 ? 15.827 -8.838 26.910 1.00 87.81 356 LEU A O 1
ATOM 2731 N N . ASN A 1 357 ? 13.960 -8.661 28.147 1.00 83.50 357 ASN A N 1
ATOM 2732 C CA . ASN A 1 357 ? 12.996 -8.764 27.044 1.00 83.50 357 ASN A CA 1
ATOM 2733 C C . ASN A 1 357 ? 13.260 -9.978 26.126 1.00 83.50 357 ASN A C 1
ATOM 2735 O O . ASN A 1 357 ? 13.191 -9.887 24.903 1.00 83.50 357 ASN A O 1
ATOM 2739 N N . GLY A 1 358 ? 13.610 -11.121 26.727 1.00 78.50 358 GLY A N 1
ATOM 2740 C CA . GLY A 1 358 ? 13.902 -12.372 26.018 1.00 78.50 358 GLY A CA 1
ATOM 2741 C C . GLY A 1 358 ? 15.328 -12.497 25.467 1.00 78.50 358 GLY A C 1
ATOM 2742 O O . GLY A 1 358 ? 15.739 -13.607 25.128 1.00 78.50 358 GLY A O 1
ATOM 2743 N N . GLN A 1 359 ? 16.119 -11.422 25.442 1.00 82.50 359 GLN A N 1
ATOM 2744 C CA . GLN A 1 359 ? 17.513 -11.450 24.990 1.00 82.50 359 GLN A CA 1
ATOM 2745 C C . GLN A 1 359 ? 18.472 -11.745 26.141 1.00 82.50 359 GLN A C 1
ATOM 2747 O O . GLN A 1 359 ? 18.294 -11.233 27.242 1.00 82.50 359 GLN A O 1
ATOM 2752 N N . PHE A 1 360 ? 19.511 -12.540 25.883 1.00 89.56 360 PHE A N 1
ATOM 2753 C CA . PHE A 1 360 ? 20.549 -12.826 26.872 1.00 89.56 360 PHE A CA 1
ATOM 2754 C C . PHE A 1 360 ? 21.216 -11.534 27.367 1.00 89.56 360 PHE A C 1
ATOM 2756 O O . PHE A 1 360 ? 21.640 -10.705 26.561 1.00 89.56 360 PHE A O 1
ATOM 2763 N N . LEU A 1 361 ? 21.327 -11.383 28.689 1.00 90.00 361 LEU A N 1
ATOM 2764 C CA . LEU A 1 361 ? 21.958 -10.228 29.325 1.00 90.00 361 LEU A CA 1
ATOM 2765 C C . LEU A 1 361 ? 23.265 -10.614 30.022 1.00 90.00 361 LEU A C 1
ATOM 2767 O O . LEU A 1 361 ? 24.310 -10.034 29.743 1.00 90.00 361 LEU A O 1
ATOM 2771 N N . MET A 1 362 ? 23.206 -11.570 30.950 1.00 92.50 362 MET A N 1
ATOM 2772 C CA . MET A 1 362 ? 24.346 -11.957 31.790 1.00 92.50 362 MET A CA 1
ATOM 2773 C C . MET A 1 362 ? 24.151 -13.344 32.410 1.00 92.50 362 MET A C 1
ATOM 2775 O O . MET A 1 362 ? 23.024 -13.825 32.520 1.00 92.50 362 MET A O 1
ATOM 2779 N N . LYS A 1 363 ? 25.248 -13.978 32.840 1.00 91.75 363 LYS A N 1
ATOM 2780 C CA . LYS A 1 363 ? 25.246 -15.273 33.540 1.00 91.75 363 LYS A CA 1
ATOM 2781 C C . LYS A 1 363 ? 26.312 -15.355 34.636 1.00 91.75 363 LYS A C 1
ATOM 2783 O O . LYS A 1 363 ? 27.238 -14.546 34.642 1.00 91.75 363 LYS A O 1
ATOM 2788 N N . HIS A 1 364 ? 26.199 -16.334 35.536 1.00 88.06 364 HIS A N 1
ATOM 2789 C CA . HIS A 1 364 ? 27.057 -16.609 36.705 1.00 88.06 364 HIS A CA 1
ATOM 2790 C C . HIS A 1 364 ? 27.076 -15.541 37.812 1.00 88.06 364 HIS A C 1
ATOM 2792 O O . HIS A 1 364 ? 27.113 -15.890 38.991 1.00 88.06 364 HIS A O 1
ATOM 2798 N N . LYS A 1 365 ? 27.067 -14.250 37.467 1.00 88.25 365 LYS A N 1
ATOM 2799 C CA . LYS A 1 365 ? 27.089 -13.131 38.418 1.00 88.25 365 LYS A CA 1
ATOM 2800 C C . LYS A 1 365 ? 26.243 -11.977 37.891 1.00 88.25 365 LYS A C 1
ATOM 2802 O O . LYS A 1 365 ? 26.259 -11.703 36.691 1.00 88.25 365 LYS A O 1
ATOM 2807 N N . ALA A 1 366 ? 25.535 -11.283 38.781 1.00 90.81 366 ALA A N 1
ATOM 2808 C CA . ALA A 1 366 ? 24.840 -10.065 38.398 1.00 90.81 366 ALA A CA 1
ATOM 2809 C C . ALA A 1 366 ? 25.828 -8.913 38.155 1.00 90.81 366 ALA A C 1
ATOM 2811 O O . ALA A 1 366 ? 26.809 -8.728 38.878 1.00 90.81 366 ALA A O 1
ATOM 2812 N N . ASN A 1 367 ? 25.540 -8.120 37.128 1.00 92.56 367 ASN A N 1
ATOM 2813 C CA . ASN A 1 367 ? 26.258 -6.909 36.770 1.00 92.56 367 ASN A CA 1
ATOM 2814 C C . ASN A 1 367 ? 25.253 -5.742 36.722 1.00 92.56 367 ASN A C 1
ATOM 2816 O O . ASN A 1 367 ? 24.576 -5.563 35.705 1.00 92.56 367 ASN A O 1
ATOM 2820 N N . PRO A 1 368 ? 25.140 -4.955 37.809 1.00 93.00 368 PRO A N 1
ATOM 2821 C CA . PRO A 1 368 ? 24.209 -3.831 37.878 1.00 93.00 368 PRO A CA 1
ATOM 2822 C C . PRO A 1 368 ? 24.480 -2.768 36.810 1.00 93.00 368 PRO A C 1
ATOM 2824 O O . PRO A 1 368 ? 23.541 -2.234 36.233 1.00 93.00 368 PRO A O 1
ATOM 2827 N N . HIS A 1 369 ? 25.753 -2.512 36.487 1.00 92.69 369 HIS A N 1
ATOM 2828 C CA . HIS A 1 369 ? 26.132 -1.511 35.488 1.00 92.69 369 HIS A CA 1
ATOM 2829 C C . HIS A 1 369 ? 25.643 -1.889 34.085 1.00 92.69 369 HIS A C 1
ATOM 2831 O O . HIS A 1 369 ? 25.084 -1.055 33.380 1.00 92.69 369 HIS A O 1
ATOM 2837 N N . LEU A 1 370 ? 25.774 -3.165 33.711 1.00 90.75 370 LEU A N 1
ATOM 2838 C CA . LEU A 1 370 ? 25.289 -3.663 32.422 1.00 90.75 370 LEU A CA 1
ATOM 2839 C C . LEU A 1 370 ? 23.756 -3.614 32.324 1.00 90.75 370 LEU A C 1
ATOM 2841 O O . LEU A 1 370 ? 23.216 -3.306 31.263 1.00 90.75 370 LEU A O 1
ATOM 2845 N N . LEU A 1 371 ? 23.041 -3.915 33.415 1.00 91.19 371 LEU A N 1
ATOM 2846 C CA . LEU A 1 371 ? 21.583 -3.774 33.438 1.00 91.19 371 LEU A CA 1
ATOM 2847 C C . LEU A 1 371 ? 21.174 -2.298 33.316 1.00 91.19 371 LEU A C 1
ATOM 2849 O O . LEU A 1 371 ? 20.289 -1.988 32.525 1.00 91.19 371 LEU A O 1
ATOM 2853 N N . GLU A 1 372 ? 21.840 -1.396 34.039 1.00 93.38 372 GLU A N 1
ATOM 2854 C CA . GLU A 1 372 ? 21.607 0.052 33.962 1.00 93.38 372 GLU A CA 1
ATOM 2855 C C . GLU A 1 372 ? 21.804 0.584 32.536 1.00 93.38 372 GLU A C 1
ATOM 2857 O O . GLU A 1 372 ? 20.918 1.248 31.999 1.00 93.38 372 GLU A O 1
ATOM 2862 N N . GLU A 1 373 ? 22.919 0.233 31.890 1.00 91.50 373 GLU A N 1
ATOM 2863 C CA . GLU A 1 373 ? 23.232 0.632 30.513 1.00 91.50 373 GLU A CA 1
ATOM 2864 C C . GLU A 1 373 ? 22.149 0.162 29.530 1.00 91.50 373 GLU A C 1
ATOM 2866 O O . GLU A 1 373 ? 21.669 0.929 28.692 1.00 91.50 373 GLU A O 1
ATOM 2871 N N . ARG A 1 374 ? 21.700 -1.092 29.661 1.00 88.62 374 ARG A N 1
ATOM 2872 C CA . ARG A 1 374 ? 20.655 -1.656 28.795 1.00 88.62 374 ARG A CA 1
ATOM 2873 C C . ARG A 1 374 ? 19.287 -1.033 29.044 1.00 88.62 374 ARG A C 1
ATOM 2875 O O . ARG A 1 374 ? 18.550 -0.812 28.086 1.00 88.62 374 ARG A O 1
ATOM 2882 N N . LEU A 1 375 ? 18.948 -0.716 30.292 1.00 86.69 375 LEU A N 1
ATOM 2883 C CA . LEU A 1 375 ? 17.716 0.002 30.620 1.00 86.69 375 LEU A CA 1
ATOM 2884 C C . LEU A 1 375 ? 17.74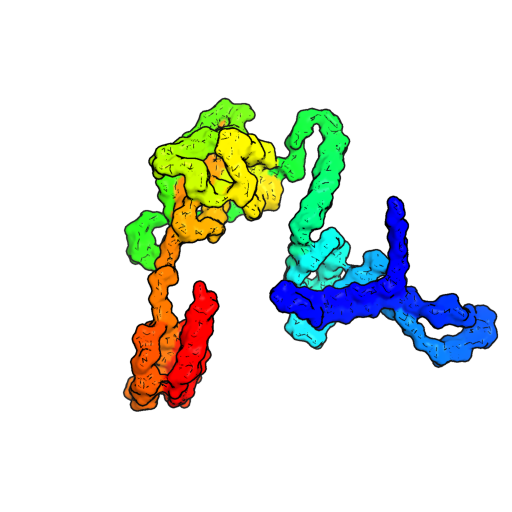4 1.441 30.092 1.00 86.69 375 LEU A C 1
ATOM 2886 O O . LEU A 1 375 ? 16.728 1.914 29.585 1.00 86.69 375 LEU A O 1
ATOM 2890 N N . ALA A 1 376 ? 18.894 2.116 30.155 1.00 85.81 376 ALA A N 1
ATOM 2891 C CA . ALA A 1 376 ? 19.073 3.448 29.581 1.00 85.81 376 ALA A CA 1
ATOM 2892 C C . ALA A 1 376 ? 18.941 3.433 28.048 1.00 85.81 376 ALA A C 1
ATOM 2894 O O . ALA A 1 376 ? 18.249 4.282 27.490 1.00 85.81 376 ALA A O 1
ATOM 2895 N N . ALA A 1 377 ? 19.524 2.435 27.373 1.00 79.88 377 ALA A N 1
ATOM 2896 C CA . ALA A 1 377 ? 19.393 2.256 25.925 1.00 79.88 377 ALA A CA 1
ATOM 2897 C C . ALA A 1 377 ? 17.950 1.946 25.482 1.00 79.88 377 ALA A C 1
ATOM 2899 O O . ALA A 1 377 ? 17.510 2.397 24.429 1.00 79.88 377 ALA A O 1
ATOM 2900 N N . LEU A 1 378 ? 17.190 1.197 26.287 1.00 75.38 378 LEU A N 1
ATOM 2901 C CA . LEU A 1 378 ? 15.768 0.952 26.022 1.00 75.38 378 LEU A CA 1
ATOM 2902 C C . LEU A 1 378 ? 14.919 2.214 26.209 1.00 75.38 378 LEU A C 1
ATOM 2904 O O . LEU A 1 378 ? 13.958 2.398 25.473 1.00 75.38 378 LEU A O 1
ATOM 2908 N N . ALA A 1 379 ? 15.280 3.080 27.160 1.00 70.06 379 ALA A N 1
ATOM 2909 C CA . ALA A 1 379 ? 14.584 4.340 27.406 1.00 70.06 379 ALA A CA 1
ATOM 2910 C C . ALA A 1 379 ? 14.868 5.422 26.346 1.00 70.06 379 ALA A C 1
ATOM 2912 O O . ALA A 1 379 ? 14.066 6.340 26.210 1.00 70.06 379 ALA A O 1
ATOM 2913 N N . SER A 1 380 ? 15.987 5.340 25.615 1.00 61.72 380 SER A N 1
ATOM 2914 C CA . SER A 1 380 ? 16.322 6.264 24.519 1.00 61.72 380 SER A CA 1
ATOM 2915 C C . SER A 1 380 ? 15.814 5.814 23.143 1.00 61.72 380 SER A C 1
ATOM 2917 O O . SER A 1 380 ? 15.773 6.625 22.221 1.00 61.72 380 SER A O 1
ATOM 2919 N N . ALA A 1 381 ? 15.435 4.539 22.996 1.00 52.16 381 ALA A N 1
ATOM 2920 C CA . ALA A 1 381 ? 14.883 3.960 21.767 1.00 52.16 381 ALA A CA 1
ATOM 2921 C C . ALA A 1 381 ? 13.341 4.024 21.677 1.00 52.16 381 ALA A C 1
ATOM 2923 O O . ALA A 1 381 ? 12.770 3.654 20.649 1.00 52.16 381 ALA A O 1
ATOM 2924 N N . SER A 1 382 ? 12.682 4.465 22.750 1.00 43.78 382 SER A N 1
ATOM 2925 C CA . SER A 1 382 ? 11.231 4.668 22.892 1.00 43.78 382 SER A CA 1
ATOM 2926 C C . SER A 1 382 ? 10.889 6.147 22.943 1.00 43.78 382 SER A C 1
ATOM 2928 O O . SER A 1 382 ? 9.851 6.529 22.361 1.00 43.78 382 SER A O 1
#

Foldseek 3Di:
DPDDDFDQKDKDFDADDPPRDTPDMDIAGQDDPCVVPDDDPPDPCCVVSVVVDDGPHPDNDTSVCPHLVGLLVCQLCVCVPPVDHQQEDEDQPPVNSQVSCVVVCSVPPRHRHYDYDPVSVVVVLVVVLVVQVVVPPDDDDFDLLQAFDADDDAFDDDDDDPVRCVVVVHWDFKAWLFKFKFFDALVVLLQRQLVRQVVRCVVSVHDPVLAQAEEEAPNGNVSQVNSCVSNVDDPCRYCVVHHRSVVHDPDVHRVNVSVVVCSVPDDAQHKYKYKYGDRRGMIMMTIMGGHPGVPPPPQQWAKEWEAAPPDPQVVQQCVVQVVVPVRHHYHYDHCPDPPNVVVCVVPVPWPGWIDTNNHGQDTPHHDNVSVVVVSVVVVVVD

Organism: Rhipicephalus sanguineus (NCBI:txid34632)

Radius of gyration: 31.67 Å; chains: 1; bounding box: 86×50×87 Å